Protein AF-A0A1F3WRM7-F1 (afdb_monomer_lite)

pLDDT: mean 71.35, std 24.5, range [23.62, 98.81]

Structure (mmCIF, N/CA/C/O backbone):
data_AF-A0A1F3WRM7-F1
#
_entry.id   AF-A0A1F3WRM7-F1
#
loop_
_atom_site.group_PDB
_atom_site.id
_atom_site.type_symbol
_atom_site.label_atom_id
_atom_site.label_alt_id
_atom_site.label_comp_id
_atom_site.label_asym_id
_atom_site.label_entity_id
_atom_site.label_seq_id
_atom_site.pdbx_PDB_ins_code
_atom_site.Cartn_x
_atom_site.Cartn_y
_atom_site.Cartn_z
_atom_site.occupancy
_atom_site.B_iso_or_equiv
_atom_site.auth_seq_id
_atom_site.auth_comp_id
_atom_site.auth_asym_id
_atom_site.auth_atom_id
_atom_site.pdbx_PDB_model_num
ATOM 1 N N . MET A 1 1 ? 47.446 51.168 -57.453 1.00 35.47 1 MET A N 1
ATOM 2 C CA . MET A 1 1 ? 48.647 50.473 -56.930 1.00 35.47 1 MET A CA 1
ATOM 3 C C . MET A 1 1 ? 49.223 49.687 -58.114 1.00 35.47 1 MET A C 1
ATOM 5 O O . MET A 1 1 ? 48.413 49.102 -58.816 1.00 35.47 1 MET A O 1
ATOM 9 N N . ILE A 1 2 ? 50.478 49.850 -58.573 1.00 32.69 2 ILE A N 1
ATOM 10 C CA . ILE A 1 2 ? 51.781 49.748 -57.860 1.00 32.69 2 ILE A CA 1
ATOM 11 C C . ILE A 1 2 ? 51.983 48.271 -57.455 1.00 32.69 2 ILE A C 1
ATOM 13 O O . ILE A 1 2 ? 51.120 47.773 -56.743 1.00 32.69 2 ILE A O 1
ATOM 17 N N . HIS A 1 3 ? 52.992 47.495 -57.893 1.00 31.97 3 HIS A N 1
ATOM 18 C CA . HIS A 1 3 ? 54.372 47.743 -58.401 1.00 31.97 3 HIS A CA 1
ATOM 19 C C . HIS A 1 3 ? 54.650 47.039 -59.776 1.00 31.97 3 HIS A C 1
ATOM 21 O O . HIS A 1 3 ? 53.785 46.307 -60.238 1.00 31.97 3 HIS A O 1
ATOM 27 N N . LEU A 1 4 ? 55.673 47.359 -60.606 1.00 35.88 4 LEU A N 1
ATOM 28 C CA . LEU A 1 4 ? 57.146 47.081 -60.548 1.00 35.88 4 LEU A CA 1
ATOM 29 C C . LEU A 1 4 ? 57.508 45.585 -60.354 1.00 35.88 4 LEU A C 1
ATOM 31 O O . LEU A 1 4 ? 56.834 44.931 -59.572 1.00 35.88 4 LEU A O 1
ATOM 35 N N . GLN A 1 5 ? 58.539 44.962 -60.960 1.00 35.66 5 GLN A N 1
ATOM 36 C CA . GLN A 1 5 ? 59.592 45.277 -61.972 1.00 35.66 5 GLN A CA 1
ATOM 37 C C . GLN A 1 5 ? 59.911 43.942 -62.726 1.00 35.66 5 GLN A C 1
ATOM 39 O O . GLN A 1 5 ? 59.554 42.887 -62.217 1.00 35.66 5 GLN A O 1
ATOM 44 N N . ASN A 1 6 ? 60.377 43.858 -63.983 1.00 34.41 6 ASN A N 1
ATOM 45 C CA . ASN A 1 6 ? 61.621 44.312 -64.651 1.00 34.41 6 ASN A CA 1
ATOM 46 C C . ASN A 1 6 ? 62.917 43.552 -64.251 1.00 34.41 6 ASN A C 1
ATOM 48 O O . ASN A 1 6 ? 63.005 43.037 -63.144 1.00 34.41 6 ASN A O 1
ATOM 52 N N . ASN A 1 7 ? 63.923 43.570 -65.147 1.00 31.19 7 ASN A N 1
ATOM 53 C CA . ASN A 1 7 ? 65.205 42.822 -65.163 1.00 31.19 7 ASN A CA 1
ATOM 54 C C . ASN A 1 7 ? 65.057 41.360 -65.654 1.00 31.19 7 ASN A C 1
ATOM 56 O O . ASN A 1 7 ? 64.244 40.620 -65.118 1.00 31.19 7 ASN A O 1
ATOM 60 N N . SER A 1 8 ? 65.719 40.856 -66.711 1.00 31.97 8 SER A N 1
ATOM 61 C CA . SER A 1 8 ? 66.899 41.270 -67.512 1.00 31.97 8 SER A CA 1
ATOM 62 C C . SER A 1 8 ? 68.274 41.096 -66.841 1.00 31.97 8 SER A C 1
ATOM 64 O O . SER A 1 8 ? 68.381 41.187 -65.625 1.00 31.97 8 SER A O 1
ATOM 66 N N . MET A 1 9 ? 69.315 40.921 -67.677 1.00 29.50 9 MET A N 1
ATOM 67 C CA . MET A 1 9 ? 70.718 40.543 -67.370 1.00 29.50 9 MET A CA 1
ATOM 68 C C . MET A 1 9 ? 70.920 39.044 -67.031 1.00 29.50 9 MET A C 1
ATOM 70 O O . MET A 1 9 ? 70.043 38.423 -66.450 1.00 29.50 9 MET A O 1
ATOM 74 N N . GLU A 1 10 ? 72.024 38.369 -67.396 1.00 33.06 10 GLU A N 1
ATOM 75 C CA . GLU A 1 10 ? 73.259 38.792 -68.094 1.00 33.06 10 GLU A CA 1
ATOM 76 C C . GLU A 1 10 ? 73.610 37.900 -69.313 1.00 33.06 10 GLU A C 1
ATOM 78 O O . GLU A 1 10 ? 73.245 36.729 -69.384 1.00 33.06 10 GLU A O 1
ATOM 83 N N . LYS A 1 11 ? 74.416 38.439 -70.245 1.00 36.78 11 LYS A N 1
ATOM 84 C CA . LYS A 1 11 ? 75.154 37.673 -71.273 1.00 36.78 11 LYS A CA 1
ATOM 85 C C . LYS A 1 11 ? 76.649 37.632 -70.933 1.00 36.78 11 LYS A C 1
ATOM 87 O O . LYS A 1 11 ? 77.256 38.698 -70.919 1.00 36.78 11 LYS A O 1
ATOM 92 N N . LYS A 1 12 ? 77.248 36.439 -70.800 1.00 34.47 12 LYS A N 1
ATOM 93 C CA . LYS A 1 12 ? 78.690 36.071 -70.936 1.00 34.47 12 LYS A CA 1
ATOM 94 C C . LYS A 1 12 ? 78.782 34.536 -70.747 1.00 34.47 12 LYS A C 1
ATOM 96 O O . LYS A 1 12 ? 77.964 34.001 -70.015 1.00 34.47 12 LYS A O 1
ATOM 101 N N . LYS A 1 13 ? 79.697 33.752 -71.337 1.00 34.09 13 LYS A N 1
ATOM 102 C CA . LYS A 1 13 ? 80.920 34.009 -72.133 1.00 34.09 13 LYS A CA 1
ATOM 103 C C . LYS A 1 13 ? 81.236 32.767 -73.002 1.00 34.09 13 LYS A C 1
ATOM 105 O O . LYS A 1 13 ? 81.300 31.688 -72.434 1.00 34.09 13 LYS A O 1
ATOM 110 N N . ASN A 1 14 ? 81.612 32.980 -74.272 1.00 35.19 14 ASN A N 1
ATOM 111 C CA . ASN A 1 14 ? 82.588 32.191 -75.068 1.00 35.19 14 ASN A CA 1
ATOM 112 C C . ASN A 1 14 ? 82.263 30.677 -75.338 1.00 35.19 14 ASN A C 1
ATOM 114 O O . ASN A 1 14 ? 81.383 30.113 -74.712 1.00 35.19 14 ASN A O 1
ATOM 118 N N . ALA A 1 15 ? 82.884 29.948 -76.286 1.00 30.22 15 ALA A N 1
ATOM 119 C CA . ALA A 1 15 ? 84.055 30.232 -77.129 1.00 30.22 15 ALA A CA 1
ATOM 120 C C . ALA A 1 15 ? 84.118 29.401 -78.451 1.00 30.22 15 ALA A C 1
ATOM 122 O O . ALA A 1 15 ? 83.512 28.344 -78.544 1.00 30.22 15 ALA A O 1
ATOM 123 N N . ILE A 1 16 ? 85.005 29.827 -79.374 1.00 31.59 16 ILE A N 1
ATOM 124 C CA . ILE A 1 16 ? 85.797 29.010 -80.342 1.00 31.59 16 ILE A CA 1
ATOM 125 C C . ILE A 1 16 ? 85.152 28.517 -81.677 1.00 31.59 16 ILE A C 1
ATOM 127 O O . ILE A 1 16 ? 84.539 27.465 -81.750 1.00 31.59 16 ILE A O 1
ATOM 131 N N . ARG A 1 17 ? 85.500 29.268 -82.749 1.00 34.00 17 ARG A N 1
ATOM 132 C CA . ARG A 1 17 ? 86.021 28.884 -84.103 1.00 34.00 17 ARG A CA 1
ATOM 133 C C . ARG A 1 17 ? 85.151 28.044 -85.082 1.00 34.00 17 ARG A C 1
ATOM 135 O O . ARG A 1 17 ? 84.576 27.041 -84.707 1.00 34.00 17 ARG A O 1
ATOM 142 N N . TYR A 1 18 ? 84.940 28.484 -86.343 1.00 31.05 18 TYR A N 1
ATOM 143 C CA . TYR A 1 18 ? 85.869 28.483 -87.520 1.00 31.05 18 TYR A CA 1
ATOM 144 C C . TYR A 1 18 ? 86.274 27.040 -87.916 1.00 31.05 18 TYR A C 1
ATOM 146 O O . TYR A 1 18 ? 86.792 26.337 -87.061 1.00 31.05 18 TYR A O 1
ATOM 154 N N . VAL A 1 19 ? 86.138 26.511 -89.148 1.00 27.36 19 VAL A N 1
ATOM 155 C CA . VAL A 1 19 ? 86.089 27.037 -90.548 1.00 27.36 19 VAL A CA 1
ATOM 156 C C . VAL A 1 19 ? 85.191 26.058 -91.382 1.00 27.36 19 VAL A C 1
ATOM 158 O O . VAL A 1 19 ? 85.152 24.891 -91.014 1.00 27.36 19 VAL A O 1
ATOM 161 N N . ARG A 1 20 ? 84.414 26.373 -92.449 1.00 29.23 20 ARG A N 1
ATOM 162 C CA . ARG A 1 20 ? 84.779 26.865 -93.812 1.00 29.23 20 ARG A CA 1
ATOM 163 C C . ARG A 1 20 ? 83.532 27.196 -94.688 1.00 29.23 20 ARG A C 1
ATOM 165 O O . ARG A 1 20 ? 82.460 26.682 -94.418 1.00 29.23 20 ARG A O 1
ATOM 172 N N . SER A 1 21 ? 83.734 28.015 -95.736 1.00 27.30 21 SER A N 1
ATOM 173 C CA . SER A 1 21 ? 83.185 27.998 -97.131 1.00 27.30 21 SER A CA 1
ATOM 174 C C . SER A 1 21 ? 81.944 27.127 -97.466 1.00 27.30 21 SER A C 1
ATOM 176 O O . SER A 1 21 ? 81.945 25.947 -97.145 1.00 27.30 21 SER A O 1
ATOM 178 N N . SER A 1 22 ? 80.948 27.589 -98.243 1.00 27.28 22 SER A N 1
ATOM 179 C CA . SER A 1 22 ? 81.152 28.183 -99.583 1.00 27.28 22 SER A CA 1
ATOM 180 C C . SER A 1 22 ? 80.104 29.196 -100.082 1.00 27.28 22 SER A C 1
ATOM 182 O O . SER A 1 22 ? 78.950 29.216 -99.667 1.00 27.28 22 SER A O 1
ATOM 184 N N . LEU A 1 23 ? 80.541 30.041 -101.026 1.00 26.03 23 LEU A N 1
ATOM 185 C CA . LEU A 1 23 ? 79.736 30.996 -101.800 1.00 26.03 23 LEU A CA 1
ATOM 186 C C . LEU A 1 23 ? 79.823 30.650 -103.304 1.00 26.03 23 LEU A C 1
ATOM 188 O O . LEU A 1 23 ? 80.860 30.164 -103.744 1.00 26.03 23 LEU A O 1
ATOM 192 N N . ARG A 1 24 ? 78.801 31.052 -104.081 1.00 27.83 24 ARG A N 1
ATOM 193 C CA . ARG A 1 24 ? 78.769 31.174 -105.565 1.00 27.83 24 ARG A CA 1
ATOM 194 C C . ARG A 1 24 ? 78.800 29.883 -106.413 1.00 27.83 24 ARG A C 1
ATOM 196 O O . ARG A 1 24 ? 79.848 29.397 -106.808 1.00 27.83 24 ARG A O 1
ATOM 203 N N . SER A 1 25 ? 77.594 29.428 -106.754 1.00 27.81 25 SER A N 1
ATOM 204 C CA . SER A 1 25 ? 76.991 29.437 -108.107 1.00 27.81 25 SER A CA 1
ATOM 205 C C . SER A 1 25 ? 77.805 29.131 -109.391 1.00 27.81 25 SER A C 1
ATOM 207 O O . SER A 1 25 ? 78.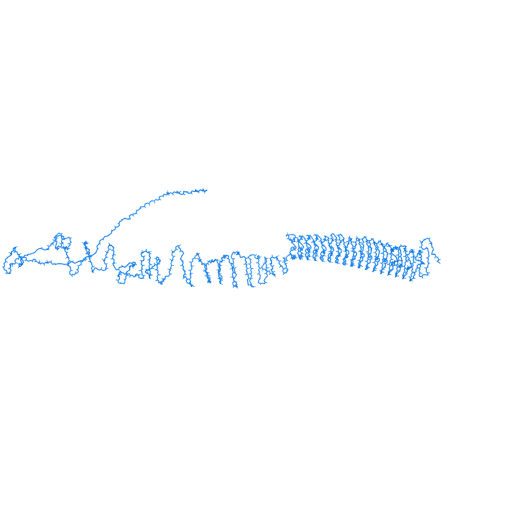838 29.739 -109.642 1.00 27.81 25 SER A O 1
ATOM 209 N N . VAL A 1 26 ? 77.118 28.417 -110.304 1.00 25.72 26 VAL A N 1
ATOM 210 C CA . VAL A 1 26 ? 77.324 28.251 -111.772 1.00 25.72 26 VAL A CA 1
ATOM 211 C C . VAL A 1 26 ? 78.308 27.159 -112.245 1.00 25.72 26 VAL A C 1
ATOM 213 O O . VAL A 1 26 ? 79.487 27.163 -111.915 1.00 25.72 26 VAL A O 1
ATOM 216 N N . ILE A 1 27 ? 77.794 26.271 -113.113 1.00 25.53 27 ILE A N 1
ATOM 217 C CA . ILE A 1 27 ? 78.498 25.335 -114.022 1.00 25.53 27 ILE A CA 1
ATOM 218 C C . ILE A 1 27 ? 77.867 25.494 -115.433 1.00 25.53 27 ILE A C 1
ATOM 220 O O . ILE A 1 27 ? 76.826 26.143 -115.556 1.00 25.53 27 ILE A O 1
ATOM 224 N N . ALA A 1 28 ? 78.510 25.006 -116.502 1.00 23.62 28 ALA A N 1
ATOM 225 C CA . ALA A 1 28 ? 78.376 25.549 -117.861 1.00 23.62 28 ALA A CA 1
ATOM 226 C C . ALA A 1 28 ? 78.137 24.521 -119.009 1.00 23.62 28 ALA A C 1
ATOM 228 O O . ALA A 1 28 ? 78.485 23.356 -118.875 1.00 23.62 28 ALA A O 1
ATOM 229 N N . PHE A 1 29 ? 77.673 25.043 -120.164 1.00 24.50 29 PHE A N 1
ATOM 230 C CA . PHE A 1 29 ? 77.908 24.602 -121.570 1.00 24.50 29 PHE A CA 1
ATOM 231 C C . PHE A 1 29 ? 77.209 23.359 -122.231 1.00 24.50 29 PHE A C 1
ATOM 233 O O . PHE A 1 29 ? 77.429 22.218 -121.851 1.00 24.50 29 PHE A O 1
ATOM 240 N N . SER A 1 30 ? 76.520 23.630 -123.368 1.00 27.72 30 SER A N 1
ATOM 241 C CA . SER A 1 30 ? 76.394 22.881 -124.670 1.00 27.72 30 SER A CA 1
ATOM 242 C C . SER A 1 30 ? 75.782 21.449 -124.846 1.00 27.72 30 SER A C 1
ATOM 244 O O . SER A 1 30 ? 76.256 20.512 -124.219 1.00 27.72 30 SER A O 1
ATOM 246 N N . VAL A 1 31 ? 74.859 21.274 -125.843 1.00 27.45 31 VAL A N 1
ATOM 247 C CA . VAL A 1 31 ? 74.653 20.140 -126.840 1.00 27.45 31 VAL A CA 1
ATOM 248 C C . VAL A 1 31 ? 73.697 20.582 -128.024 1.00 27.45 31 VAL A C 1
ATOM 250 O O . VAL A 1 31 ? 72.896 21.483 -127.790 1.00 27.45 31 VAL A O 1
ATOM 253 N N . GLY A 1 32 ? 73.829 20.103 -129.297 1.00 30.11 32 GLY A N 1
ATOM 254 C CA . GLY A 1 32 ? 73.283 20.760 -130.549 1.00 30.11 32 GLY A CA 1
ATOM 255 C C . GLY A 1 32 ? 73.393 20.069 -131.964 1.00 30.11 32 GLY A C 1
ATOM 256 O O . GLY A 1 32 ? 72.798 19.019 -132.119 1.00 30.11 32 GLY A O 1
ATOM 257 N N . ALA A 1 33 ? 74.084 20.671 -132.972 1.00 31.05 33 ALA A N 1
ATOM 258 C CA . ALA A 1 33 ? 74.438 20.344 -134.413 1.00 31.05 33 ALA A CA 1
ATOM 259 C C . ALA A 1 33 ? 73.319 19.919 -135.433 1.00 31.05 33 ALA A C 1
ATOM 261 O O . ALA A 1 33 ? 72.167 19.859 -135.021 1.00 31.05 33 ALA A O 1
ATOM 262 N N . ALA A 1 34 ? 73.508 19.702 -136.767 1.00 31.55 34 ALA A N 1
ATOM 263 C CA . ALA A 1 34 ? 74.693 19.428 -137.641 1.00 31.55 34 ALA A CA 1
ATOM 264 C C . ALA A 1 34 ? 74.498 19.716 -139.182 1.00 31.55 34 ALA A C 1
ATOM 266 O O . ALA A 1 34 ? 73.567 20.432 -139.537 1.00 31.55 34 ALA A O 1
ATOM 267 N N . LEU A 1 35 ? 75.332 19.085 -140.060 1.00 28.83 35 LEU A N 1
ATOM 268 C CA . LEU A 1 35 ? 75.303 18.951 -141.562 1.00 28.83 35 LEU A CA 1
ATOM 269 C C . LEU A 1 35 ? 76.004 20.093 -142.383 1.00 28.83 35 LEU A C 1
ATOM 271 O O . LEU A 1 35 ? 75.652 21.250 -142.199 1.00 28.83 35 LEU A O 1
ATOM 275 N N . PHE A 1 36 ? 77.116 19.931 -143.150 1.00 33.66 36 PHE A N 1
ATOM 276 C CA . PHE A 1 36 ? 77.490 19.097 -144.349 1.00 33.66 36 PHE A CA 1
ATOM 277 C C . PHE A 1 36 ? 76.871 19.620 -145.678 1.00 33.66 36 PHE A C 1
ATOM 279 O O . PHE A 1 36 ? 75.722 20.036 -145.633 1.00 33.66 36 PHE A O 1
ATOM 286 N N . ILE A 1 37 ? 77.478 19.659 -146.892 1.00 34.50 37 ILE A N 1
ATOM 287 C CA . ILE A 1 37 ? 78.750 19.224 -147.581 1.00 34.50 37 ILE A CA 1
ATOM 288 C C . ILE A 1 37 ? 78.985 20.160 -148.827 1.00 34.50 37 ILE A C 1
ATOM 290 O O . ILE A 1 37 ? 78.161 21.046 -149.018 1.00 34.50 37 ILE A O 1
ATOM 294 N N . GLY A 1 38 ? 79.988 20.103 -149.740 1.00 32.44 38 GLY A N 1
ATOM 295 C CA . GLY A 1 38 ? 81.214 19.294 -149.993 1.00 32.44 38 GLY A CA 1
ATOM 296 C C . GLY A 1 38 ? 81.719 19.416 -151.475 1.00 32.44 38 GLY A C 1
ATOM 297 O O . GLY A 1 38 ? 80.963 19.892 -152.315 1.00 32.44 38 GLY A O 1
ATOM 298 N N . GLY A 1 39 ? 82.954 18.974 -151.812 1.00 30.97 39 GLY A N 1
ATOM 299 C CA . GLY A 1 39 ? 83.571 18.970 -153.180 1.00 30.97 39 GLY A CA 1
ATOM 300 C C . GLY A 1 39 ? 84.588 20.112 -153.452 1.00 30.97 39 GLY A C 1
ATOM 301 O O . GLY A 1 39 ? 84.371 21.220 -152.980 1.00 30.97 39 GLY A O 1
ATOM 302 N N . THR A 1 40 ? 85.738 19.952 -154.138 1.00 25.45 40 THR A N 1
ATOM 303 C CA . THR A 1 40 ? 86.296 18.840 -154.955 1.00 25.45 40 THR A CA 1
ATOM 304 C C . THR A 1 40 ? 87.821 18.697 -154.740 1.00 25.45 40 THR A C 1
ATOM 306 O O . THR A 1 40 ? 88.500 19.669 -154.417 1.00 25.45 40 THR A O 1
ATOM 309 N N . VAL A 1 41 ? 88.381 17.503 -154.979 1.00 27.36 41 VAL A N 1
ATOM 310 C CA . VAL A 1 41 ? 89.831 17.253 -155.142 1.00 27.36 41 VAL A CA 1
ATOM 311 C C . VAL A 1 41 ? 90.065 16.573 -156.493 1.00 27.36 41 VAL A C 1
ATOM 313 O O . VAL A 1 41 ? 89.337 15.644 -156.832 1.00 27.36 41 VAL A O 1
ATOM 316 N N . LEU A 1 42 ? 91.106 16.978 -157.227 1.00 27.42 42 LEU A N 1
ATOM 317 C CA . LEU A 1 42 ? 91.708 16.160 -158.284 1.00 27.42 42 LEU A CA 1
ATOM 318 C C . LEU A 1 42 ? 93.242 16.258 -158.213 1.00 27.42 42 LEU A C 1
ATOM 320 O O . LEU A 1 42 ? 93.782 17.182 -157.603 1.00 27.42 42 LEU A O 1
ATOM 324 N N . LEU A 1 43 ? 93.927 15.240 -158.734 1.00 26.39 43 LEU A N 1
ATOM 325 C CA . LEU A 1 43 ? 95.324 14.941 -158.418 1.00 26.39 43 LEU A CA 1
ATOM 326 C C . LEU A 1 43 ? 96.336 15.624 -159.350 1.00 26.39 43 LEU A C 1
ATOM 328 O O . LEU A 1 43 ? 96.002 16.131 -160.417 1.00 26.39 43 LEU A O 1
ATOM 332 N N . ALA A 1 44 ? 97.601 15.595 -158.929 1.00 25.75 44 ALA A N 1
ATOM 333 C CA . ALA A 1 44 ? 98.736 16.057 -159.714 1.00 25.75 44 ALA A CA 1
ATOM 334 C C . ALA A 1 44 ? 99.060 15.117 -160.889 1.00 25.75 44 ALA A C 1
ATOM 336 O O . ALA A 1 44 ? 99.080 13.898 -160.719 1.00 25.75 44 ALA A O 1
ATOM 337 N N . ALA A 1 45 ? 99.429 15.703 -162.032 1.00 25.33 45 ALA A N 1
ATOM 338 C CA . ALA A 1 45 ? 100.199 15.032 -163.081 1.00 25.33 45 ALA A CA 1
ATOM 339 C C . ALA A 1 45 ? 101.125 15.994 -163.873 1.00 25.33 45 ALA A C 1
ATOM 341 O O . ALA A 1 45 ? 100.949 16.168 -165.078 1.00 25.33 45 ALA A O 1
ATOM 342 N N . PRO A 1 46 ? 102.128 16.634 -163.242 1.00 39.97 46 PRO A N 1
ATOM 343 C CA . PRO A 1 46 ? 103.319 17.099 -163.949 1.00 39.97 46 PRO A CA 1
ATOM 344 C C . PRO A 1 46 ? 104.372 15.968 -164.045 1.00 39.97 46 PRO A C 1
ATOM 346 O O . PRO A 1 46 ? 104.367 15.072 -163.198 1.00 39.97 46 PRO A O 1
ATOM 349 N N . PRO A 1 47 ? 105.374 16.051 -164.941 1.00 37.00 47 PRO A N 1
ATOM 350 C CA . PRO A 1 47 ? 105.476 16.859 -166.155 1.00 37.00 47 PRO A CA 1
ATOM 351 C C . PRO A 1 47 ? 105.506 15.978 -167.424 1.00 37.00 47 PRO A C 1
ATOM 353 O O . PRO A 1 47 ? 105.761 14.779 -167.358 1.00 37.00 47 PRO A O 1
ATOM 356 N N . THR A 1 48 ? 105.373 16.606 -168.598 1.00 31.14 48 THR A N 1
ATOM 357 C CA . THR A 1 48 ? 105.276 15.959 -169.928 1.00 31.14 48 THR A CA 1
ATOM 358 C C . THR A 1 48 ? 103.972 15.151 -170.131 1.00 31.14 48 THR A C 1
ATOM 360 O O . THR A 1 48 ? 103.532 14.439 -169.242 1.00 31.14 48 THR A O 1
ATOM 363 N N . SER A 1 49 ? 103.276 15.231 -171.266 1.00 29.05 49 SER A N 1
ATOM 364 C CA . SER A 1 49 ? 103.459 16.142 -172.400 1.00 29.05 49 SER A CA 1
ATOM 365 C C . SER A 1 49 ? 102.127 16.531 -173.036 1.00 29.05 49 SER A C 1
ATOM 367 O O . SER A 1 49 ? 101.315 15.661 -173.329 1.00 29.05 49 SER A O 1
ATOM 369 N N . LYS A 1 50 ? 102.048 17.805 -173.428 1.00 26.83 50 LYS A N 1
ATOM 370 C CA . LYS A 1 50 ? 101.449 18.259 -174.688 1.00 26.83 50 LYS A CA 1
ATOM 371 C C . LYS A 1 50 ? 99.897 18.184 -174.854 1.00 26.83 50 LYS A C 1
ATOM 373 O O . LYS A 1 50 ? 99.352 17.121 -175.131 1.00 26.83 50 LYS A O 1
ATOM 378 N N . TYR A 1 51 ? 99.220 19.348 -174.775 1.00 27.48 51 TYR A N 1
ATOM 379 C CA . TYR A 1 51 ? 97.851 19.702 -175.239 1.00 27.48 51 TYR A CA 1
ATOM 380 C C . TYR A 1 51 ? 97.286 18.758 -176.292 1.00 27.48 51 TYR A C 1
ATOM 382 O O . TYR A 1 51 ? 97.934 18.610 -177.318 1.00 27.48 51 TYR A O 1
ATOM 390 N N . ALA A 1 52 ? 96.038 18.298 -176.153 1.00 43.12 52 ALA A N 1
ATOM 391 C CA . ALA A 1 52 ? 95.299 17.649 -177.248 1.00 43.12 52 ALA A CA 1
ATOM 392 C C . ALA A 1 52 ? 96.123 16.539 -177.956 1.00 43.12 52 ALA A C 1
ATOM 394 O O . ALA A 1 52 ? 96.313 16.571 -179.171 1.00 43.12 52 ALA A O 1
ATOM 395 N N . PRO A 1 53 ? 96.647 15.577 -177.173 1.00 42.12 53 PRO A N 1
ATOM 396 C CA . PRO A 1 53 ? 97.779 14.724 -177.553 1.00 42.12 53 PRO A CA 1
ATOM 397 C C . PRO A 1 53 ? 98.895 15.321 -178.469 1.00 42.12 53 PRO A C 1
ATOM 399 O O . PRO A 1 53 ? 99.342 14.631 -179.383 1.00 42.12 53 PRO A O 1
ATOM 402 N N . GLY A 1 54 ? 99.353 16.574 -178.253 1.00 46.84 54 GLY A N 1
ATOM 403 C CA . GLY A 1 54 ? 99.877 17.491 -179.305 1.00 46.84 54 GLY A CA 1
ATOM 404 C C . GLY A 1 54 ? 100.953 18.567 -178.947 1.00 46.84 54 GLY A C 1
ATOM 405 O O . GLY A 1 54 ? 102.094 18.397 -179.386 1.00 46.84 54 GLY A O 1
ATOM 406 N N . GLU A 1 55 ? 100.686 19.662 -178.192 1.00 30.39 55 GLU A N 1
ATOM 407 C CA . GLU A 1 55 ? 101.679 20.768 -177.924 1.00 30.39 55 GLU A CA 1
ATOM 408 C C . GLU A 1 55 ? 101.780 21.382 -176.489 1.00 30.39 55 GLU A C 1
ATOM 410 O O . GLU A 1 55 ? 100.934 21.159 -175.649 1.00 30.39 55 GLU A O 1
ATOM 415 N N . SER A 1 56 ? 102.861 22.082 -176.115 1.00 40.00 56 SER A N 1
ATOM 416 C CA . SER A 1 56 ? 103.185 22.425 -174.697 1.00 40.00 56 SER A CA 1
ATOM 417 C C . SER A 1 56 ? 102.329 23.523 -173.996 1.00 40.00 56 SER A C 1
ATOM 419 O O . SER A 1 56 ? 101.601 24.258 -174.646 1.00 40.00 56 SER A O 1
ATOM 421 N N . LEU A 1 57 ? 102.457 23.619 -172.657 1.00 37.44 57 LEU A N 1
ATOM 422 C CA . LEU A 1 57 ? 101.782 24.520 -171.682 1.00 37.44 57 LEU A CA 1
ATOM 423 C C . LEU A 1 57 ? 101.560 25.992 -172.111 1.00 37.44 57 LEU A C 1
ATOM 425 O O . LEU A 1 57 ? 102.479 26.616 -172.638 1.00 37.44 57 LEU A O 1
ATOM 429 N N . ASP A 1 58 ? 100.435 26.584 -171.678 1.00 36.97 58 ASP A N 1
ATOM 430 C CA . ASP A 1 58 ? 100.144 28.033 -171.731 1.00 36.97 58 ASP A CA 1
ATOM 431 C C . ASP A 1 58 ? 99.749 28.596 -170.330 1.00 36.97 58 ASP A C 1
ATOM 433 O O . ASP A 1 58 ? 98.932 27.979 -169.638 1.00 36.97 58 ASP A O 1
ATOM 437 N N . PRO A 1 59 ? 100.289 29.749 -169.870 1.00 44.84 59 PRO A N 1
ATOM 438 C CA . PRO A 1 59 ? 99.897 30.394 -168.605 1.00 44.84 59 PRO A CA 1
ATOM 439 C C . PRO A 1 59 ? 98.532 31.121 -168.586 1.00 44.84 59 PRO A C 1
ATOM 441 O O . PRO A 1 59 ? 98.190 31.711 -167.561 1.00 44.84 59 PRO A O 1
ATOM 444 N N . SER A 1 60 ? 97.771 31.145 -169.685 1.00 41.97 60 SER A N 1
ATOM 445 C CA . SER A 1 60 ? 96.587 31.998 -169.883 1.00 41.97 60 SER A CA 1
ATOM 446 C C . SER A 1 60 ? 95.346 31.229 -170.372 1.00 41.97 60 SER A C 1
ATOM 448 O O . SER A 1 60 ? 94.888 31.366 -171.501 1.00 41.97 60 SER A O 1
ATOM 450 N N . CYS A 1 61 ? 94.748 30.427 -169.484 1.00 39.22 61 CYS A N 1
ATOM 451 C CA . CYS A 1 61 ? 93.605 29.562 -169.810 1.00 39.22 61 CYS A CA 1
ATOM 452 C C . CYS A 1 61 ? 92.252 30.072 -169.270 1.00 39.22 61 CYS A C 1
ATOM 454 O O . CYS A 1 61 ? 92.131 30.478 -168.115 1.00 39.22 61 CYS A O 1
ATOM 456 N N . SER A 1 62 ? 91.217 29.987 -170.111 1.00 40.09 62 SER A N 1
ATOM 457 C CA . SER A 1 62 ? 89.802 30.278 -169.802 1.00 40.09 62 SER A CA 1
ATOM 458 C C . SER A 1 62 ? 88.949 28.991 -169.837 1.00 40.09 62 SER A C 1
ATOM 460 O O . SER A 1 62 ? 89.454 27.953 -170.271 1.00 40.09 62 SER A O 1
ATOM 462 N N . PRO A 1 63 ? 87.670 29.002 -169.394 1.00 45.91 63 PRO A N 1
ATOM 463 C CA . PRO A 1 63 ? 86.828 27.801 -169.379 1.00 45.91 63 PRO A CA 1
ATOM 464 C C . PRO A 1 63 ? 86.690 27.160 -170.768 1.00 45.91 63 PRO A C 1
ATOM 466 O O . PRO A 1 63 ? 86.076 27.729 -171.668 1.00 45.91 63 PRO A O 1
ATOM 469 N N . GLY A 1 64 ? 87.277 25.973 -170.923 1.00 48.19 64 GLY A N 1
ATOM 470 C CA . GLY A 1 64 ? 87.423 25.272 -172.202 1.00 48.19 64 GLY A CA 1
ATOM 471 C C . GLY A 1 64 ? 88.778 24.574 -172.351 1.00 48.19 64 GLY A C 1
ATOM 472 O O . GLY A 1 64 ? 88.873 23.617 -173.114 1.00 48.19 64 GLY A O 1
ATOM 473 N N . ASP A 1 65 ? 89.793 25.005 -171.593 1.00 35.75 65 ASP A N 1
ATOM 474 C CA . ASP A 1 65 ? 91.150 24.448 -171.644 1.00 35.75 65 ASP A CA 1
ATOM 475 C C . ASP A 1 65 ? 91.531 23.608 -170.402 1.00 35.75 65 ASP A C 1
ATOM 477 O O . ASP A 1 65 ? 90.850 23.643 -169.377 1.00 35.75 65 ASP A O 1
ATOM 481 N N . THR A 1 66 ? 92.585 22.791 -170.507 1.00 34.06 66 THR A N 1
ATOM 482 C CA . THR A 1 66 ? 92.649 21.478 -169.829 1.00 34.06 66 THR A CA 1
ATOM 483 C C . THR A 1 66 ? 93.915 21.164 -169.014 1.00 34.06 66 THR A C 1
ATOM 485 O O . THR A 1 66 ? 94.008 20.058 -168.486 1.00 34.06 66 THR A O 1
ATOM 488 N N . ASN A 1 67 ? 94.882 22.084 -168.867 1.00 36.12 67 ASN A N 1
ATOM 489 C CA . ASN A 1 67 ? 96.255 21.716 -168.459 1.00 36.12 67 ASN A CA 1
ATOM 490 C C . ASN A 1 67 ? 96.934 22.559 -167.341 1.00 36.12 67 ASN A C 1
ATOM 492 O O . ASN A 1 67 ? 98.148 22.758 -167.388 1.00 36.12 67 ASN A O 1
ATOM 496 N N . CYS A 1 68 ? 96.219 23.042 -166.306 1.00 41.56 68 CYS A N 1
ATOM 497 C CA . CYS A 1 68 ? 96.883 23.711 -165.163 1.00 41.56 68 CYS A CA 1
ATOM 498 C C . CYS A 1 68 ? 96.189 23.553 -163.784 1.00 41.56 68 CYS A C 1
ATOM 500 O O . CYS A 1 68 ? 95.007 23.853 -163.629 1.00 41.56 68 CYS A O 1
ATOM 502 N N . GLY A 1 69 ? 96.953 23.111 -162.772 1.00 42.66 69 GLY A N 1
ATOM 503 C CA . GLY A 1 69 ? 96.566 22.870 -161.365 1.00 42.66 69 GLY A CA 1
ATOM 504 C C . GLY A 1 69 ? 97.572 21.906 -160.692 1.00 42.66 69 GLY A C 1
ATOM 505 O O . GLY A 1 69 ? 98.356 21.282 -161.400 1.00 42.66 69 GLY A O 1
ATOM 506 N N . VAL A 1 70 ? 97.680 21.698 -159.370 1.00 52.91 70 VAL A N 1
ATOM 507 C CA . VAL A 1 70 ? 97.000 22.176 -158.139 1.00 52.91 70 VAL A CA 1
ATOM 508 C C . VAL A 1 70 ? 98.019 22.016 -156.974 1.00 52.91 70 VAL A C 1
ATOM 510 O O . VAL A 1 70 ? 98.967 21.244 -157.118 1.00 52.91 70 VAL A O 1
ATOM 513 N N . LEU A 1 71 ? 97.837 22.634 -155.792 1.00 44.75 71 LEU A N 1
ATOM 514 C CA . LEU A 1 71 ? 98.507 22.165 -154.556 1.00 44.75 71 LEU A CA 1
ATOM 515 C C . LEU A 1 71 ? 97.609 22.291 -153.305 1.00 44.75 71 LEU A C 1
A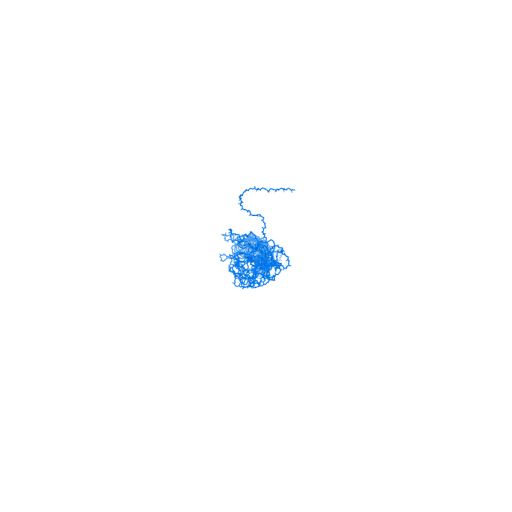TOM 517 O O . LEU A 1 71 ? 97.166 23.387 -152.981 1.00 44.75 71 LEU A O 1
ATOM 521 N N . HIS A 1 72 ? 97.325 21.173 -152.615 1.00 54.25 72 HIS A N 1
ATOM 522 C CA . HIS A 1 72 ? 96.198 21.062 -151.658 1.00 54.25 72 HIS A CA 1
ATOM 523 C C . HIS A 1 72 ? 96.493 20.363 -150.302 1.00 54.25 72 HIS A C 1
ATOM 525 O O . HIS A 1 72 ? 95.584 20.247 -149.479 1.00 54.25 72 HIS A O 1
ATOM 531 N N . LEU A 1 73 ? 97.714 19.873 -150.042 1.00 65.19 73 LEU A N 1
ATOM 532 C CA . LEU A 1 73 ? 98.069 19.124 -148.816 1.00 65.19 73 LEU A CA 1
ATOM 533 C C . LEU A 1 73 ? 99.165 19.835 -148.008 1.00 65.19 73 LEU A C 1
ATOM 535 O O . LEU A 1 73 ? 100.076 20.418 -148.595 1.00 65.19 73 LEU A O 1
ATOM 539 N N . SER A 1 74 ? 99.141 19.705 -146.674 1.00 62.53 74 SER A N 1
ATOM 540 C CA . SER A 1 74 ? 100.284 20.047 -145.814 1.00 62.53 74 SER A CA 1
ATOM 541 C C . SER A 1 74 ? 100.615 18.931 -144.815 1.00 62.53 74 SER A C 1
ATOM 543 O O . SER A 1 74 ? 99.741 18.199 -144.343 1.00 62.53 74 SER A O 1
ATOM 545 N N . VAL A 1 75 ? 101.901 18.794 -144.486 1.00 72.31 75 VAL A N 1
ATOM 546 C CA . VAL A 1 75 ? 102.398 17.862 -143.465 1.00 72.31 75 VAL A CA 1
ATOM 547 C C . VAL A 1 75 ? 103.370 18.618 -142.569 1.00 72.31 75 VAL A C 1
ATOM 549 O O . VAL A 1 75 ? 104.410 19.082 -143.032 1.00 72.31 75 VAL A O 1
ATOM 552 N N . ALA A 1 76 ? 103.051 18.737 -141.280 1.00 65.44 76 ALA A N 1
ATOM 553 C CA . ALA A 1 76 ? 103.950 19.351 -140.310 1.00 65.44 76 ALA A CA 1
ATOM 554 C C . ALA A 1 76 ? 105.055 18.350 -139.942 1.00 65.44 76 ALA A C 1
ATOM 556 O O . ALA A 1 76 ? 104.882 17.493 -139.073 1.00 65.44 76 ALA A O 1
ATOM 557 N N . THR A 1 77 ? 106.194 18.441 -140.630 1.00 61.56 77 THR A N 1
ATOM 558 C CA . THR A 1 77 ? 107.312 17.482 -140.539 1.00 61.56 77 THR A CA 1
ATOM 559 C C . THR A 1 77 ? 107.940 17.376 -139.145 1.00 61.56 77 THR A C 1
ATOM 561 O O . THR A 1 77 ? 108.509 16.339 -138.821 1.00 61.56 77 THR A O 1
ATOM 564 N N . SER A 1 78 ? 107.794 18.398 -138.297 1.00 65.88 78 SER A N 1
ATOM 565 C CA . SER A 1 78 ? 108.282 18.415 -136.910 1.00 65.88 78 SER A CA 1
ATOM 566 C C . SER A 1 78 ? 107.402 17.651 -135.912 1.00 65.88 78 SER A C 1
ATOM 568 O O . SER A 1 78 ? 107.889 17.255 -134.856 1.00 65.88 78 SER A O 1
ATOM 570 N N . THR A 1 79 ? 106.120 17.428 -136.219 1.00 69.12 79 THR A N 1
ATOM 571 C CA . THR A 1 79 ? 105.168 16.713 -135.342 1.00 69.12 79 THR A CA 1
ATOM 572 C C . THR A 1 79 ? 104.613 15.439 -135.976 1.00 69.12 79 THR A C 1
ATOM 574 O O . THR A 1 79 ? 104.067 14.580 -135.277 1.00 69.12 79 THR A O 1
ATOM 577 N N . GLY A 1 80 ? 104.738 15.292 -137.297 1.00 74.56 80 GLY A N 1
ATOM 578 C CA . GLY A 1 80 ? 104.062 14.257 -138.073 1.00 74.56 80 GLY A CA 1
ATOM 579 C C . GLY A 1 80 ? 102.542 14.410 -138.011 1.00 74.56 80 GLY A C 1
ATOM 580 O O . GLY A 1 80 ? 101.852 13.408 -137.818 1.00 74.56 80 GLY A O 1
ATOM 581 N N . ASN A 1 81 ? 102.042 15.648 -138.068 1.00 78.25 81 ASN A N 1
ATOM 582 C CA . ASN A 1 81 ? 100.616 15.971 -138.143 1.00 78.25 81 ASN A CA 1
ATOM 583 C C . ASN A 1 81 ? 100.211 16.227 -139.604 1.00 78.25 81 ASN A C 1
ATOM 585 O O . ASN A 1 81 ? 100.899 16.956 -140.324 1.00 78.25 81 ASN A O 1
ATOM 589 N N . PHE A 1 82 ? 99.086 15.652 -140.028 1.00 77.50 82 PHE A N 1
ATOM 590 C CA . PHE A 1 82 ? 98.562 15.746 -141.391 1.00 77.50 82 PHE A CA 1
ATOM 591 C C . PHE A 1 82 ? 97.467 16.818 -141.486 1.00 77.50 82 PHE A C 1
ATOM 593 O O . PHE A 1 82 ? 96.475 16.765 -140.752 1.00 77.50 82 PHE A O 1
ATOM 600 N N . GLY A 1 83 ? 97.653 17.801 -142.372 1.00 75.69 83 GLY A N 1
ATOM 601 C CA . GLY A 1 83 ? 96.753 18.937 -142.559 1.00 75.69 83 GLY A CA 1
ATOM 602 C C . GLY A 1 83 ? 95.974 18.860 -143.868 1.00 75.69 83 GLY A C 1
ATOM 603 O O . GLY A 1 83 ? 96.559 18.917 -144.950 1.00 75.69 83 GLY A O 1
ATOM 604 N N . ILE A 1 84 ? 94.643 18.800 -143.768 1.00 74.25 84 ILE A N 1
ATOM 605 C CA . ILE A 1 84 ? 93.731 18.926 -144.914 1.00 74.25 84 ILE A CA 1
ATOM 606 C C . ILE A 1 84 ? 93.061 20.301 -144.833 1.00 74.25 84 ILE A C 1
ATOM 608 O O . ILE A 1 84 ? 92.389 20.614 -143.848 1.00 74.25 84 ILE A O 1
ATOM 612 N N . GLY A 1 85 ? 93.277 21.142 -145.848 1.00 70.25 85 GLY A N 1
ATOM 613 C CA . GLY A 1 85 ? 92.750 22.514 -145.887 1.00 70.25 85 GLY A CA 1
ATOM 614 C C . GLY A 1 85 ? 93.391 23.491 -144.887 1.00 70.25 85 GLY A C 1
ATOM 615 O O . GLY A 1 85 ? 92.903 24.605 -144.735 1.00 70.25 85 GLY A O 1
ATOM 616 N N . THR A 1 86 ? 94.468 23.103 -144.196 1.00 67.44 86 THR A N 1
ATOM 617 C CA . THR A 1 86 ? 95.221 23.966 -143.266 1.00 67.44 86 THR A CA 1
ATOM 618 C C . THR A 1 86 ? 96.723 23.775 -143.427 1.00 67.44 86 THR A C 1
ATOM 620 O O . THR A 1 86 ? 97.191 22.668 -143.691 1.00 67.44 86 THR A O 1
ATOM 623 N N . THR A 1 87 ? 97.479 24.856 -143.239 1.00 65.56 87 THR A N 1
ATOM 624 C CA . THR A 1 87 ? 98.950 24.889 -143.197 1.00 65.56 87 THR A CA 1
ATOM 625 C C . THR A 1 87 ? 99.525 24.680 -141.790 1.00 65.56 87 THR A C 1
ATOM 627 O O . THR A 1 87 ? 100.732 24.494 -141.658 1.00 65.56 87 THR A O 1
ATOM 630 N N . SER A 1 88 ? 98.679 24.656 -140.751 1.00 74.38 88 SER A N 1
ATOM 631 C CA . SER A 1 88 ? 99.081 24.538 -139.339 1.00 74.38 88 SER A CA 1
ATOM 632 C C . SER A 1 88 ? 98.279 23.447 -138.605 1.00 74.38 88 SER A C 1
ATOM 634 O O . SER A 1 88 ? 97.418 23.761 -137.779 1.00 74.38 88 SER A O 1
ATOM 636 N N . PRO A 1 89 ? 98.508 22.151 -138.900 1.00 75.81 89 PRO A N 1
ATOM 637 C CA . PRO A 1 89 ? 97.765 21.055 -138.282 1.00 75.81 89 PRO A CA 1
ATOM 638 C C . PRO A 1 89 ? 98.194 20.812 -136.823 1.00 75.81 89 PRO A C 1
ATOM 640 O O . PRO A 1 89 ? 99.291 20.319 -136.548 1.00 75.81 89 PRO A O 1
ATOM 643 N N . TYR A 1 90 ? 97.315 21.130 -135.868 1.00 73.50 90 TYR A N 1
ATOM 644 C CA . TYR A 1 90 ? 97.606 21.032 -134.426 1.00 73.50 90 TYR A CA 1
ATOM 645 C C . TYR A 1 90 ? 97.412 19.620 -133.842 1.00 73.50 90 TYR A C 1
ATOM 647 O O . TYR A 1 90 ? 97.988 19.300 -132.804 1.00 73.50 90 TYR A O 1
ATOM 655 N N . ALA A 1 91 ? 96.649 18.761 -134.521 1.00 68.62 91 ALA A N 1
ATOM 656 C CA . ALA A 1 91 ? 96.427 17.358 -134.167 1.00 68.62 91 ALA A CA 1
ATOM 657 C C . ALA A 1 91 ? 96.937 16.415 -135.271 1.00 68.62 91 ALA A C 1
ATOM 659 O O . ALA A 1 91 ? 97.140 16.839 -136.409 1.00 68.62 91 ALA A O 1
ATOM 660 N N . LYS A 1 92 ? 97.117 15.123 -134.945 1.00 72.31 92 LYS A N 1
ATOM 661 C CA . LYS A 1 92 ? 97.667 14.099 -135.861 1.00 72.31 92 LYS A CA 1
ATOM 662 C C . LYS A 1 92 ? 96.962 14.041 -137.217 1.00 72.31 92 LYS A C 1
ATOM 664 O O . LYS A 1 92 ? 97.632 13.908 -138.237 1.00 72.31 92 LYS A O 1
ATOM 669 N N . LEU A 1 93 ? 95.644 14.213 -137.211 1.00 71.56 93 LEU A N 1
ATOM 670 C CA . LEU A 1 93 ? 94.843 14.587 -138.369 1.00 71.56 93 LEU A CA 1
ATOM 671 C C . LEU A 1 93 ? 94.110 15.884 -138.012 1.00 71.56 93 LEU A C 1
ATOM 673 O O . LEU A 1 93 ? 93.406 15.931 -137.005 1.00 71.56 93 LEU A O 1
ATOM 677 N N . SER A 1 94 ? 94.287 16.928 -138.818 1.00 68.81 94 SER A N 1
ATOM 678 C CA . SER A 1 94 ? 93.677 18.240 -138.606 1.00 68.81 94 SER A CA 1
ATOM 679 C C . SER A 1 94 ? 92.996 18.688 -139.897 1.00 68.81 94 SER A C 1
ATOM 681 O O . SER A 1 94 ? 93.662 19.035 -140.874 1.00 68.81 94 SER A O 1
ATOM 683 N N . ILE A 1 95 ? 91.664 18.670 -139.903 1.00 73.06 95 ILE A N 1
ATOM 684 C CA . ILE A 1 95 ? 90.836 19.060 -141.050 1.00 73.06 95 ILE A CA 1
ATOM 685 C C . ILE A 1 95 ? 90.274 20.455 -140.774 1.00 73.06 95 ILE A C 1
ATOM 687 O O . ILE A 1 95 ? 89.575 20.652 -139.783 1.00 73.06 95 ILE A O 1
ATOM 691 N N . SER A 1 96 ? 90.566 21.423 -141.642 1.00 66.56 96 SER A N 1
ATOM 692 C CA . SER A 1 96 ? 89.972 22.763 -141.564 1.00 66.56 96 SER A CA 1
ATOM 693 C C . SER A 1 96 ? 88.669 22.811 -142.359 1.00 66.56 96 SER A C 1
ATOM 695 O O . SER A 1 96 ? 88.619 23.327 -143.473 1.00 66.56 96 SER A O 1
ATOM 697 N N . GLY A 1 97 ? 87.620 22.215 -141.794 1.00 65.19 97 GLY A N 1
ATOM 698 C CA . GLY A 1 97 ? 86.301 22.103 -142.411 1.00 65.19 97 GLY A CA 1
ATOM 699 C C . GLY A 1 97 ? 85.530 20.890 -141.895 1.00 65.19 97 GLY A C 1
ATOM 700 O O . GLY A 1 97 ? 85.897 20.282 -140.891 1.00 65.19 97 GLY A O 1
ATOM 701 N N . ASN A 1 98 ? 84.464 20.517 -142.602 1.00 58.78 98 ASN A N 1
ATOM 702 C CA . ASN A 1 98 ? 83.654 19.350 -142.256 1.00 58.78 98 ASN A CA 1
ATOM 703 C C . ASN A 1 98 ? 84.384 18.044 -142.611 1.00 58.78 98 ASN A C 1
ATOM 705 O O . ASN A 1 98 ? 84.590 17.748 -143.787 1.00 58.78 98 ASN A O 1
ATOM 709 N N . GLY A 1 99 ? 84.732 17.244 -141.601 1.00 57.56 99 GLY A N 1
ATOM 710 C CA . GLY A 1 99 ? 85.181 15.866 -141.797 1.00 57.56 99 GLY A CA 1
ATOM 711 C C . GLY A 1 99 ? 83.994 14.942 -142.070 1.00 57.56 99 GLY A C 1
ATOM 712 O O . GLY A 1 99 ? 83.149 14.758 -141.195 1.00 57.56 99 GLY A O 1
ATOM 713 N N . VAL A 1 100 ? 83.940 14.357 -143.267 1.00 59.44 100 VAL A N 1
ATOM 714 C CA . VAL A 1 100 ? 82.978 13.306 -143.631 1.00 59.44 100 VAL A CA 1
ATOM 715 C C . VAL A 1 100 ? 83.687 11.959 -143.544 1.00 59.44 100 VAL A C 1
ATOM 717 O O . VAL A 1 100 ? 84.772 11.796 -144.099 1.00 59.44 100 VAL A O 1
ATOM 720 N N . PHE A 1 101 ? 83.071 10.997 -142.862 1.00 65.06 101 PHE A N 1
ATOM 721 C CA . PHE A 1 101 ? 83.564 9.627 -142.741 1.00 65.06 101 PHE A CA 1
ATOM 722 C C . PHE A 1 101 ? 82.416 8.679 -143.096 1.00 65.06 101 PHE A C 1
ATOM 724 O O . PHE A 1 101 ? 81.350 8.756 -142.491 1.00 65.06 101 PHE A O 1
ATOM 731 N N . GLU A 1 102 ? 82.611 7.821 -144.097 1.00 47.03 102 GLU A N 1
ATOM 732 C CA . GLU A 1 102 ? 81.541 6.969 -144.653 1.00 47.03 102 GLU A CA 1
ATOM 733 C C . GLU A 1 102 ? 81.245 5.722 -143.803 1.00 47.03 102 GLU A C 1
ATOM 735 O O . GLU A 1 102 ? 80.204 5.091 -143.956 1.00 47.03 102 GLU A O 1
ATOM 740 N N . ASN A 1 103 ? 82.167 5.366 -142.906 1.00 63.53 103 ASN A N 1
ATOM 741 C CA . ASN A 1 103 ? 82.115 4.198 -142.026 1.00 63.53 103 ASN A CA 1
ATOM 742 C C . ASN A 1 103 ? 82.568 4.597 -140.601 1.00 63.53 103 ASN A C 1
ATOM 744 O O . ASN A 1 103 ? 82.546 5.769 -140.225 1.00 63.53 103 ASN A O 1
ATOM 748 N N . TYR A 1 104 ? 82.980 3.628 -139.782 1.00 56.19 104 TYR A N 1
ATOM 749 C CA . TYR A 1 104 ? 83.372 3.842 -138.387 1.00 56.19 104 TYR A CA 1
ATOM 750 C C . TYR A 1 104 ? 84.664 4.656 -138.221 1.00 56.19 104 TYR A C 1
ATOM 752 O O . TYR A 1 104 ? 85.710 4.306 -138.768 1.00 56.19 104 TYR A O 1
ATOM 760 N N . VAL A 1 105 ? 84.620 5.681 -137.362 1.00 58.75 105 VAL A N 1
ATOM 761 C CA . VAL A 1 105 ? 85.818 6.353 -136.836 1.00 58.75 105 VAL A CA 1
ATOM 762 C C . VAL A 1 105 ? 86.163 5.757 -135.473 1.00 58.75 105 VAL A C 1
ATOM 764 O O . VAL A 1 105 ? 85.541 6.084 -134.463 1.00 58.75 105 VAL A O 1
ATOM 767 N N . TYR A 1 106 ? 87.171 4.889 -135.433 1.00 57.75 106 TYR A N 1
ATOM 768 C CA . TYR A 1 106 ? 87.700 4.356 -134.178 1.00 57.75 106 TYR A CA 1
ATOM 769 C C . TYR A 1 106 ? 88.599 5.398 -133.496 1.00 57.75 106 TYR A C 1
ATOM 771 O O . TYR A 1 106 ? 89.751 5.583 -133.880 1.00 57.75 106 TYR A O 1
ATOM 779 N N . SER A 1 107 ? 88.071 6.073 -132.472 1.00 58.66 107 SER A N 1
ATOM 780 C CA . SER A 1 107 ? 88.825 6.981 -131.598 1.00 58.66 107 SER A CA 1
ATOM 781 C C . SER A 1 107 ? 88.480 6.729 -130.133 1.00 58.66 107 SER A C 1
ATOM 783 O O . SER A 1 107 ? 87.315 6.531 -129.794 1.00 58.66 107 SER A O 1
ATOM 785 N N . SER A 1 108 ? 89.482 6.783 -129.252 1.00 48.53 108 SER A N 1
ATOM 786 C CA . SER A 1 108 ? 89.320 6.574 -127.804 1.00 48.53 108 SER A CA 1
ATOM 787 C C . SER A 1 108 ? 88.495 7.668 -127.112 1.00 48.53 108 SER A C 1
ATOM 789 O O . SER A 1 108 ? 88.005 7.459 -126.006 1.00 48.53 108 SER A O 1
ATOM 791 N N . TYR A 1 109 ? 88.372 8.841 -127.736 1.00 50.28 109 TYR A N 1
ATOM 792 C CA . TYR A 1 109 ? 87.504 9.947 -127.326 1.00 50.28 109 TYR A CA 1
ATOM 793 C C . TYR A 1 109 ? 87.229 10.874 -128.522 1.00 50.28 109 TYR A C 1
ATOM 795 O O . TYR A 1 109 ? 87.984 10.883 -129.498 1.00 50.28 109 TYR A O 1
ATOM 803 N N . PHE A 1 110 ? 86.154 11.664 -128.457 1.00 56.16 110 PHE A N 1
ATOM 804 C CA . PHE A 1 110 ? 85.773 12.607 -129.513 1.00 56.16 110 PHE A CA 1
ATOM 805 C C . PHE A 1 110 ? 85.484 13.988 -128.907 1.00 56.16 110 PHE A C 1
ATOM 807 O O . PHE A 1 110 ? 84.418 14.228 -128.344 1.00 56.16 110 PHE A O 1
ATOM 814 N N . THR A 1 111 ? 86.455 14.901 -128.983 1.00 51.66 111 THR A N 1
ATOM 815 C CA . THR A 1 111 ? 86.365 16.222 -128.337 1.00 51.66 111 THR A CA 1
ATOM 816 C C . THR A 1 111 ? 85.817 17.269 -129.308 1.00 51.66 111 THR A C 1
ATOM 818 O O . THR A 1 111 ? 86.572 17.942 -130.006 1.00 51.66 111 THR A O 1
ATOM 821 N N . ALA A 1 112 ? 84.493 17.421 -129.353 1.00 56.25 112 ALA A N 1
ATOM 822 C CA . ALA A 1 112 ? 83.825 18.424 -130.184 1.00 56.25 112 ALA A CA 1
ATOM 823 C C . ALA A 1 112 ? 83.792 19.811 -129.501 1.00 56.25 112 ALA A C 1
ATOM 825 O O . ALA A 1 112 ? 82.810 20.183 -128.861 1.00 56.25 112 ALA A O 1
ATOM 826 N N . THR A 1 113 ? 84.866 20.597 -129.634 1.00 50.44 113 THR A N 1
ATOM 827 C CA . THR A 1 113 ? 84.920 21.988 -129.140 1.00 50.44 113 THR A CA 1
ATOM 828 C C . THR A 1 113 ? 84.178 22.944 -130.078 1.00 50.44 113 THR A C 1
ATOM 830 O O . THR A 1 113 ? 84.797 23.615 -130.902 1.00 50.44 113 THR A O 1
ATOM 833 N N . SER A 1 114 ? 82.850 23.010 -129.962 1.00 51.44 114 SER A N 1
ATOM 834 C CA . SER A 1 114 ? 82.006 23.896 -130.774 1.00 51.44 114 SER A CA 1
ATOM 835 C C . SER A 1 114 ? 81.097 24.773 -129.904 1.00 51.44 114 SER A C 1
ATOM 837 O O . SER A 1 114 ? 80.571 24.324 -128.885 1.00 51.44 114 SER A O 1
ATOM 839 N N . THR A 1 115 ? 80.943 26.046 -130.285 1.00 44.72 115 THR A N 1
ATOM 840 C CA . THR A 1 115 ? 80.164 27.061 -129.548 1.00 44.72 115 THR A CA 1
ATOM 841 C C . THR A 1 115 ? 78.686 27.058 -129.934 1.00 44.72 115 THR A C 1
ATOM 843 O O . THR A 1 115 ? 77.826 27.185 -129.064 1.00 44.72 115 THR A O 1
ATOM 846 N N . THR A 1 116 ? 78.370 26.820 -131.210 1.00 47.78 116 THR A N 1
ATOM 847 C CA . THR A 1 116 ? 77.135 26.112 -131.569 1.00 47.78 116 THR A CA 1
ATOM 848 C C . THR A 1 116 ? 77.316 24.653 -131.181 1.00 47.78 116 THR A C 1
ATOM 850 O O . THR A 1 116 ? 78.389 24.079 -131.336 1.00 47.78 116 THR A O 1
ATOM 853 N N . ALA A 1 117 ? 76.301 24.047 -130.591 1.00 47.94 117 ALA A N 1
ATOM 854 C CA . ALA A 1 117 ? 76.523 22.822 -129.837 1.00 47.94 117 ALA A CA 1
ATOM 855 C C . ALA A 1 117 ? 76.506 21.547 -130.732 1.00 47.94 117 ALA A C 1
ATOM 857 O O . ALA A 1 117 ? 76.334 21.694 -131.934 1.00 47.94 117 ALA A O 1
ATOM 858 N N . SER A 1 118 ? 76.704 20.318 -130.206 1.00 51.09 118 SER A N 1
ATOM 859 C CA . SER A 1 118 ? 76.842 19.062 -131.009 1.00 51.09 118 SER A CA 1
ATOM 860 C C . SER A 1 118 ? 75.757 17.983 -130.786 1.00 51.09 118 SER A C 1
ATOM 862 O O . SER A 1 118 ? 75.413 17.720 -129.636 1.00 51.09 118 SER A O 1
ATOM 864 N N . THR A 1 119 ? 75.232 17.348 -131.847 1.00 51.91 119 THR A N 1
ATOM 865 C CA . THR A 1 119 ? 74.277 16.211 -131.798 1.00 51.91 119 THR A CA 1
ATOM 866 C C . THR A 1 119 ? 75.023 14.890 -131.862 1.00 51.91 119 THR A C 1
ATOM 868 O O . THR A 1 119 ? 75.992 14.765 -132.606 1.00 51.91 119 THR A O 1
ATOM 871 N N . PHE A 1 120 ? 74.491 13.863 -131.197 1.00 57.81 120 PHE A N 1
ATOM 872 C CA . PHE A 1 120 ? 74.965 12.487 -131.354 1.00 57.81 120 PHE A CA 1
ATOM 873 C C . PHE A 1 120 ? 73.776 11.517 -131.493 1.00 57.81 120 PHE A C 1
ATOM 875 O O . PHE A 1 120 ? 73.434 10.837 -130.527 1.00 57.81 120 PHE A O 1
ATOM 882 N N . PRO A 1 121 ? 73.123 11.433 -132.675 1.00 50.03 121 PRO A N 1
ATOM 883 C CA . PRO A 1 121 ? 71.903 10.633 -132.864 1.00 50.03 121 PRO A CA 1
ATOM 884 C C . PRO A 1 121 ? 72.096 9.124 -132.646 1.00 50.03 121 PRO A C 1
ATOM 886 O O . PRO A 1 121 ? 71.124 8.403 -132.451 1.00 50.03 121 PRO A O 1
ATOM 889 N N . TYR A 1 122 ? 73.352 8.663 -132.666 1.00 49.69 122 TYR A N 1
ATOM 890 C CA . TYR A 1 122 ? 73.755 7.265 -132.503 1.00 49.69 122 TYR A CA 1
ATOM 891 C C . TYR A 1 122 ? 74.844 7.083 -131.426 1.00 49.69 122 TYR A C 1
ATOM 893 O O . TYR A 1 122 ? 75.649 6.157 -131.509 1.00 49.69 122 TYR A O 1
ATOM 901 N N . ALA A 1 123 ? 74.909 7.965 -130.417 1.00 54.81 123 ALA A N 1
ATOM 902 C CA . ALA A 1 123 ? 75.747 7.710 -129.240 1.00 54.81 123 ALA A CA 1
ATOM 903 C C . ALA A 1 123 ? 75.272 6.443 -128.510 1.00 54.81 123 ALA A C 1
ATOM 905 O O . ALA A 1 123 ? 74.075 6.267 -128.275 1.00 54.81 123 ALA A O 1
ATOM 906 N N . SER A 1 124 ? 76.203 5.568 -128.121 1.00 47.75 124 SER A N 1
ATOM 907 C CA . SER A 1 124 ? 75.862 4.378 -127.341 1.00 47.75 124 SER A CA 1
ATOM 908 C C . SER A 1 124 ? 75.336 4.762 -125.954 1.00 47.75 124 SER A C 1
ATOM 910 O O . SER A 1 124 ? 75.832 5.677 -125.294 1.00 47.75 124 SER A O 1
ATOM 912 N N . THR A 1 125 ? 74.330 4.024 -125.489 1.00 50.91 125 THR A N 1
ATOM 913 C CA . THR A 1 125 ? 73.542 4.305 -124.274 1.00 50.91 125 THR A CA 1
ATOM 914 C C . THR A 1 125 ? 74.319 4.217 -122.953 1.00 50.91 125 THR A C 1
ATOM 916 O O . THR A 1 125 ? 73.741 4.415 -121.888 1.00 50.91 125 THR A O 1
ATOM 919 N N . THR A 1 126 ? 75.620 3.931 -122.997 1.00 49.34 126 THR A N 1
ATOM 920 C CA . THR A 1 126 ? 76.473 3.651 -121.835 1.00 49.34 126 THR A CA 1
ATOM 921 C C . THR A 1 126 ? 77.358 4.818 -121.387 1.00 49.34 126 THR A C 1
ATOM 923 O O . THR A 1 126 ? 77.982 4.703 -120.334 1.00 49.34 126 THR A O 1
ATOM 926 N N . ALA A 1 127 ? 77.451 5.924 -122.144 1.00 50.66 127 ALA A N 1
ATOM 927 C CA . ALA A 1 127 ? 78.482 6.947 -121.905 1.00 50.66 127 ALA A CA 1
ATOM 928 C C . ALA A 1 127 ? 78.078 8.415 -122.195 1.00 50.66 127 ALA A C 1
ATOM 930 O O . ALA A 1 127 ? 78.893 9.186 -122.702 1.00 50.66 127 ALA A O 1
ATOM 931 N N . LEU A 1 128 ? 76.861 8.849 -121.837 1.00 57.91 128 LEU A N 1
ATOM 932 C CA . LEU A 1 128 ? 76.483 10.275 -121.887 1.00 57.91 128 LEU A CA 1
ATOM 933 C C . LEU A 1 128 ? 76.597 10.950 -120.505 1.00 57.91 128 LEU A C 1
ATOM 935 O O . LEU A 1 128 ? 75.616 11.093 -119.778 1.00 57.91 128 LEU A O 1
ATOM 939 N N . SER A 1 129 ? 77.806 11.389 -120.146 1.00 52.66 129 SER A N 1
ATOM 940 C CA . SER A 1 129 ? 78.049 12.167 -118.920 1.00 52.66 129 SER A CA 1
ATOM 941 C C . SER A 1 129 ? 77.683 13.644 -119.123 1.00 52.66 129 SER A C 1
ATOM 943 O O . SER A 1 129 ? 78.479 14.422 -119.648 1.00 52.66 129 SER A O 1
ATOM 945 N N . VAL A 1 130 ? 76.470 14.041 -118.724 1.00 58.88 130 VAL A N 1
ATOM 946 C CA . VAL A 1 130 ? 76.011 15.441 -118.789 1.00 58.88 130 VAL A CA 1
ATOM 947 C C . VAL A 1 130 ? 76.353 16.166 -117.486 1.00 58.88 130 VAL A C 1
ATOM 949 O O . VAL A 1 130 ? 75.652 16.032 -116.485 1.00 58.88 130 VAL A O 1
ATOM 952 N N . SER A 1 131 ? 77.410 16.980 -117.488 1.00 47.19 131 SER A N 1
ATOM 953 C CA . SER A 1 131 ? 77.806 17.813 -116.342 1.00 47.19 131 SER A CA 1
ATOM 954 C C . SER A 1 131 ? 76.983 19.109 -116.247 1.00 47.19 131 SER A C 1
ATOM 956 O O . SER A 1 131 ? 77.532 20.209 -116.300 1.00 47.19 131 SER A O 1
ATOM 958 N N . GLY A 1 132 ? 75.657 18.997 -116.137 1.00 56.53 132 GLY A N 1
ATOM 959 C CA . GLY A 1 132 ? 74.748 20.146 -116.118 1.00 56.53 132 GLY A CA 1
ATOM 960 C C . GLY A 1 132 ? 73.275 19.770 -115.934 1.00 56.53 132 GLY A C 1
ATOM 961 O O . GLY A 1 132 ? 72.942 18.628 -115.624 1.00 56.53 132 GLY A O 1
ATOM 962 N N . SER A 1 133 ? 72.381 20.742 -116.121 1.00 56.81 133 SER A N 1
ATOM 963 C CA . SER A 1 133 ? 70.932 20.544 -115.991 1.00 56.81 133 SER A CA 1
ATOM 964 C C . SER A 1 133 ? 70.377 19.659 -117.111 1.00 56.81 133 SER A C 1
ATOM 966 O O . SER A 1 133 ? 70.211 20.109 -118.243 1.00 56.81 133 SER A O 1
ATOM 968 N N . PHE A 1 134 ? 70.042 18.410 -116.789 1.00 62.03 134 PHE A N 1
ATOM 969 C CA . PHE A 1 134 ? 69.370 17.490 -117.706 1.00 62.03 134 PHE A CA 1
ATOM 970 C C . PHE A 1 134 ? 67.895 17.885 -117.889 1.00 62.03 134 PHE A C 1
ATOM 972 O O . PHE A 1 134 ? 67.081 17.711 -116.983 1.00 62.03 134 PHE A O 1
ATOM 979 N N . TYR A 1 135 ? 67.547 18.425 -119.061 1.00 60.31 135 TYR A N 1
ATOM 980 C CA . TYR A 1 135 ? 66.187 18.867 -119.381 1.00 60.31 135 TYR A CA 1
ATOM 981 C C . TYR A 1 135 ? 65.503 17.868 -120.326 1.00 60.31 135 TYR A C 1
ATOM 983 O O . TYR A 1 135 ? 65.701 17.911 -121.538 1.00 60.31 135 TYR A O 1
ATOM 991 N N . ASN A 1 136 ? 64.705 16.949 -119.774 1.00 66.31 136 ASN A N 1
ATOM 992 C CA . ASN A 1 136 ? 63.922 15.992 -120.561 1.00 66.31 136 ASN A CA 1
ATOM 993 C C . ASN A 1 136 ? 62.488 16.505 -120.756 1.00 66.31 136 ASN A C 1
ATOM 995 O O . ASN A 1 136 ? 61.685 16.479 -119.825 1.00 66.31 136 ASN A O 1
ATOM 999 N N . SER A 1 137 ? 62.159 16.911 -121.984 1.00 66.12 137 SER A N 1
ATOM 1000 C CA . SER A 1 137 ? 60.831 17.389 -122.401 1.00 66.12 137 SER A CA 1
ATOM 1001 C C . SER A 1 137 ? 59.711 16.340 -122.315 1.00 66.12 137 SER A C 1
ATOM 1003 O O . SER A 1 137 ? 58.547 16.684 -122.503 1.00 66.12 137 SER A O 1
ATOM 1005 N N . SER A 1 138 ? 60.039 15.079 -122.016 1.00 70.81 138 SER A N 1
ATOM 1006 C CA . SER A 1 138 ? 59.075 13.980 -121.856 1.00 70.81 138 SER A CA 1
ATOM 1007 C C . SER A 1 138 ? 58.487 13.880 -120.439 1.00 70.81 138 SER A C 1
ATOM 1009 O O . SER A 1 138 ? 57.519 13.147 -120.230 1.00 70.81 138 SER A O 1
ATOM 1011 N N . LEU A 1 139 ? 59.077 14.562 -119.448 1.00 78.00 139 LEU A N 1
ATOM 1012 C CA . LEU A 1 139 ? 58.620 14.514 -118.055 1.00 78.00 139 LEU A CA 1
ATOM 1013 C C . LEU A 1 139 ? 57.551 15.579 -117.771 1.00 78.00 139 LEU A C 1
ATOM 1015 O O . LEU A 1 139 ? 57.658 16.718 -118.220 1.00 78.00 139 LEU A O 1
ATOM 1019 N N . THR A 1 140 ? 56.526 15.217 -116.997 1.00 82.25 140 THR A N 1
ATOM 1020 C CA . THR A 1 140 ? 55.403 16.116 -116.658 1.00 82.25 140 THR A CA 1
ATOM 1021 C C . THR A 1 140 ? 55.505 16.673 -115.230 1.00 82.25 140 THR A C 1
ATOM 1023 O O . THR A 1 140 ? 56.320 16.213 -114.427 1.00 82.25 140 THR A O 1
ATOM 1026 N N . SER A 1 141 ? 54.700 17.682 -114.880 1.00 76.75 141 SER A N 1
ATOM 1027 C CA . SER A 1 141 ? 54.745 18.279 -113.534 1.00 76.75 141 SER A CA 1
ATOM 1028 C C . SER A 1 141 ? 54.292 17.293 -112.445 1.00 76.75 141 SER A C 1
ATOM 1030 O O . SER A 1 141 ? 53.343 16.535 -112.640 1.00 76.75 141 SER A O 1
ATOM 1032 N N . GLY A 1 142 ? 54.981 17.301 -111.300 1.00 80.12 142 GLY A N 1
ATOM 1033 C CA . GLY A 1 142 ? 54.734 16.392 -110.170 1.00 80.12 142 GLY A CA 1
ATOM 1034 C C . GLY A 1 142 ? 55.156 14.931 -110.392 1.00 80.12 142 GLY A C 1
ATOM 1035 O O . GLY A 1 142 ? 54.880 14.077 -109.550 1.00 80.12 142 GLY A O 1
ATOM 1036 N N . SER A 1 143 ? 55.835 14.628 -111.501 1.00 83.81 143 SER A N 1
ATOM 1037 C CA . SER A 1 143 ? 56.326 13.277 -111.794 1.00 83.81 143 SER A CA 1
ATOM 1038 C C . SER A 1 143 ? 57.495 12.893 -110.894 1.00 83.81 143 SER A C 1
ATOM 1040 O O . SER A 1 143 ? 58.466 13.641 -110.785 1.00 83.81 143 SER A O 1
ATOM 1042 N N . VAL A 1 144 ? 57.450 11.687 -110.328 1.00 85.81 144 VAL A N 1
ATOM 1043 C CA . VAL A 1 144 ? 58.624 11.037 -109.732 1.00 85.81 144 VAL A CA 1
ATOM 1044 C C . VAL A 1 144 ? 59.230 10.111 -110.795 1.00 85.81 144 VAL A C 1
ATOM 1046 O O . VAL A 1 144 ? 58.625 9.078 -111.094 1.00 85.81 144 VAL A O 1
ATOM 1049 N N . PRO A 1 145 ? 60.371 10.464 -111.419 1.00 80.50 145 PRO A N 1
ATOM 1050 C CA . PRO A 1 145 ? 60.969 9.634 -112.455 1.00 80.50 145 PRO A CA 1
ATOM 1051 C C . PRO A 1 145 ? 61.603 8.372 -111.857 1.00 80.50 145 PRO A C 1
ATOM 1053 O O . PRO A 1 145 ? 62.267 8.423 -110.822 1.00 80.50 145 PRO A O 1
ATOM 1056 N N . PHE A 1 146 ? 61.440 7.244 -112.542 1.00 82.75 146 PHE A N 1
ATOM 1057 C CA . PHE A 1 146 ? 62.041 5.956 -112.190 1.00 82.75 146 PHE A CA 1
ATOM 1058 C C . PHE A 1 146 ? 62.589 5.248 -113.434 1.00 82.75 146 PHE A C 1
ATOM 1060 O O . PHE A 1 146 ? 62.267 5.612 -114.565 1.00 82.75 146 PHE A O 1
ATOM 1067 N N . ILE A 1 147 ? 63.424 4.225 -113.243 1.00 80.62 147 ILE A N 1
ATOM 1068 C CA . ILE A 1 147 ? 63.878 3.367 -114.344 1.00 80.62 147 ILE A CA 1
ATOM 1069 C C . ILE A 1 147 ? 62.785 2.339 -114.642 1.00 80.62 147 ILE A C 1
ATOM 1071 O O . ILE A 1 147 ? 62.461 1.505 -113.798 1.00 80.62 147 ILE A O 1
ATOM 1075 N N . GLY A 1 148 ? 62.187 2.435 -115.826 1.00 74.56 148 GLY A N 1
ATOM 1076 C CA . GLY A 1 148 ? 61.166 1.516 -116.314 1.00 74.56 148 GLY A CA 1
ATOM 1077 C C . GLY A 1 148 ? 61.744 0.304 -117.050 1.00 74.56 148 GLY A C 1
ATOM 1078 O O . GLY A 1 148 ? 62.958 0.108 -117.155 1.00 74.56 148 GLY A O 1
ATOM 1079 N N . THR A 1 149 ? 60.843 -0.510 -117.601 1.00 74.31 149 THR A N 1
ATOM 1080 C CA . THR A 1 149 ? 61.172 -1.669 -118.441 1.00 74.31 149 THR A CA 1
ATOM 1081 C C . THR A 1 149 ? 62.145 -1.285 -119.561 1.00 74.31 149 THR A C 1
ATOM 1083 O O . THR A 1 149 ? 61.946 -0.288 -120.251 1.00 74.31 149 THR A O 1
ATOM 1086 N N . GLY A 1 150 ? 63.208 -2.074 -119.742 1.00 73.00 150 GLY A N 1
ATOM 1087 C CA . GLY A 1 150 ? 64.247 -1.806 -120.744 1.00 73.00 150 GLY A CA 1
ATOM 1088 C C . GLY A 1 150 ? 65.296 -0.759 -120.341 1.00 73.00 150 GLY A C 1
ATOM 1089 O O . GLY A 1 150 ? 66.112 -0.386 -121.176 1.00 73.00 150 GLY A O 1
ATOM 1090 N N . GLY A 1 151 ? 65.302 -0.283 -119.090 1.00 72.75 151 GLY A N 1
ATOM 1091 C CA . GLY A 1 151 ? 66.302 0.677 -118.598 1.00 72.75 151 GLY A CA 1
ATOM 1092 C C . GLY A 1 151 ? 66.012 2.140 -118.958 1.00 72.75 151 GLY A C 1
ATOM 1093 O O . GLY A 1 151 ? 66.828 3.015 -118.678 1.00 72.75 151 GLY A O 1
ATOM 1094 N N . LEU A 1 152 ? 64.857 2.416 -119.569 1.00 72.94 152 LEU A N 1
ATOM 1095 C CA . LEU A 1 152 ? 64.438 3.759 -119.970 1.00 72.94 152 LEU A CA 1
ATOM 1096 C C . LEU A 1 152 ? 63.934 4.573 -118.769 1.00 72.94 152 LEU A C 1
ATOM 1098 O O . LEU A 1 152 ? 63.286 4.038 -117.869 1.00 72.94 152 LEU A O 1
ATOM 1102 N N . LEU A 1 153 ? 64.180 5.885 -118.780 1.00 78.00 153 LEU A N 1
ATOM 1103 C CA . LEU A 1 153 ? 63.610 6.805 -117.793 1.00 78.00 153 LEU A CA 1
ATOM 1104 C C . LEU A 1 153 ? 62.090 6.923 -118.017 1.00 78.00 153 LEU A C 1
ATOM 1106 O O . LEU A 1 153 ? 61.654 7.236 -119.123 1.00 78.00 153 LEU A O 1
ATOM 1110 N N . SER A 1 154 ? 61.294 6.676 -116.978 1.00 82.88 154 SER A N 1
ATOM 1111 C CA . SER A 1 154 ? 59.831 6.573 -117.038 1.00 82.88 154 SER A CA 1
ATOM 1112 C C . SER A 1 154 ? 59.151 7.315 -115.879 1.00 82.88 154 SER A C 1
ATOM 1114 O O . SER A 1 154 ? 59.805 7.722 -114.919 1.00 82.88 154 SER A O 1
ATOM 1116 N N . GLN A 1 155 ? 57.834 7.508 -115.975 1.00 86.19 155 GLN A N 1
ATOM 1117 C CA . GLN A 1 155 ? 56.984 8.186 -114.988 1.00 86.19 155 GLN A CA 1
ATOM 1118 C C . GLN A 1 155 ? 55.603 7.512 -114.916 1.00 86.19 155 GLN A C 1
ATOM 1120 O O . GLN A 1 155 ? 55.121 6.974 -115.913 1.00 86.19 155 GLN A O 1
ATOM 1125 N N . ASN A 1 156 ? 54.943 7.554 -113.755 1.00 85.69 156 ASN A N 1
ATOM 1126 C CA . ASN A 1 156 ? 53.570 7.065 -113.582 1.00 85.69 156 ASN A CA 1
ATOM 1127 C C . ASN A 1 156 ? 52.862 7.846 -112.467 1.00 85.69 156 ASN A C 1
ATOM 1129 O O . ASN A 1 156 ? 52.770 7.400 -111.323 1.00 85.69 156 ASN A O 1
ATOM 1133 N N . ASN A 1 157 ? 52.338 9.012 -112.831 1.00 84.75 157 ASN A N 1
ATOM 1134 C CA . ASN A 1 157 ? 51.788 9.978 -111.882 1.00 84.75 157 ASN A CA 1
ATOM 1135 C C . ASN A 1 157 ? 50.451 9.534 -111.265 1.00 84.75 157 ASN A C 1
ATOM 1137 O O . ASN A 1 157 ? 50.025 10.124 -110.281 1.00 84.75 157 ASN A O 1
ATOM 1141 N N . ALA A 1 158 ? 49.793 8.499 -111.801 1.00 81.88 158 ALA A N 1
ATOM 1142 C CA . ALA A 1 158 ? 48.610 7.910 -111.171 1.00 81.88 158 ALA A CA 1
ATOM 1143 C C . ALA A 1 158 ? 48.982 7.096 -109.918 1.00 81.88 158 ALA A C 1
ATOM 1145 O O . ALA A 1 158 ? 48.279 7.149 -108.910 1.00 81.88 158 ALA A O 1
ATOM 1146 N N . ASN A 1 159 ? 50.113 6.382 -109.968 1.00 83.75 159 ASN A N 1
ATOM 1147 C CA . ASN A 1 159 ? 50.548 5.489 -108.893 1.00 83.75 159 ASN A CA 1
ATOM 1148 C C . ASN A 1 159 ? 51.629 6.093 -107.985 1.00 83.75 159 ASN A C 1
ATOM 1150 O O . ASN A 1 159 ? 51.727 5.671 -106.835 1.00 83.75 159 ASN A O 1
ATOM 1154 N N . LEU A 1 160 ? 52.423 7.054 -108.469 1.00 89.81 160 LEU A N 1
ATOM 1155 C CA . LEU A 1 160 ? 53.495 7.703 -107.710 1.00 89.81 160 LEU A CA 1
ATOM 1156 C C . LEU A 1 160 ? 53.607 9.188 -108.094 1.00 89.81 160 LEU A C 1
ATOM 1158 O O . LEU A 1 160 ? 54.082 9.525 -109.179 1.00 89.81 160 LEU A O 1
ATOM 1162 N N . PHE A 1 161 ? 53.173 10.076 -107.198 1.00 91.31 161 PHE A N 1
ATOM 1163 C CA . PHE A 1 161 ? 53.046 11.513 -107.461 1.00 91.31 161 PHE A CA 1
ATOM 1164 C C . PHE A 1 161 ? 53.713 12.366 -106.379 1.00 91.31 161 PHE A C 1
ATOM 1166 O O . PHE A 1 161 ? 53.553 12.106 -105.186 1.00 91.31 161 PHE A O 1
ATOM 1173 N N . TRP A 1 162 ? 54.409 13.427 -106.788 1.00 92.69 162 TRP A N 1
ATOM 1174 C CA . TRP A 1 162 ? 54.986 14.422 -105.888 1.00 92.69 162 TRP A CA 1
ATOM 1175 C C . TRP A 1 162 ? 54.259 15.763 -106.007 1.00 92.69 162 TRP A C 1
ATOM 1177 O O . TRP A 1 162 ? 54.453 16.529 -106.954 1.00 92.69 162 TRP A O 1
ATOM 1187 N N . ASP A 1 163 ? 53.456 16.084 -104.995 1.00 88.75 163 ASP A N 1
ATOM 1188 C CA . ASP A 1 163 ? 52.885 17.416 -104.820 1.00 88.75 163 ASP A CA 1
ATOM 1189 C C . ASP A 1 163 ? 53.975 18.354 -104.290 1.00 88.75 163 ASP A C 1
ATOM 1191 O O . ASP A 1 163 ? 54.209 18.474 -103.083 1.00 88.75 163 ASP A O 1
ATOM 1195 N N . ASN A 1 164 ? 54.657 19.017 -105.225 1.00 85.69 164 ASN A N 1
ATOM 1196 C CA . ASN A 1 164 ? 55.735 19.949 -104.920 1.00 85.69 164 ASN A CA 1
ATOM 1197 C C . ASN A 1 164 ? 55.255 21.230 -104.213 1.00 85.69 164 ASN A C 1
ATOM 1199 O O . ASN A 1 164 ? 56.043 21.869 -103.523 1.00 85.69 164 ASN A O 1
ATOM 1203 N N . THR A 1 165 ? 53.980 21.602 -104.360 1.00 86.88 165 THR A N 1
ATOM 1204 C CA . THR A 1 165 ? 53.406 22.800 -103.724 1.00 86.88 165 THR A CA 1
ATOM 1205 C C . THR A 1 165 ? 53.254 22.606 -102.218 1.00 86.88 165 THR A C 1
ATOM 1207 O O . THR A 1 165 ? 53.482 23.536 -101.451 1.00 86.88 165 THR A O 1
ATOM 1210 N N . ASN A 1 166 ? 52.899 21.393 -101.784 1.00 86.50 166 ASN A N 1
ATOM 1211 C CA . ASN A 1 166 ? 52.631 21.079 -100.377 1.00 86.50 166 ASN A CA 1
ATOM 1212 C C . ASN A 1 166 ? 53.670 20.127 -99.750 1.00 86.50 166 ASN A C 1
ATOM 1214 O O . ASN A 1 166 ? 53.560 19.786 -98.572 1.00 86.50 166 ASN A O 1
ATOM 1218 N N . THR A 1 167 ? 54.683 19.691 -100.507 1.00 90.62 167 THR A N 1
ATOM 1219 C CA . THR A 1 167 ? 55.703 18.696 -100.112 1.00 90.62 167 THR A CA 1
ATOM 1220 C C . THR A 1 167 ? 55.103 17.361 -99.644 1.00 90.62 167 THR A C 1
ATOM 1222 O O . THR A 1 167 ? 55.363 16.891 -98.533 1.00 90.62 167 THR A O 1
ATOM 1225 N N . ARG A 1 168 ? 54.254 16.758 -100.488 1.00 90.81 168 ARG A N 1
ATOM 1226 C CA . ARG A 1 168 ? 53.529 15.509 -100.185 1.00 90.81 168 ARG A CA 1
ATOM 1227 C C . ARG A 1 168 ? 53.787 14.425 -101.231 1.00 90.81 168 ARG A C 1
ATOM 1229 O O . ARG A 1 168 ? 53.705 14.688 -102.429 1.00 90.81 168 ARG A O 1
ATOM 1236 N N . LEU A 1 169 ? 54.021 13.196 -100.769 1.00 88.62 169 LEU A N 1
ATOM 1237 C CA . LEU A 1 169 ? 54.113 12.003 -101.611 1.00 88.62 169 LEU A CA 1
ATOM 1238 C C . LEU A 1 169 ? 52.757 11.283 -101.665 1.00 88.62 169 LEU A C 1
ATOM 1240 O O . LEU A 1 169 ? 52.226 10.862 -100.634 1.00 88.62 169 LEU A O 1
ATOM 1244 N N . GLY A 1 170 ? 52.215 11.130 -102.871 1.00 89.75 170 GLY A N 1
ATOM 1245 C CA . GLY A 1 170 ? 51.049 10.303 -103.163 1.00 89.75 170 GLY A CA 1
ATOM 1246 C C . GLY A 1 170 ? 51.457 8.940 -103.714 1.00 89.75 170 GLY A C 1
ATOM 1247 O O . GLY A 1 170 ? 52.247 8.863 -104.655 1.00 89.75 170 GLY A O 1
ATOM 1248 N N . ILE A 1 171 ? 50.897 7.874 -103.141 1.00 87.75 171 ILE A N 1
ATOM 1249 C CA . ILE A 1 171 ? 50.970 6.506 -103.669 1.00 87.75 171 ILE A CA 1
ATOM 1250 C C . ILE A 1 171 ? 49.537 6.064 -103.982 1.00 87.75 171 ILE A C 1
ATOM 1252 O O . ILE A 1 171 ? 48.674 6.092 -103.104 1.00 87.75 171 ILE A O 1
ATOM 1256 N N . GLY A 1 172 ? 49.267 5.722 -105.242 1.00 86.44 172 GLY A N 1
ATOM 1257 C CA . GLY A 1 172 ? 47.906 5.476 -105.744 1.00 86.44 172 GLY A CA 1
ATOM 1258 C C . GLY A 1 172 ? 47.013 6.727 -105.815 1.00 86.44 172 GLY A C 1
ATOM 1259 O O . GLY A 1 172 ? 45.795 6.605 -105.917 1.00 86.44 172 GLY A O 1
ATOM 1260 N N . THR A 1 173 ? 47.580 7.938 -105.712 1.00 85.12 173 THR A N 1
ATOM 1261 C CA . THR A 1 173 ? 46.817 9.196 -105.767 1.00 85.12 173 THR A CA 1
ATOM 1262 C C . THR A 1 173 ? 47.630 10.369 -106.318 1.00 85.12 173 THR A C 1
ATOM 1264 O O . THR A 1 173 ? 48.758 10.616 -105.895 1.00 85.12 173 THR A O 1
ATOM 1267 N N . THR A 1 174 ? 47.005 11.151 -107.203 1.00 86.31 174 THR A N 1
ATOM 1268 C CA . THR A 1 174 ? 47.470 12.464 -107.693 1.00 86.31 174 THR A CA 1
ATOM 1269 C C . THR A 1 174 ? 47.113 13.620 -106.749 1.00 86.31 174 THR A C 1
ATOM 1271 O O . THR A 1 174 ? 47.386 14.780 -107.045 1.00 86.31 174 THR A O 1
ATOM 1274 N N . SER A 1 175 ? 46.448 13.346 -105.625 1.00 87.31 175 SER A N 1
ATOM 1275 C CA . SER A 1 175 ? 46.002 14.350 -104.649 1.00 87.31 175 SER A CA 1
ATOM 1276 C C . SER A 1 175 ? 46.231 13.854 -103.216 1.00 87.31 175 SER A C 1
ATOM 1278 O O . SER A 1 175 ? 45.273 13.584 -102.487 1.00 87.31 175 SER A O 1
ATOM 1280 N N . PRO A 1 176 ? 47.500 13.690 -102.792 1.00 86.69 176 PRO A N 1
ATOM 1281 C CA . PRO A 1 176 ? 47.822 13.344 -101.413 1.00 86.69 176 PRO A CA 1
ATOM 1282 C C . PRO A 1 176 ? 47.346 14.443 -100.456 1.00 86.69 176 PRO A C 1
ATOM 1284 O O . PRO A 1 176 ? 47.587 15.619 -100.711 1.00 86.69 176 PRO A O 1
ATOM 1287 N N . TYR A 1 177 ? 46.709 14.091 -99.336 1.00 85.69 177 TYR A N 1
ATOM 1288 C CA . TYR A 1 177 ? 46.269 15.088 -98.345 1.00 85.69 177 TYR A CA 1
ATOM 1289 C C . TYR A 1 177 ? 47.289 15.295 -97.212 1.00 85.69 177 TYR A C 1
ATOM 1291 O O . TYR A 1 177 ? 47.479 16.428 -96.763 1.00 85.69 177 TYR A O 1
ATOM 1299 N N . ALA A 1 178 ? 48.005 14.242 -96.807 1.00 80.44 178 ALA A N 1
ATOM 1300 C CA . ALA A 1 178 ? 49.075 14.270 -95.802 1.00 80.44 178 ALA A CA 1
ATOM 1301 C C . ALA A 1 178 ? 50.480 14.130 -96.432 1.00 80.44 178 ALA A C 1
ATOM 1303 O O . ALA A 1 178 ? 50.601 13.863 -97.625 1.00 80.44 178 ALA A O 1
ATOM 1304 N N . LYS A 1 179 ? 51.554 14.301 -95.636 1.00 82.25 179 LYS A N 1
ATOM 1305 C CA . LYS A 1 179 ? 52.966 14.211 -96.094 1.00 82.25 179 LYS A CA 1
ATOM 1306 C C . LYS A 1 179 ? 53.281 12.922 -96.863 1.00 82.25 179 LYS A C 1
ATOM 1308 O O . LYS A 1 179 ? 54.007 12.961 -97.852 1.00 82.25 179 LYS A O 1
ATOM 1313 N N . LEU A 1 180 ? 52.711 11.811 -96.408 1.00 82.88 180 LEU A N 1
ATOM 1314 C CA . LEU A 1 180 ? 52.558 10.576 -97.164 1.00 82.88 180 LEU A CA 1
ATOM 1315 C C . LEU A 1 180 ? 51.061 10.269 -97.209 1.00 82.88 180 LEU A C 1
ATOM 1317 O O . LEU A 1 180 ? 50.395 10.333 -96.176 1.00 82.88 180 LEU A O 1
ATOM 1321 N N . SER A 1 181 ? 50.544 9.945 -98.388 1.00 83.81 181 SER A N 1
ATOM 1322 C CA . SER A 1 181 ? 49.145 9.578 -98.593 1.00 83.81 181 SER A CA 1
ATOM 1323 C C . SER A 1 181 ? 49.097 8.349 -99.493 1.00 83.81 181 SER A C 1
ATOM 1325 O O . SER A 1 181 ? 49.503 8.420 -100.652 1.00 83.81 181 SER A O 1
ATOM 1327 N N . VAL A 1 182 ? 48.618 7.227 -98.958 1.00 83.12 182 VAL A N 1
ATOM 1328 C CA . VAL A 1 182 ? 48.482 5.958 -99.685 1.00 83.12 182 VAL A CA 1
ATOM 1329 C C . VAL A 1 182 ? 46.998 5.693 -99.906 1.00 83.12 182 VAL A C 1
ATOM 1331 O O . VAL A 1 182 ? 46.226 5.711 -98.950 1.00 83.12 182 VAL A O 1
ATOM 1334 N N . VAL A 1 183 ? 46.594 5.472 -101.156 1.00 79.12 183 VAL A N 1
ATOM 1335 C CA . VAL A 1 183 ? 45.222 5.094 -101.522 1.00 79.12 183 VAL A CA 1
ATOM 1336 C C . VAL A 1 183 ? 45.261 3.676 -102.086 1.00 79.12 183 VAL A C 1
ATOM 1338 O O . VAL A 1 183 ? 45.592 3.458 -103.248 1.00 79.12 183 VAL A O 1
ATOM 1341 N N . GLY A 1 184 ? 44.982 2.707 -101.216 1.00 72.56 184 GLY A N 1
ATOM 1342 C CA . GLY A 1 184 ? 45.083 1.275 -101.490 1.00 72.56 184 GLY A CA 1
ATOM 1343 C C . GLY A 1 184 ? 45.303 0.477 -100.203 1.00 72.56 184 GLY A C 1
ATOM 1344 O O . GLY A 1 184 ? 45.414 1.050 -99.117 1.00 72.56 184 GLY A O 1
ATOM 1345 N N . GLU A 1 185 ? 45.375 -0.848 -100.314 1.00 67.06 185 GLU A N 1
ATOM 1346 C CA . GLU A 1 185 ? 45.722 -1.708 -99.180 1.00 67.06 185 GLU A CA 1
ATOM 1347 C C . GLU A 1 185 ? 47.180 -1.471 -98.751 1.00 67.06 185 GLU A C 1
ATOM 1349 O O . GLU A 1 185 ? 48.100 -1.523 -99.565 1.00 67.06 185 GLU A O 1
ATOM 1354 N N . THR A 1 186 ? 47.401 -1.213 -97.459 1.00 67.06 186 THR A N 1
ATOM 1355 C CA . THR A 1 186 ? 48.745 -1.036 -96.889 1.00 67.06 186 THR A CA 1
ATOM 1356 C C . THR A 1 186 ? 49.143 -2.289 -96.115 1.00 67.06 186 THR A C 1
ATOM 1358 O O . THR A 1 186 ? 48.990 -2.359 -94.896 1.00 67.06 186 THR A O 1
ATOM 1361 N N . VAL A 1 187 ? 49.661 -3.290 -96.829 1.00 67.56 187 VAL A N 1
ATOM 1362 C CA . VAL A 1 187 ? 50.227 -4.497 -96.212 1.00 67.56 187 VAL A CA 1
ATOM 1363 C C . VAL A 1 187 ? 51.570 -4.143 -95.566 1.00 67.56 187 VAL A C 1
ATOM 1365 O O . VAL A 1 187 ? 52.571 -3.968 -96.257 1.00 67.56 187 VAL A O 1
ATOM 1368 N N . SER A 1 188 ? 51.604 -4.033 -94.236 1.00 57.38 188 SER A N 1
ATOM 1369 C CA . SER A 1 188 ? 52.847 -3.872 -93.472 1.00 57.38 188 SER A CA 1
ATOM 1370 C C . SER A 1 188 ? 52.838 -4.717 -92.205 1.00 57.38 188 SER A C 1
ATOM 1372 O O . SER A 1 188 ? 51.892 -4.661 -91.421 1.00 57.38 188 SER A O 1
ATOM 1374 N N . SER A 1 189 ? 53.935 -5.435 -91.960 1.00 47.69 189 SER A N 1
ATOM 1375 C CA . SER A 1 189 ? 54.155 -6.192 -90.721 1.00 47.69 189 SER A CA 1
ATOM 1376 C C . SER A 1 189 ? 54.307 -5.292 -89.487 1.00 47.69 189 SER A C 1
ATOM 1378 O O . SER A 1 189 ? 54.081 -5.752 -88.372 1.00 47.69 189 SER A O 1
ATOM 1380 N N . TYR A 1 190 ? 54.694 -4.022 -89.677 1.00 52.03 190 TYR A N 1
ATOM 1381 C CA . TYR A 1 190 ? 54.878 -3.037 -88.607 1.00 52.03 190 TYR A CA 1
ATOM 1382 C C . TYR A 1 190 ? 54.503 -1.626 -89.089 1.00 52.03 190 TYR A C 1
ATOM 1384 O O . TYR A 1 190 ? 55.019 -1.150 -90.102 1.00 52.03 190 TYR A O 1
ATOM 1392 N N . PHE A 1 191 ? 53.643 -0.924 -88.348 1.00 56.56 191 PHE A N 1
ATOM 1393 C CA . PHE A 1 191 ? 53.333 0.491 -88.581 1.00 56.56 191 PHE A CA 1
ATOM 1394 C C . PHE A 1 191 ? 53.677 1.318 -87.338 1.00 56.56 191 PHE A C 1
ATOM 1396 O O . PHE A 1 191 ? 52.896 1.413 -86.392 1.00 56.56 191 PHE A O 1
ATOM 1403 N N . THR A 1 192 ? 54.873 1.908 -87.330 1.00 48.91 192 THR A N 1
ATOM 1404 C CA . THR A 1 192 ? 55.399 2.656 -86.179 1.00 48.91 192 THR A CA 1
ATOM 1405 C C . THR A 1 192 ? 55.170 4.157 -86.357 1.00 48.91 192 THR A C 1
ATOM 1407 O O . THR A 1 192 ? 56.001 4.862 -86.929 1.00 48.91 192 THR A O 1
ATOM 1410 N N . ALA A 1 193 ? 54.045 4.665 -85.852 1.00 53.62 193 ALA A N 1
ATOM 1411 C CA . ALA A 1 193 ? 53.738 6.095 -85.855 1.00 53.62 193 ALA A CA 1
ATOM 1412 C C . ALA A 1 193 ? 54.531 6.845 -84.764 1.00 53.62 193 ALA A C 1
ATOM 1414 O O . ALA A 1 193 ? 54.093 6.959 -83.622 1.00 53.62 193 ALA A O 1
ATOM 1415 N N . THR A 1 194 ? 55.700 7.389 -85.109 1.00 47.72 194 THR A N 1
ATOM 1416 C CA . THR A 1 194 ? 56.547 8.201 -84.211 1.00 47.72 194 THR A CA 1
ATOM 1417 C C . THR A 1 194 ? 56.061 9.656 -84.082 1.00 47.72 194 THR A C 1
ATOM 1419 O O . THR A 1 194 ? 56.825 10.608 -84.245 1.00 47.72 194 THR A O 1
ATOM 1422 N N . THR A 1 195 ? 54.771 9.853 -83.793 1.00 49.06 195 THR A N 1
ATOM 1423 C CA . THR A 1 195 ? 54.178 11.184 -83.587 1.00 49.06 195 THR A CA 1
ATOM 1424 C C . THR A 1 195 ? 54.303 11.636 -82.129 1.00 49.06 195 THR A C 1
ATOM 1426 O O . THR A 1 195 ? 53.961 10.903 -81.207 1.00 49.06 195 THR A O 1
ATOM 1429 N N . THR A 1 196 ? 54.733 12.881 -81.901 1.00 41.88 196 THR A N 1
ATOM 1430 C CA . THR A 1 196 ? 54.740 13.520 -80.565 1.00 41.88 196 THR A CA 1
ATOM 1431 C C . THR A 1 196 ? 53.360 14.028 -80.123 1.00 41.88 196 THR A C 1
ATOM 1433 O O . THR A 1 196 ? 53.213 14.591 -79.041 1.00 41.88 196 THR A O 1
ATOM 1436 N N . THR A 1 197 ? 52.341 13.813 -80.953 1.00 42.72 197 THR A N 1
ATOM 1437 C CA . THR A 1 197 ? 50.917 14.043 -80.692 1.00 42.72 197 THR A CA 1
ATOM 1438 C C . THR A 1 197 ? 50.143 12.731 -80.839 1.00 42.72 197 THR A C 1
ATOM 1440 O O . THR A 1 197 ? 50.599 11.802 -81.509 1.00 42.72 197 THR A O 1
ATOM 1443 N N . ALA A 1 198 ? 48.976 12.637 -80.197 1.00 42.06 198 ALA A N 1
ATOM 1444 C CA . ALA A 1 198 ? 48.181 11.411 -80.161 1.00 42.06 198 ALA A CA 1
ATOM 1445 C C . ALA A 1 198 ? 47.730 10.965 -81.566 1.00 42.06 198 ALA A C 1
ATOM 1447 O O . ALA A 1 198 ? 47.025 11.698 -82.260 1.00 42.06 198 ALA A O 1
ATOM 1448 N N . SER A 1 199 ? 48.100 9.743 -81.956 1.00 46.78 199 SER A N 1
ATOM 1449 C CA . SER A 1 199 ? 47.571 9.083 -83.154 1.00 46.78 199 SER A CA 1
ATOM 1450 C C . SER A 1 199 ? 46.189 8.498 -82.853 1.00 46.78 199 SER A C 1
ATOM 1452 O O . SER A 1 199 ? 46.063 7.575 -82.050 1.00 46.78 199 SER A O 1
ATOM 1454 N N . THR A 1 200 ? 45.144 9.035 -83.483 1.00 45.91 200 THR A N 1
ATOM 1455 C CA . THR A 1 200 ? 43.770 8.533 -83.367 1.00 45.91 200 THR A CA 1
ATOM 1456 C C . THR A 1 200 ? 43.475 7.476 -84.432 1.00 45.91 200 THR A C 1
ATOM 1458 O O . THR A 1 200 ? 43.697 7.693 -85.620 1.00 45.91 200 THR A O 1
ATOM 1461 N N . PHE A 1 201 ? 42.915 6.341 -84.007 1.00 55.16 201 PHE A N 1
ATOM 1462 C CA . PHE A 1 201 ? 42.469 5.251 -84.882 1.00 55.16 201 PHE A CA 1
ATOM 1463 C C . PHE A 1 201 ? 40.928 5.162 -84.867 1.00 55.16 201 PHE A C 1
ATOM 1465 O O . PHE A 1 201 ? 40.378 4.298 -84.186 1.00 55.16 201 PHE A O 1
ATOM 1472 N N . PRO A 1 202 ? 40.200 6.049 -85.579 1.00 44.62 202 PRO A N 1
ATOM 1473 C CA . PRO A 1 202 ? 38.734 6.138 -85.495 1.00 44.62 202 PRO A CA 1
ATOM 1474 C C . PRO A 1 202 ? 37.980 4.904 -86.022 1.00 44.62 202 PRO A C 1
ATOM 1476 O O . PRO A 1 202 ? 36.779 4.797 -85.800 1.00 44.62 202 PRO A O 1
ATOM 1479 N N . TYR A 1 203 ? 38.672 3.976 -86.693 1.00 44.53 203 TYR A N 1
ATOM 1480 C CA . TYR A 1 203 ? 38.116 2.730 -87.234 1.00 44.53 203 TYR A CA 1
ATOM 1481 C C . TYR A 1 203 ? 38.955 1.495 -86.851 1.00 44.53 203 TYR A C 1
ATOM 1483 O O . TYR A 1 203 ? 39.145 0.590 -87.661 1.00 44.53 203 TYR A O 1
ATOM 1491 N N . ALA A 1 204 ? 39.486 1.446 -85.622 1.00 49.84 204 ALA A N 1
ATOM 1492 C CA . ALA A 1 204 ? 40.031 0.200 -85.075 1.00 49.84 204 ALA A CA 1
ATOM 1493 C C . ALA A 1 204 ? 38.906 -0.853 -84.991 1.00 49.84 204 ALA A C 1
ATOM 1495 O O . ALA A 1 204 ? 37.891 -0.621 -84.332 1.00 49.84 204 ALA A O 1
ATOM 1496 N N . SER A 1 205 ? 39.047 -1.979 -85.699 1.00 43.12 205 SER A N 1
ATOM 1497 C CA . SER A 1 205 ? 37.965 -2.962 -85.826 1.00 43.12 205 SER A CA 1
ATOM 1498 C C . SER A 1 205 ? 37.780 -3.806 -84.560 1.00 43.12 205 SER A C 1
ATOM 1500 O O . SER A 1 205 ? 38.668 -3.933 -83.716 1.00 43.12 205 SER A O 1
ATOM 1502 N N . THR A 1 206 ? 36.598 -4.407 -84.433 1.00 41.00 206 THR A N 1
ATOM 1503 C CA . THR A 1 206 ? 36.078 -5.057 -83.217 1.00 41.00 206 THR A CA 1
ATOM 1504 C C . THR A 1 206 ? 36.762 -6.374 -82.822 1.00 41.00 206 THR A C 1
ATOM 1506 O O . THR A 1 206 ? 36.211 -7.112 -82.008 1.00 41.00 206 THR A O 1
ATOM 1509 N N . THR A 1 207 ? 37.923 -6.708 -83.394 1.00 42.59 207 THR A N 1
ATOM 1510 C CA . THR A 1 207 ? 38.531 -8.048 -83.278 1.00 42.59 207 THR A CA 1
ATOM 1511 C C . THR A 1 207 ? 39.861 -8.079 -82.520 1.00 42.59 207 THR A C 1
ATOM 1513 O O . THR A 1 207 ? 40.119 -9.068 -81.840 1.00 42.59 207 THR A O 1
ATOM 1516 N N . ALA A 1 208 ? 40.696 -7.031 -82.595 1.00 46.78 208 ALA A N 1
ATOM 1517 C CA . ALA A 1 208 ? 41.895 -6.887 -81.754 1.00 46.78 208 ALA A CA 1
ATOM 1518 C C . ALA A 1 208 ? 42.492 -5.465 -81.797 1.00 46.78 208 ALA A C 1
ATOM 1520 O O . ALA A 1 208 ? 42.827 -4.961 -82.867 1.00 46.78 208 ALA A O 1
ATOM 1521 N N . LEU A 1 209 ? 42.749 -4.875 -80.623 1.00 53.97 209 LEU A N 1
ATOM 1522 C CA . LEU A 1 209 ? 43.693 -3.762 -80.449 1.00 53.97 209 LEU A CA 1
ATOM 1523 C C . LEU A 1 209 ? 44.640 -4.091 -79.286 1.00 53.97 209 LEU A C 1
ATOM 1525 O O . LEU A 1 209 ? 44.380 -3.763 -78.129 1.00 53.97 209 LEU A O 1
ATOM 1529 N N . THR A 1 210 ? 45.738 -4.782 -79.590 1.00 45.00 210 THR A N 1
ATOM 1530 C CA . THR A 1 210 ? 46.716 -5.222 -78.586 1.00 45.00 210 THR A CA 1
ATOM 1531 C C . THR A 1 210 ? 47.678 -4.087 -78.231 1.00 45.00 210 THR A C 1
ATOM 1533 O O . THR A 1 210 ? 48.667 -3.864 -78.924 1.00 45.00 210 THR A O 1
ATOM 1536 N N . VAL A 1 211 ? 47.409 -3.373 -77.135 1.00 51.78 211 VAL A N 1
ATOM 1537 C CA . VAL A 1 211 ? 48.294 -2.313 -76.617 1.00 51.78 211 VAL A CA 1
ATOM 1538 C C . VAL A 1 211 ? 49.265 -2.894 -75.586 1.00 51.78 211 VAL A C 1
ATOM 1540 O O . VAL A 1 211 ? 48.956 -2.982 -74.400 1.00 51.78 211 VAL A O 1
ATOM 1543 N N . SER A 1 212 ? 50.458 -3.294 -76.029 1.00 41.28 212 SER A N 1
ATOM 1544 C CA . SER A 1 212 ? 51.526 -3.788 -75.150 1.00 41.28 212 SER A CA 1
ATOM 1545 C C . SER A 1 212 ? 52.453 -2.650 -74.697 1.00 41.28 212 SER A C 1
ATOM 1547 O O . SER A 1 212 ? 53.443 -2.346 -75.363 1.00 41.28 212 SER A O 1
ATOM 1549 N N . GLY A 1 213 ? 52.146 -2.016 -73.562 1.00 40.94 213 GLY A N 1
ATOM 1550 C CA . GLY A 1 213 ? 52.990 -0.973 -72.970 1.00 40.94 213 GLY A CA 1
ATOM 1551 C C . GLY A 1 213 ? 52.568 -0.585 -71.550 1.00 40.94 213 GLY A C 1
ATOM 1552 O O . GLY A 1 213 ? 51.391 -0.634 -71.206 1.00 40.94 213 GLY A O 1
ATOM 1553 N N . THR A 1 214 ? 53.528 -0.171 -70.719 1.00 41.09 214 THR A N 1
ATOM 1554 C CA . THR A 1 214 ? 53.331 0.113 -69.279 1.00 41.09 214 THR A CA 1
ATOM 1555 C C . THR A 1 214 ? 52.459 1.330 -68.962 1.00 41.09 214 THR A C 1
ATOM 1557 O O . THR A 1 214 ? 52.068 1.500 -67.812 1.00 41.09 214 THR A O 1
ATOM 1560 N N . ASN A 1 215 ? 52.145 2.174 -69.948 1.00 42.56 215 ASN A N 1
ATOM 1561 C CA . ASN A 1 215 ? 51.459 3.454 -69.731 1.00 42.56 215 ASN A CA 1
ATOM 1562 C C . ASN A 1 215 ? 49.922 3.374 -69.860 1.00 42.56 215 ASN A C 1
ATOM 1564 O O . ASN A 1 215 ? 49.252 4.401 -69.776 1.00 42.56 215 ASN A O 1
ATOM 1568 N N . GLY A 1 216 ? 49.363 2.169 -70.033 1.00 50.25 216 GLY A N 1
ATOM 1569 C CA . GLY A 1 216 ? 47.918 1.925 -70.050 1.00 50.25 216 GLY A CA 1
ATOM 1570 C C . GLY A 1 216 ? 47.191 2.386 -71.322 1.00 50.25 216 GLY A C 1
ATOM 1571 O O . GLY A 1 216 ? 47.800 2.824 -72.297 1.00 50.25 216 GLY A O 1
ATOM 1572 N N . LEU A 1 217 ? 45.861 2.254 -71.304 1.00 51.69 217 LEU A N 1
ATOM 1573 C CA . LEU A 1 217 ? 44.962 2.620 -72.401 1.00 51.69 217 LEU A CA 1
ATOM 1574 C C . LEU A 1 217 ? 43.741 3.369 -71.848 1.00 51.69 217 LEU A C 1
ATOM 1576 O O . LEU A 1 217 ? 42.889 2.776 -71.190 1.00 51.69 217 LEU A O 1
ATOM 1580 N N . THR A 1 218 ? 43.645 4.666 -72.136 1.00 46.47 218 THR A N 1
ATOM 1581 C CA . THR A 1 218 ? 42.517 5.507 -71.709 1.00 46.47 218 THR A CA 1
ATOM 1582 C C . THR A 1 218 ? 41.392 5.453 -72.744 1.00 46.47 218 THR A C 1
ATOM 1584 O O . THR A 1 218 ? 41.511 6.041 -73.818 1.00 46.47 218 THR A O 1
ATOM 1587 N N . LEU A 1 219 ? 40.288 4.773 -72.423 1.00 49.75 219 LEU A N 1
ATOM 1588 C CA . LEU A 1 219 ? 39.077 4.731 -73.252 1.00 49.75 219 LEU A CA 1
ATOM 1589 C C . LEU A 1 219 ? 38.009 5.680 -72.694 1.00 49.75 219 LEU A C 1
ATOM 1591 O O . LEU A 1 219 ? 37.716 5.653 -71.503 1.00 49.75 219 LEU A O 1
ATOM 1595 N N . GLY A 1 220 ? 37.401 6.501 -73.557 1.00 44.75 220 GLY A N 1
ATOM 1596 C CA . GLY A 1 220 ? 36.336 7.435 -73.157 1.00 44.75 220 GLY A CA 1
ATOM 1597 C C . GLY A 1 220 ? 34.956 6.788 -72.966 1.00 44.75 220 GLY A C 1
ATOM 1598 O O . GLY A 1 220 ? 34.096 7.361 -72.305 1.00 44.75 220 GLY A O 1
ATOM 1599 N N . SER A 1 221 ? 34.733 5.608 -73.549 1.00 43.28 221 SER A N 1
ATOM 1600 C CA . SER A 1 221 ? 33.529 4.785 -73.385 1.00 43.28 221 SER A CA 1
ATOM 1601 C C . SER A 1 221 ? 33.815 3.363 -73.879 1.00 43.28 221 SER A C 1
ATOM 1603 O O . SER A 1 221 ? 34.581 3.193 -74.829 1.00 43.28 221 SER A O 1
ATOM 1605 N N . LEU A 1 222 ? 33.203 2.349 -73.259 1.00 47.19 222 LEU A N 1
ATOM 1606 C CA . LEU A 1 222 ? 33.269 0.955 -73.702 1.00 47.19 222 LEU A CA 1
ATOM 1607 C C . LEU A 1 222 ? 31.943 0.239 -73.403 1.00 47.19 222 LEU A C 1
ATOM 1609 O O . LEU A 1 222 ? 31.645 -0.068 -72.253 1.00 47.19 222 LEU A O 1
ATOM 1613 N N . ASN A 1 223 ? 31.167 -0.066 -74.445 1.00 41.38 223 ASN A N 1
ATOM 1614 C CA . ASN A 1 223 ? 29.966 -0.905 -74.354 1.00 41.38 223 ASN A CA 1
ATOM 1615 C C . ASN A 1 223 ? 30.300 -2.355 -74.744 1.00 41.38 223 ASN A C 1
ATOM 1617 O O . ASN A 1 223 ? 29.913 -2.832 -75.808 1.00 41.38 223 ASN A O 1
ATOM 1621 N N . GLY A 1 224 ? 31.064 -3.045 -73.895 1.00 42.56 224 GLY A N 1
ATOM 1622 C CA . GLY A 1 224 ? 31.439 -4.447 -74.090 1.00 42.56 224 GLY A CA 1
ATOM 1623 C C . GLY A 1 224 ? 32.310 -4.991 -72.949 1.00 42.56 224 GLY A C 1
ATOM 1624 O O . GLY A 1 224 ? 32.890 -4.202 -72.201 1.00 42.56 224 GLY A O 1
ATOM 1625 N N . PRO A 1 225 ? 32.401 -6.324 -72.783 1.00 41.94 225 PRO A N 1
ATOM 1626 C CA . PRO A 1 225 ? 33.259 -6.938 -71.773 1.00 41.94 225 PRO A CA 1
ATOM 1627 C C . PRO A 1 225 ? 34.743 -6.734 -72.112 1.00 41.94 225 PRO A C 1
ATOM 1629 O O . PRO A 1 225 ? 35.149 -6.847 -73.268 1.00 41.94 225 PRO A O 1
ATOM 1632 N N . LEU A 1 226 ? 35.561 -6.470 -71.092 1.00 49.22 226 LEU A N 1
ATOM 1633 C CA . LEU A 1 226 ? 37.001 -6.248 -71.233 1.00 49.22 226 LEU A CA 1
ATOM 1634 C C . LEU A 1 226 ? 37.795 -7.400 -70.608 1.00 49.22 226 LEU A C 1
ATOM 1636 O O . LEU A 1 226 ? 37.613 -7.718 -69.435 1.00 49.22 226 LEU A O 1
ATOM 1640 N N . HIS A 1 227 ? 38.721 -7.984 -71.369 1.00 45.91 227 HIS A N 1
ATOM 1641 C CA . HIS A 1 227 ? 39.712 -8.930 -70.851 1.00 45.91 227 HIS A CA 1
ATOM 1642 C C . HIS A 1 227 ? 41.055 -8.218 -70.652 1.00 45.91 227 HIS A C 1
ATOM 1644 O O . HIS A 1 227 ? 41.699 -7.824 -71.622 1.00 45.91 227 HIS A O 1
ATOM 1650 N N . ALA A 1 228 ? 41.491 -8.083 -69.399 1.00 49.50 228 ALA A N 1
ATOM 1651 C CA . ALA A 1 228 ? 42.802 -7.548 -69.042 1.00 49.50 228 ALA A CA 1
ATOM 1652 C C . ALA A 1 228 ? 43.675 -8.661 -68.446 1.00 49.50 228 ALA A C 1
ATOM 1654 O O . ALA A 1 228 ? 43.390 -9.171 -67.365 1.00 49.50 228 ALA A O 1
ATOM 1655 N N . ASN A 1 229 ? 44.740 -9.038 -69.154 1.00 39.22 229 ASN A N 1
ATOM 1656 C CA . ASN A 1 229 ? 45.715 -10.024 -68.694 1.00 39.22 229 ASN A CA 1
ATOM 1657 C C . ASN A 1 229 ? 47.021 -9.291 -68.338 1.00 39.22 229 ASN A C 1
ATOM 1659 O O . ASN A 1 229 ? 47.693 -8.771 -69.225 1.00 39.22 229 ASN A O 1
ATOM 1663 N N . ASN A 1 230 ? 47.331 -9.194 -67.039 1.00 40.91 230 ASN A N 1
ATOM 1664 C CA . ASN A 1 230 ? 48.479 -8.468 -66.468 1.00 40.91 230 ASN A CA 1
ATOM 1665 C C . ASN A 1 230 ? 48.583 -6.958 -66.799 1.00 40.91 230 ASN A C 1
ATOM 1667 O O . ASN A 1 230 ? 49.682 -6.431 -66.967 1.00 40.91 230 ASN A O 1
ATOM 1671 N N . GLY A 1 231 ? 47.458 -6.233 -66.821 1.00 41.53 231 GLY A N 1
ATOM 1672 C CA . GLY A 1 231 ? 47.439 -4.766 -66.924 1.00 41.53 231 GLY A CA 1
ATOM 1673 C C . GLY A 1 231 ? 46.393 -4.125 -66.009 1.00 41.53 231 GLY A C 1
ATOM 1674 O O . GLY A 1 231 ? 45.292 -4.653 -65.867 1.00 41.53 231 GLY A O 1
ATOM 1675 N N . ALA A 1 232 ? 46.727 -2.986 -65.394 1.00 40.38 232 ALA A N 1
ATOM 1676 C CA . ALA A 1 232 ? 45.778 -2.207 -64.599 1.00 40.38 232 ALA A CA 1
ATOM 1677 C C . ALA A 1 232 ? 44.796 -1.455 -65.514 1.00 40.38 232 ALA A C 1
ATOM 1679 O O . ALA A 1 232 ? 45.211 -0.784 -66.459 1.00 40.38 232 ALA A O 1
ATOM 1680 N N . VAL A 1 233 ? 43.499 -1.543 -65.211 1.00 46.56 233 VAL A N 1
ATOM 1681 C CA . VAL A 1 233 ? 42.430 -0.843 -65.936 1.00 46.56 233 VAL A CA 1
ATOM 1682 C C . VAL A 1 233 ? 41.836 0.232 -65.034 1.00 46.56 233 VAL A C 1
ATOM 1684 O O . VAL A 1 233 ? 41.520 -0.034 -63.878 1.00 46.56 233 VAL A O 1
ATOM 1687 N N . SER A 1 234 ? 41.651 1.433 -65.580 1.00 43.31 234 SER A N 1
ATOM 1688 C CA . SER A 1 234 ? 40.934 2.531 -64.932 1.00 43.31 234 SER A CA 1
ATOM 1689 C C . SER A 1 234 ? 39.837 3.035 -65.866 1.00 43.31 234 SER A C 1
ATOM 1691 O O . SER A 1 234 ? 40.084 3.241 -67.054 1.00 43.31 234 SER A O 1
ATOM 1693 N N . ALA A 1 235 ? 38.631 3.220 -65.333 1.00 44.25 235 ALA A N 1
ATOM 1694 C CA . ALA A 1 235 ? 37.483 3.771 -66.045 1.00 44.25 235 ALA A CA 1
ATOM 1695 C C . ALA A 1 235 ? 36.749 4.770 -65.144 1.00 44.25 235 ALA A C 1
ATOM 1697 O O . ALA A 1 235 ? 36.713 4.617 -63.925 1.00 44.25 235 ALA A O 1
ATOM 1698 N N . THR A 1 236 ? 36.161 5.797 -65.752 1.00 40.12 236 THR A N 1
ATOM 1699 C CA . THR A 1 236 ? 35.595 6.958 -65.048 1.00 40.12 236 THR A CA 1
ATOM 1700 C C . THR A 1 236 ? 34.097 6.856 -64.749 1.00 40.12 236 THR A C 1
ATOM 1702 O O . THR A 1 236 ? 33.549 7.778 -64.149 1.00 40.12 236 THR A O 1
ATOM 1705 N N . THR A 1 237 ? 33.426 5.772 -65.156 1.00 41.09 237 THR A N 1
ATOM 1706 C CA . THR A 1 237 ? 31.968 5.600 -65.001 1.00 41.09 237 THR A CA 1
ATOM 1707 C C . THR A 1 237 ? 31.562 4.190 -64.562 1.00 41.09 237 THR A C 1
ATOM 1709 O O . THR A 1 237 ? 30.975 4.041 -63.494 1.00 41.09 237 THR A O 1
ATOM 1712 N N . SER A 1 238 ? 31.854 3.148 -65.350 1.00 42.38 238 SER A N 1
ATOM 1713 C CA . SER A 1 238 ? 31.506 1.755 -65.018 1.00 42.38 238 SER A CA 1
ATOM 1714 C C . SER A 1 238 ? 32.282 0.722 -65.853 1.00 42.38 238 SER A C 1
ATOM 1716 O O . SER A 1 238 ? 32.709 1.000 -66.971 1.00 42.38 238 SER A O 1
ATOM 1718 N N . ILE A 1 239 ? 32.456 -0.490 -65.305 1.00 47.06 239 ILE A N 1
ATOM 1719 C CA . ILE A 1 239 ? 32.996 -1.676 -65.999 1.00 47.06 239 ILE A CA 1
ATOM 1720 C C . ILE A 1 239 ? 32.136 -2.889 -65.626 1.00 47.06 239 ILE A C 1
ATOM 1722 O O . ILE A 1 239 ? 31.927 -3.157 -64.445 1.00 47.06 239 ILE A O 1
ATOM 1726 N N . GLY A 1 240 ? 31.688 -3.659 -66.622 1.00 43.38 240 GLY A N 1
ATOM 1727 C CA . GLY A 1 240 ? 31.137 -4.999 -66.408 1.00 43.38 240 GLY A CA 1
ATOM 1728 C C . GLY A 1 240 ? 32.253 -6.045 -66.377 1.00 43.38 240 GLY A C 1
ATOM 1729 O O . GLY A 1 240 ? 32.792 -6.396 -67.426 1.00 43.38 240 GLY A O 1
ATOM 1730 N N . VAL A 1 241 ? 32.610 -6.541 -65.190 1.00 44.62 241 VAL A N 1
ATOM 1731 C CA . VAL A 1 241 ? 33.631 -7.590 -65.015 1.00 44.62 241 VAL A CA 1
ATOM 1732 C C . VAL A 1 241 ? 32.952 -8.959 -65.010 1.00 44.62 241 VAL A C 1
ATOM 1734 O O . VAL A 1 241 ? 32.244 -9.286 -64.063 1.00 44.62 241 VAL A O 1
ATOM 1737 N N . LEU A 1 242 ? 33.164 -9.761 -66.059 1.00 41.22 242 LEU A N 1
ATOM 1738 C CA . LEU A 1 242 ? 32.531 -11.083 -66.181 1.00 41.22 242 LEU A CA 1
ATOM 1739 C C . LEU A 1 242 ? 33.225 -12.155 -65.318 1.00 41.22 242 LEU A C 1
ATOM 1741 O O . LEU A 1 242 ? 32.554 -13.004 -64.742 1.00 41.22 242 LEU A O 1
ATOM 1745 N N . TYR A 1 243 ? 34.555 -12.079 -65.189 1.00 40.41 243 TYR A N 1
ATOM 1746 C CA . TYR A 1 243 ? 35.367 -12.898 -64.282 1.00 40.41 243 TYR A CA 1
ATOM 1747 C C . TYR A 1 243 ? 36.528 -12.063 -63.725 1.00 40.41 243 TYR A C 1
ATOM 1749 O O . TYR A 1 243 ? 37.191 -11.342 -64.470 1.00 40.41 243 TYR A O 1
ATOM 1757 N N . GLY A 1 244 ? 36.767 -12.141 -62.413 1.00 37.78 244 GLY A N 1
ATOM 1758 C CA . GLY A 1 244 ? 37.817 -11.374 -61.737 1.00 37.78 244 GLY A CA 1
ATOM 1759 C C . GLY A 1 244 ? 39.183 -12.061 -61.792 1.00 37.78 244 GLY A C 1
ATOM 1760 O O . GLY A 1 244 ? 39.336 -13.174 -61.292 1.00 37.78 244 GLY A O 1
ATOM 1761 N N . GLY A 1 245 ? 40.185 -11.384 -62.358 1.00 37.47 245 GLY A N 1
ATOM 1762 C CA . GLY A 1 245 ? 41.596 -11.752 -62.199 1.00 37.47 245 GLY A CA 1
ATOM 1763 C C . GLY A 1 245 ? 42.169 -11.263 -60.862 1.00 37.47 245 GLY A C 1
ATOM 1764 O O . GLY A 1 245 ? 41.616 -10.367 -60.231 1.00 37.47 245 GLY A O 1
ATOM 1765 N N . THR A 1 246 ? 43.315 -11.801 -60.441 1.00 39.22 246 THR A N 1
ATOM 1766 C CA . THR A 1 246 ? 43.965 -11.503 -59.144 1.00 39.22 246 THR A CA 1
ATOM 1767 C C . THR A 1 246 ? 44.693 -10.146 -59.086 1.00 39.22 246 THR A C 1
ATOM 1769 O O . THR A 1 246 ? 45.632 -9.979 -58.310 1.00 39.22 246 THR A O 1
ATOM 1772 N N . GLY A 1 247 ? 44.310 -9.183 -59.929 1.00 37.56 247 GLY A N 1
ATOM 1773 C CA . GLY A 1 247 ? 44.860 -7.826 -59.950 1.00 37.56 247 GLY A CA 1
ATOM 1774 C C . GLY A 1 247 ? 43.987 -6.855 -59.153 1.00 37.56 247 GLY A C 1
ATOM 1775 O O . GLY A 1 247 ? 42.764 -6.962 -59.174 1.00 37.56 247 GLY A O 1
ATOM 1776 N N . ALA A 1 248 ? 44.602 -5.893 -58.462 1.00 37.44 248 ALA A N 1
ATOM 1777 C CA . ALA A 1 248 ? 43.861 -4.886 -57.704 1.00 37.44 248 ALA A CA 1
ATOM 1778 C C . ALA A 1 248 ? 43.045 -3.969 -58.637 1.00 37.44 248 ALA A C 1
ATOM 1780 O O . ALA A 1 248 ? 43.594 -3.373 -59.565 1.00 37.44 248 ALA A O 1
ATOM 1781 N N . ILE A 1 249 ? 41.744 -3.835 -58.361 1.00 44.94 249 ILE A N 1
ATOM 1782 C CA . ILE A 1 249 ? 40.836 -2.917 -59.060 1.00 44.94 249 ILE A CA 1
ATOM 1783 C C . ILE A 1 249 ? 40.532 -1.745 -58.122 1.00 44.94 249 ILE A C 1
ATOM 1785 O O . ILE A 1 249 ? 39.905 -1.927 -57.079 1.00 44.94 249 ILE A O 1
ATOM 1789 N N . THR A 1 250 ? 40.975 -0.546 -58.496 1.00 40.72 250 THR A N 1
ATOM 1790 C CA . THR A 1 250 ? 40.747 0.688 -57.729 1.00 40.72 250 THR A CA 1
ATOM 1791 C C . THR A 1 250 ? 39.597 1.472 -58.353 1.00 40.72 250 THR A C 1
ATOM 1793 O O . THR A 1 250 ? 39.665 1.840 -59.523 1.00 40.72 250 THR A O 1
ATOM 1796 N N . PHE A 1 251 ? 38.551 1.750 -57.576 1.00 44.41 251 PHE A N 1
ATOM 1797 C CA . PHE A 1 251 ? 37.341 2.416 -58.064 1.00 44.41 251 PHE A CA 1
ATOM 1798 C C . PHE A 1 251 ? 37.342 3.920 -57.758 1.00 44.41 251 PHE A C 1
ATOM 1800 O O . PHE A 1 251 ? 37.624 4.336 -56.635 1.00 44.41 251 PHE A O 1
ATOM 1807 N N . GLY A 1 252 ? 36.960 4.730 -58.749 1.00 36.09 252 GLY A N 1
ATOM 1808 C CA . GLY A 1 252 ? 36.370 6.050 -58.511 1.00 36.09 252 GLY A CA 1
ATOM 1809 C C . GLY A 1 252 ? 34.875 5.915 -58.192 1.00 36.09 252 GLY A C 1
ATOM 1810 O O . GLY A 1 252 ? 34.270 4.907 -58.546 1.00 36.09 252 GLY A O 1
ATOM 1811 N N . GLN A 1 253 ? 34.299 6.919 -57.520 1.00 32.84 253 GLN A N 1
ATOM 1812 C CA . GLN A 1 253 ? 32.915 6.943 -57.008 1.00 32.84 253 GLN A CA 1
ATOM 1813 C C . GLN A 1 253 ? 31.881 6.283 -57.950 1.00 32.84 253 GLN A C 1
ATOM 1815 O O . GLN A 1 253 ? 31.515 6.858 -58.974 1.00 32.84 253 GLN A O 1
ATOM 1820 N N . GLY A 1 254 ? 31.378 5.100 -57.581 1.00 38.53 254 GLY A N 1
ATOM 1821 C CA . GLY A 1 254 ? 30.437 4.322 -58.391 1.00 38.53 254 GLY A CA 1
ATOM 1822 C C . GLY A 1 254 ? 29.899 3.085 -57.663 1.00 38.53 254 GLY A C 1
ATOM 1823 O O . GLY A 1 254 ? 30.454 2.652 -56.655 1.00 38.53 254 GLY A O 1
ATOM 1824 N N . TRP A 1 255 ? 28.798 2.523 -58.169 1.00 36.88 255 TRP A N 1
ATOM 1825 C CA . TRP A 1 255 ? 28.156 1.329 -57.602 1.00 36.88 255 TRP A CA 1
ATOM 1826 C C . TRP A 1 255 ? 28.821 0.045 -58.118 1.00 36.88 255 TRP A C 1
ATOM 1828 O O . TRP A 1 255 ? 29.034 -0.101 -59.322 1.00 36.88 255 TRP A O 1
ATOM 1838 N N . LEU A 1 256 ? 29.094 -0.912 -57.225 1.00 44.75 256 LEU A N 1
ATOM 1839 C CA . LEU A 1 256 ? 29.512 -2.267 -57.601 1.00 44.75 256 LEU A CA 1
ATOM 1840 C C . LEU A 1 256 ? 28.296 -3.196 -57.685 1.00 44.75 256 LEU A C 1
ATOM 1842 O O . LEU A 1 256 ? 27.538 -3.322 -56.726 1.00 44.75 256 LEU A O 1
ATOM 1846 N N . HIS A 1 257 ? 28.178 -3.927 -58.792 1.00 41.69 257 HIS A N 1
ATOM 1847 C CA . HIS A 1 257 ? 27.281 -5.074 -58.919 1.00 41.69 257 HIS A CA 1
ATOM 1848 C C . HIS A 1 257 ? 28.114 -6.349 -59.091 1.00 41.69 257 HIS A C 1
ATOM 1850 O O . HIS A 1 257 ? 28.934 -6.426 -60.003 1.00 41.69 257 HIS A O 1
ATOM 1856 N N . SER A 1 258 ? 27.893 -7.353 -58.237 1.00 46.03 258 SER A N 1
ATOM 1857 C CA . SER A 1 258 ? 28.477 -8.694 -58.383 1.00 46.03 258 SER A CA 1
ATOM 1858 C C . SER A 1 258 ? 27.370 -9.709 -58.648 1.00 46.03 258 SER A C 1
ATOM 1860 O O . SER A 1 258 ? 26.464 -9.878 -57.832 1.00 46.03 258 SER A O 1
ATOM 1862 N N . SER A 1 259 ? 27.422 -10.385 -59.796 1.00 39.91 259 SER A N 1
ATOM 1863 C CA . SER A 1 259 ? 26.379 -11.307 -60.257 1.00 39.91 259 SER A CA 1
ATOM 1864 C C . SER A 1 259 ? 26.534 -12.717 -59.670 1.00 39.91 259 SER A C 1
ATOM 1866 O O . SER A 1 259 ? 26.716 -13.687 -60.401 1.00 39.91 259 SER A O 1
ATOM 1868 N N . GLY A 1 260 ? 26.466 -12.828 -58.340 1.00 40.19 260 GLY A N 1
ATOM 1869 C CA . GLY A 1 260 ? 26.175 -14.082 -57.624 1.00 40.19 260 GLY A CA 1
ATOM 1870 C C . GLY A 1 260 ? 27.222 -15.207 -57.678 1.00 40.19 260 GLY A C 1
ATOM 1871 O O . GLY A 1 260 ? 26.923 -16.316 -57.241 1.00 40.19 260 GLY A O 1
ATOM 1872 N N . GLY A 1 261 ? 28.428 -14.960 -58.195 1.00 41.03 261 GLY A N 1
ATOM 1873 C CA . GLY A 1 261 ? 29.512 -15.950 -58.216 1.00 41.03 261 GLY A CA 1
ATOM 1874 C C . GLY A 1 261 ? 30.146 -16.185 -56.838 1.00 41.03 261 GLY A C 1
ATOM 1875 O O . GLY A 1 261 ? 30.200 -15.284 -56.005 1.00 41.03 261 GLY A O 1
ATOM 1876 N N . THR A 1 262 ? 30.702 -17.379 -56.609 1.00 38.19 262 THR A N 1
ATOM 1877 C CA . THR A 1 262 ? 31.356 -17.782 -55.342 1.00 38.19 262 THR A CA 1
ATOM 1878 C C . THR A 1 262 ? 32.730 -17.136 -55.090 1.00 38.19 262 THR A C 1
ATOM 1880 O O . THR A 1 262 ? 33.446 -17.542 -54.177 1.00 38.19 262 THR A O 1
ATOM 1883 N N . SER A 1 263 ? 33.134 -16.153 -55.897 1.00 41.31 263 SER A N 1
ATOM 1884 C CA . SER A 1 263 ? 34.422 -15.460 -55.792 1.00 41.31 263 SER A CA 1
ATOM 1885 C C . SER A 1 263 ? 34.277 -14.177 -54.972 1.00 41.31 263 SER A C 1
ATOM 1887 O O . SER A 1 263 ? 33.593 -13.242 -55.386 1.00 41.31 263 SER A O 1
ATOM 1889 N N . ALA A 1 264 ? 34.933 -14.121 -53.811 1.00 43.12 264 ALA A N 1
ATOM 1890 C CA . ALA A 1 264 ? 34.878 -12.962 -52.924 1.00 43.12 264 ALA A CA 1
ATOM 1891 C C . ALA A 1 264 ? 35.543 -11.713 -53.539 1.00 43.12 264 ALA A C 1
ATOM 1893 O O . ALA A 1 264 ? 36.632 -11.784 -54.110 1.00 43.12 264 ALA A O 1
ATOM 1894 N N . LEU A 1 265 ? 34.904 -10.551 -53.365 1.00 47.84 265 LEU A N 1
ATOM 1895 C CA . LEU A 1 265 ? 35.470 -9.242 -53.702 1.00 47.84 265 LEU A CA 1
ATOM 1896 C C . LEU A 1 265 ? 36.489 -8.813 -52.634 1.00 47.84 265 LEU A C 1
ATOM 1898 O O . LEU A 1 265 ? 36.144 -8.152 -51.655 1.00 47.84 265 LEU A O 1
ATOM 1902 N N . THR A 1 266 ? 37.753 -9.186 -52.822 1.00 40.78 266 THR A N 1
ATOM 1903 C CA . THR A 1 266 ? 38.845 -8.828 -51.904 1.00 40.78 266 THR A CA 1
ATOM 1904 C C . THR A 1 266 ? 39.418 -7.446 -52.233 1.00 40.78 266 THR A C 1
ATOM 1906 O O . THR A 1 266 ? 40.316 -7.317 -53.063 1.00 40.78 266 THR A O 1
ATOM 1909 N N . ALA A 1 267 ? 38.922 -6.401 -51.568 1.00 41.81 267 ALA A N 1
ATOM 1910 C CA . ALA A 1 267 ? 39.532 -5.070 -51.615 1.00 41.81 267 ALA A CA 1
ATOM 1911 C C . ALA A 1 267 ? 40.786 -5.017 -50.718 1.00 41.81 267 ALA A C 1
ATOM 1913 O O . ALA A 1 267 ? 40.711 -5.318 -49.528 1.00 41.81 267 ALA A O 1
ATOM 1914 N N . SER A 1 268 ? 41.941 -4.627 -51.269 1.00 37.72 268 SER A N 1
ATOM 1915 C CA . SER A 1 268 ? 43.221 -4.575 -50.533 1.00 37.72 268 SER A CA 1
ATOM 1916 C C . SER A 1 268 ? 43.386 -3.344 -49.630 1.00 37.72 268 SER A C 1
ATOM 1918 O O . SER A 1 268 ? 44.312 -3.289 -48.826 1.00 37.72 268 SER A O 1
ATOM 1920 N N . THR A 1 269 ? 42.503 -2.357 -49.760 1.00 36.88 269 THR A N 1
ATOM 1921 C CA . THR A 1 269 ? 42.355 -1.198 -48.870 1.00 36.88 269 THR A CA 1
ATOM 1922 C C . THR A 1 269 ? 40.865 -0.931 -48.671 1.00 36.88 269 THR A C 1
ATOM 1924 O O . THR A 1 269 ? 40.071 -1.196 -49.573 1.00 36.88 269 THR A O 1
ATOM 1927 N N . SER A 1 270 ? 40.469 -0.435 -47.494 1.00 39.41 270 SER A N 1
ATOM 1928 C CA . SER A 1 270 ? 39.059 -0.210 -47.146 1.00 39.41 270 SER A CA 1
ATOM 1929 C C . SER A 1 270 ? 38.377 0.750 -48.133 1.00 39.41 270 SER A C 1
ATOM 1931 O O . SER A 1 270 ? 38.727 1.933 -48.146 1.00 39.41 270 SER A O 1
ATOM 1933 N N . PRO A 1 271 ? 37.400 0.297 -48.941 1.00 45.59 271 PRO A N 1
ATOM 1934 C CA . PRO A 1 271 ? 36.697 1.181 -49.856 1.00 45.59 271 PRO A CA 1
ATOM 1935 C C . PRO A 1 271 ? 35.668 2.009 -49.077 1.00 45.59 271 PRO A C 1
ATOM 1937 O O . PRO A 1 271 ? 34.831 1.463 -48.357 1.00 45.59 271 PRO A O 1
ATOM 1940 N N . THR A 1 272 ? 35.696 3.331 -49.235 1.00 39.94 272 THR A N 1
ATOM 1941 C CA . THR A 1 272 ? 34.687 4.252 -48.689 1.00 39.94 272 THR A CA 1
ATOM 1942 C C . THR A 1 272 ? 33.393 4.184 -49.505 1.00 39.94 272 THR A C 1
ATOM 1944 O O . THR A 1 272 ? 33.061 5.087 -50.268 1.00 39.94 272 THR A O 1
ATOM 1947 N N . VAL A 1 273 ? 32.660 3.079 -49.354 1.00 46.31 273 VAL A N 1
ATOM 1948 C CA . VAL A 1 273 ? 31.339 2.878 -49.962 1.00 46.31 273 VAL A CA 1
ATOM 1949 C C . VAL A 1 273 ? 30.263 3.368 -48.994 1.00 46.31 273 VAL A C 1
ATOM 1951 O O . VAL A 1 273 ? 30.170 2.866 -47.877 1.00 46.31 273 VAL A O 1
ATOM 1954 N N . ASN A 1 274 ? 29.427 4.320 -49.419 1.00 38.94 274 ASN A N 1
ATOM 1955 C CA . ASN A 1 274 ? 28.386 4.894 -48.553 1.00 38.94 274 ASN A CA 1
ATOM 1956 C C . ASN A 1 274 ? 27.316 3.868 -48.125 1.00 38.94 274 ASN A C 1
ATOM 1958 O O . ASN A 1 274 ? 26.766 3.990 -47.035 1.00 38.94 274 ASN A O 1
ATOM 1962 N N . TYR A 1 275 ? 27.030 2.866 -48.967 1.00 40.28 275 TYR A N 1
ATOM 1963 C CA . TYR A 1 275 ? 26.071 1.790 -48.693 1.00 40.28 275 TYR A CA 1
ATOM 1964 C C . TYR A 1 275 ? 26.525 0.480 -49.348 1.00 40.28 275 TYR A C 1
ATOM 1966 O O . TYR A 1 275 ? 26.913 0.477 -50.515 1.00 40.28 275 TYR A O 1
ATOM 1974 N N . LEU A 1 276 ? 26.430 -0.642 -48.628 1.00 49.84 276 LEU A N 1
ATOM 1975 C CA . LEU A 1 276 ? 26.565 -1.988 -49.196 1.00 49.84 276 LEU A CA 1
ATOM 1976 C C . LEU A 1 276 ? 25.181 -2.646 -49.232 1.00 49.84 276 LEU A C 1
ATOM 1978 O O . LEU A 1 276 ? 24.549 -2.811 -48.190 1.00 49.84 276 LEU A O 1
ATOM 1982 N N . THR A 1 277 ? 24.718 -3.051 -50.415 1.00 42.03 277 THR A N 1
ATOM 1983 C CA . THR A 1 277 ? 23.417 -3.717 -50.591 1.00 42.03 277 THR A CA 1
ATOM 1984 C C . THR A 1 277 ? 23.623 -5.174 -51.000 1.00 42.03 277 THR A C 1
ATOM 1986 O O . THR A 1 277 ? 23.831 -5.480 -52.172 1.00 42.03 277 THR A O 1
ATOM 1989 N N . ALA A 1 278 ? 23.565 -6.088 -50.031 1.00 46.84 278 ALA A N 1
ATOM 1990 C CA . ALA A 1 278 ? 23.609 -7.524 -50.290 1.00 46.84 278 ALA A CA 1
ATOM 1991 C C . ALA A 1 278 ? 22.211 -8.036 -50.685 1.00 46.84 278 ALA A C 1
ATOM 1993 O O . ALA A 1 278 ? 21.322 -8.143 -49.846 1.00 46.84 278 ALA A O 1
ATOM 1994 N N . THR A 1 279 ? 22.013 -8.354 -51.966 1.00 42.50 279 THR A N 1
ATOM 1995 C CA . THR A 1 279 ? 20.732 -8.853 -52.511 1.00 42.50 279 THR A CA 1
ATOM 1996 C C . THR A 1 279 ? 20.614 -10.382 -52.539 1.00 42.50 279 THR A C 1
ATOM 1998 O O . THR A 1 279 ? 19.578 -10.909 -52.939 1.00 42.50 279 THR A O 1
ATOM 2001 N N . SER A 1 280 ? 21.653 -11.110 -52.115 1.00 47.06 280 SER A N 1
ATOM 2002 C CA . SER A 1 280 ? 21.647 -12.575 -52.025 1.00 47.06 280 SER A CA 1
ATOM 2003 C C . SER A 1 280 ? 21.286 -13.050 -50.619 1.00 47.06 280 SER A C 1
ATOM 2005 O O . SER A 1 280 ? 21.901 -12.631 -49.640 1.00 47.06 280 SER A O 1
ATOM 2007 N N . THR A 1 281 ? 20.364 -14.011 -50.531 1.00 45.28 281 THR A N 1
ATOM 2008 C CA . THR A 1 281 ? 19.950 -14.680 -49.285 1.00 45.28 281 THR A CA 1
ATOM 2009 C C . THR A 1 281 ? 21.021 -15.597 -48.676 1.00 45.28 281 THR A C 1
ATOM 2011 O O . THR A 1 281 ? 20.816 -16.138 -47.593 1.00 45.28 281 THR A O 1
ATOM 2014 N N . THR A 1 282 ? 22.169 -15.781 -49.337 1.00 44.75 282 THR A N 1
ATOM 2015 C CA . THR A 1 282 ? 23.282 -16.625 -48.860 1.00 44.75 282 THR A CA 1
ATOM 2016 C C . THR A 1 282 ? 24.592 -15.864 -48.639 1.00 44.75 282 THR A C 1
ATOM 2018 O O . THR A 1 282 ? 25.564 -16.457 -48.177 1.00 44.75 282 THR A O 1
ATOM 2021 N N . ALA A 1 283 ? 24.649 -14.563 -48.943 1.00 47.66 283 ALA A N 1
ATOM 2022 C CA . ALA A 1 283 ? 25.881 -13.784 -48.839 1.00 47.66 283 ALA A CA 1
ATOM 2023 C C . ALA A 1 283 ? 26.207 -13.381 -47.389 1.00 47.66 283 ALA A C 1
ATOM 2025 O O . ALA A 1 283 ? 25.422 -12.712 -46.722 1.00 47.66 283 ALA A O 1
ATOM 2026 N N . THR A 1 284 ? 27.411 -13.721 -46.927 1.00 50.66 284 THR A N 1
ATOM 2027 C CA . THR A 1 284 ? 27.983 -13.222 -45.668 1.00 50.66 284 THR A CA 1
ATOM 2028 C C . THR A 1 284 ? 28.807 -11.962 -45.919 1.00 50.66 284 THR A C 1
ATOM 2030 O O . THR A 1 284 ? 29.727 -11.986 -46.737 1.00 50.66 284 THR A O 1
ATOM 2033 N N . SER A 1 285 ? 28.526 -10.882 -45.189 1.00 53.75 285 SER A N 1
ATOM 2034 C CA . SER A 1 285 ? 29.373 -9.680 -45.183 1.00 53.75 285 SER A CA 1
ATOM 2035 C C . SER A 1 285 ? 30.282 -9.687 -43.956 1.00 53.75 285 SER A C 1
ATOM 2037 O O . SER A 1 285 ? 29.790 -9.758 -42.829 1.00 53.75 285 SER A O 1
ATOM 2039 N N . THR A 1 286 ? 31.593 -9.592 -44.182 1.00 51.44 286 THR A N 1
ATOM 2040 C CA . THR A 1 286 ? 32.623 -9.682 -43.136 1.00 51.44 286 THR A CA 1
ATOM 2041 C C . THR A 1 286 ? 33.519 -8.452 -43.193 1.00 51.44 286 THR A C 1
ATOM 2043 O O . THR A 1 286 ? 34.295 -8.293 -44.134 1.00 51.44 286 THR A O 1
ATOM 2046 N N . PHE A 1 287 ? 33.438 -7.586 -42.184 1.00 55.50 287 PHE A N 1
ATOM 2047 C CA . PHE A 1 287 ? 34.339 -6.440 -42.065 1.00 55.50 287 PHE A CA 1
ATOM 2048 C C . PHE A 1 287 ? 35.631 -6.856 -41.347 1.00 55.50 287 PHE A C 1
ATOM 2050 O O . PHE A 1 287 ? 35.606 -7.644 -40.396 1.00 55.50 287 PHE A O 1
ATOM 2057 N N . ALA A 1 288 ? 36.777 -6.349 -41.813 1.00 45.59 288 ALA A N 1
ATOM 2058 C CA . ALA A 1 288 ? 38.085 -6.709 -41.266 1.00 45.59 288 ALA A CA 1
ATOM 2059 C C . ALA A 1 288 ? 38.163 -6.414 -39.754 1.00 45.59 288 ALA A C 1
ATOM 2061 O O . ALA A 1 288 ? 37.693 -5.378 -39.288 1.00 45.59 288 ALA A O 1
ATOM 2062 N N . GLY A 1 289 ? 38.736 -7.345 -38.986 1.00 48.44 289 GLY A N 1
ATOM 2063 C CA . GLY A 1 289 ? 38.780 -7.270 -37.521 1.00 48.44 289 GLY A CA 1
ATOM 2064 C C . GLY A 1 289 ? 37.507 -7.740 -36.799 1.00 48.44 289 GLY A C 1
ATOM 2065 O O . GLY A 1 289 ? 37.457 -7.657 -35.579 1.00 48.44 289 GLY A O 1
ATOM 2066 N N . GLY A 1 290 ? 36.485 -8.240 -37.509 1.00 51.41 290 GLY A N 1
ATOM 2067 C CA . GLY A 1 290 ? 35.280 -8.814 -36.887 1.00 51.41 290 GLY A CA 1
ATOM 2068 C C . GLY A 1 290 ? 34.316 -7.784 -36.285 1.00 51.41 290 GLY A C 1
ATOM 2069 O O . GLY A 1 290 ? 33.396 -8.156 -35.559 1.00 51.41 290 GLY A O 1
ATOM 2070 N N . ALA A 1 291 ? 34.506 -6.496 -36.592 1.00 57.06 291 ALA A N 1
ATOM 2071 C CA . ALA A 1 291 ? 33.704 -5.398 -36.050 1.00 57.06 291 ALA A CA 1
ATOM 2072 C C . ALA A 1 291 ? 32.203 -5.528 -36.370 1.00 57.06 291 ALA A C 1
ATOM 2074 O O . ALA A 1 291 ? 31.374 -5.166 -35.540 1.00 57.06 291 ALA A O 1
ATOM 2075 N N . LEU A 1 292 ? 31.860 -6.079 -37.538 1.00 64.56 292 LEU A N 1
ATOM 2076 C CA . LEU A 1 292 ? 30.493 -6.388 -37.955 1.00 64.56 292 LEU A CA 1
ATOM 2077 C C . LEU A 1 292 ? 30.496 -7.652 -38.832 1.00 64.56 292 LEU A C 1
ATOM 2079 O O . LEU A 1 292 ? 31.332 -7.789 -39.731 1.00 64.56 292 LEU A O 1
ATOM 2083 N N . PHE A 1 293 ? 29.561 -8.563 -38.569 1.00 63.44 293 PHE A N 1
ATOM 2084 C CA . PHE A 1 293 ? 29.399 -9.838 -39.269 1.00 63.44 293 PHE A CA 1
ATOM 2085 C C . PHE A 1 293 ? 27.910 -10.176 -39.415 1.00 63.44 293 PHE A C 1
ATOM 2087 O O . PHE A 1 293 ? 27.154 -10.043 -38.453 1.00 63.44 293 PHE A O 1
ATOM 2094 N N . ALA A 1 294 ? 27.486 -10.646 -40.590 1.00 69.62 294 ALA A N 1
ATOM 2095 C CA . ALA A 1 294 ? 26.100 -11.051 -40.841 1.00 69.62 294 ALA A CA 1
ATOM 2096 C C . ALA A 1 294 ? 26.005 -12.428 -41.520 1.00 69.62 294 ALA A C 1
ATOM 2098 O O . ALA A 1 294 ? 26.750 -12.713 -42.460 1.00 69.62 294 ALA A O 1
ATOM 2099 N N . THR A 1 295 ? 25.065 -13.269 -41.071 1.00 66.94 295 THR A N 1
ATOM 2100 C CA . THR A 1 295 ? 24.762 -14.572 -41.693 1.00 66.94 295 THR A CA 1
ATOM 2101 C C . THR A 1 295 ? 23.622 -14.463 -42.705 1.00 66.94 295 THR A C 1
ATOM 2103 O O . THR A 1 295 ? 22.723 -13.637 -42.552 1.00 66.94 295 THR A O 1
ATOM 2106 N N . GLY A 1 296 ? 23.568 -15.383 -43.677 1.00 56.88 296 GLY A N 1
ATOM 2107 C CA . GLY A 1 296 ? 22.412 -15.526 -44.581 1.00 56.88 296 GLY A CA 1
ATOM 2108 C C . GLY A 1 296 ? 21.085 -15.858 -43.870 1.00 56.88 296 GLY A C 1
ATOM 2109 O O . GLY A 1 296 ? 20.014 -15.696 -44.443 1.00 56.88 296 GLY A O 1
ATOM 2110 N N . GLY A 1 297 ? 21.127 -16.259 -42.591 1.00 65.81 297 GLY A N 1
ATOM 2111 C CA . GLY A 1 297 ? 19.938 -16.391 -41.740 1.00 65.81 297 GLY A CA 1
ATOM 2112 C C . GLY A 1 297 ? 19.375 -15.056 -41.228 1.00 65.81 297 GLY A C 1
ATOM 2113 O O . GLY A 1 297 ? 18.342 -15.054 -40.556 1.00 65.81 297 GLY A O 1
ATOM 2114 N N . GLY A 1 298 ? 20.034 -13.929 -41.518 1.00 66.44 298 GLY A N 1
ATOM 2115 C CA . GLY A 1 298 ? 19.683 -12.590 -41.035 1.00 66.44 298 GLY A CA 1
ATOM 2116 C C . GLY A 1 298 ? 20.207 -12.264 -39.633 1.00 66.44 298 GLY A C 1
ATOM 2117 O O . GLY A 1 298 ? 19.823 -11.238 -39.074 1.00 66.44 298 GLY A O 1
ATOM 2118 N N . ASN A 1 299 ? 21.052 -13.120 -39.044 1.00 74.19 299 ASN A N 1
ATOM 2119 C CA . ASN A 1 299 ? 21.675 -12.831 -37.752 1.00 74.19 299 ASN A CA 1
ATOM 2120 C C . ASN A 1 299 ? 22.836 -11.853 -37.939 1.00 74.19 299 ASN A C 1
ATOM 2122 O O . ASN A 1 299 ? 23.608 -12.002 -38.886 1.00 74.19 299 ASN A O 1
ATOM 2126 N N . VAL A 1 300 ? 22.991 -10.897 -37.022 1.00 74.50 300 VAL A N 1
ATOM 2127 C CA . VAL A 1 300 ? 24.007 -9.837 -37.113 1.00 74.50 300 VAL A CA 1
ATOM 2128 C C . VAL A 1 300 ? 24.746 -9.720 -35.785 1.00 74.50 300 VAL A C 1
ATOM 2130 O O . VAL A 1 300 ? 24.128 -9.627 -34.728 1.00 74.50 300 VAL A O 1
ATOM 2133 N N . GLY A 1 301 ? 26.076 -9.740 -35.844 1.00 66.81 301 GLY A N 1
ATOM 2134 C CA . GLY A 1 301 ? 26.970 -9.638 -34.697 1.00 66.81 301 GLY A CA 1
ATOM 2135 C C . GLY A 1 301 ? 27.914 -8.455 -34.833 1.00 66.81 301 GLY A C 1
ATOM 2136 O O . GLY A 1 301 ? 28.454 -8.207 -35.909 1.00 66.81 301 GLY A O 1
ATOM 2137 N N . ILE A 1 302 ? 28.131 -7.751 -33.725 1.00 68.44 302 ILE A N 1
ATOM 2138 C CA . ILE A 1 302 ? 29.131 -6.690 -33.593 1.00 68.44 302 ILE A CA 1
ATOM 2139 C C . ILE A 1 302 ? 30.226 -7.240 -32.677 1.00 68.44 302 ILE A C 1
ATOM 2141 O O . ILE A 1 302 ? 29.929 -7.691 -31.573 1.00 68.44 302 ILE A O 1
ATOM 2145 N N . GLY A 1 303 ? 31.473 -7.281 -33.152 1.00 59.56 303 GLY A N 1
ATOM 2146 C CA . GLY A 1 303 ? 32.599 -7.875 -32.415 1.00 59.56 303 GLY A CA 1
ATOM 2147 C C . GLY A 1 303 ? 32.585 -9.410 -32.297 1.00 59.56 303 GLY A C 1
ATOM 2148 O O . GLY A 1 303 ? 33.330 -9.958 -31.489 1.00 59.56 303 GLY A O 1
ATOM 2149 N N . THR A 1 304 ? 31.758 -10.124 -33.071 1.00 61.19 304 THR A N 1
ATOM 2150 C CA . THR A 1 304 ? 31.684 -11.599 -33.063 1.00 61.19 304 THR A CA 1
ATOM 2151 C C . THR A 1 304 ? 31.442 -12.169 -34.458 1.00 61.19 304 THR A C 1
ATOM 2153 O O . THR A 1 304 ? 30.690 -11.603 -35.247 1.00 61.19 304 THR A O 1
ATOM 2156 N N . THR A 1 305 ? 32.049 -13.321 -34.750 1.00 63.06 305 THR A N 1
ATOM 2157 C CA . THR A 1 305 ? 31.875 -14.087 -35.998 1.00 63.06 305 THR A CA 1
ATOM 2158 C C . THR A 1 305 ? 30.758 -15.135 -35.929 1.00 63.06 305 THR A C 1
ATOM 2160 O O . THR A 1 305 ? 30.487 -15.795 -36.929 1.00 63.06 305 THR A O 1
ATOM 2163 N N . 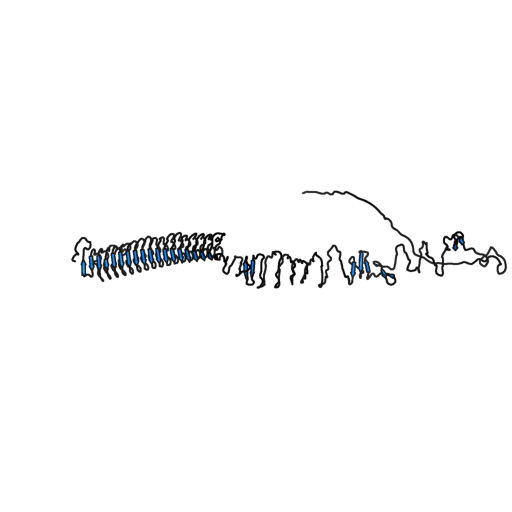SER A 1 306 ? 30.086 -15.283 -34.780 1.00 69.19 306 SER A N 1
ATOM 2164 C CA . SER A 1 306 ? 29.044 -16.301 -34.555 1.00 69.19 306 SER A CA 1
ATOM 2165 C C . SER A 1 306 ? 27.756 -15.709 -33.951 1.00 69.19 306 SER A C 1
ATOM 2167 O O . SER A 1 306 ? 27.400 -16.042 -32.818 1.00 69.19 306 SER A O 1
ATOM 2169 N N . PRO A 1 307 ? 27.034 -14.813 -34.656 1.00 69.12 307 PRO A N 1
ATOM 2170 C CA . PRO A 1 307 ? 25.794 -14.240 -34.146 1.00 69.12 307 PRO A CA 1
ATOM 2171 C C . PRO A 1 307 ? 24.627 -15.232 -34.199 1.00 69.12 307 PRO A C 1
ATOM 2173 O O . PRO A 1 307 ? 24.295 -15.814 -35.236 1.00 69.12 307 PRO A O 1
ATOM 2176 N N . TRP A 1 308 ? 23.954 -15.369 -33.062 1.00 64.44 308 TRP A N 1
ATOM 2177 C CA . TRP A 1 308 ? 22.839 -16.291 -32.843 1.00 64.44 308 TRP A CA 1
ATOM 2178 C C . TRP A 1 308 ? 21.455 -15.617 -32.925 1.00 64.44 308 TRP A C 1
ATOM 2180 O O . TRP A 1 308 ? 20.449 -16.321 -32.965 1.00 64.44 308 TRP A O 1
ATOM 2190 N N . ALA A 1 309 ? 21.398 -14.283 -33.023 1.00 59.94 309 ALA A N 1
ATOM 2191 C CA . ALA A 1 309 ? 20.167 -13.493 -33.119 1.00 59.94 309 ALA A CA 1
ATOM 2192 C C . ALA A 1 309 ? 20.223 -12.433 -34.238 1.00 59.94 309 ALA A C 1
ATOM 2194 O O . ALA A 1 309 ? 21.299 -12.064 -34.719 1.00 59.94 309 ALA A O 1
ATOM 2195 N N . ARG A 1 310 ? 19.046 -11.940 -34.645 1.00 67.00 310 ARG A N 1
ATOM 2196 C CA . ARG A 1 310 ? 18.871 -10.847 -35.619 1.00 67.00 310 ARG A CA 1
ATOM 2197 C C . ARG A 1 310 ? 18.927 -9.479 -34.934 1.00 67.00 310 ARG A C 1
ATOM 2199 O O . ARG A 1 310 ? 18.555 -9.360 -33.770 1.00 67.00 310 ARG A O 1
ATOM 2206 N N . LEU A 1 311 ? 19.350 -8.457 -35.675 1.00 67.62 311 LEU A N 1
ATOM 2207 C CA . LEU A 1 311 ? 19.445 -7.070 -35.212 1.00 67.62 311 LEU A CA 1
ATOM 2208 C C . LEU A 1 311 ? 18.521 -6.180 -36.050 1.00 67.62 311 LEU A C 1
ATOM 2210 O O . LEU A 1 311 ? 18.594 -6.229 -37.276 1.00 67.62 311 LEU A O 1
ATOM 2214 N N . ASP A 1 312 ? 17.694 -5.366 -35.392 1.00 59.28 312 ASP A N 1
ATOM 2215 C CA . ASP A 1 312 ? 16.839 -4.360 -36.031 1.00 59.28 312 ASP A CA 1
ATOM 2216 C C . ASP A 1 312 ? 17.188 -2.954 -35.509 1.00 59.28 312 ASP A C 1
ATOM 2218 O O . ASP A 1 312 ? 17.359 -2.735 -34.304 1.00 59.28 312 ASP A O 1
ATOM 2222 N N . LEU A 1 313 ? 17.344 -2.013 -36.440 1.00 58.66 313 LEU A N 1
ATOM 2223 C CA . LEU A 1 313 ? 17.824 -0.650 -36.214 1.00 58.66 313 LEU A CA 1
ATOM 2224 C C . LEU A 1 313 ? 16.992 0.321 -37.054 1.00 58.66 313 LEU A C 1
ATOM 2226 O O . LEU A 1 313 ? 17.251 0.529 -38.239 1.00 58.66 313 LEU A O 1
ATOM 2230 N N . ASP A 1 314 ? 16.011 0.938 -36.407 1.00 49.72 314 ASP A N 1
ATOM 2231 C CA . ASP A 1 314 ? 15.184 1.997 -36.979 1.00 49.72 314 ASP A CA 1
ATOM 2232 C C . ASP A 1 314 ? 15.722 3.377 -36.548 1.00 49.72 314 ASP A C 1
ATOM 2234 O O . ASP A 1 314 ? 16.466 3.493 -35.573 1.00 49.72 314 ASP A O 1
ATOM 2238 N N . GLN A 1 315 ? 15.334 4.452 -37.236 1.00 41.56 315 GLN A N 1
ATOM 2239 C CA . GLN A 1 315 ? 15.848 5.810 -36.994 1.00 41.56 315 GLN A CA 1
ATOM 2240 C C . GLN A 1 315 ? 15.493 6.369 -35.599 1.00 41.56 315 GLN A C 1
ATOM 2242 O O . GLN A 1 315 ? 16.074 7.363 -35.169 1.00 41.56 315 GLN A O 1
ATOM 2247 N N . GLY A 1 316 ? 14.574 5.718 -34.873 1.00 40.84 316 GLY A N 1
ATOM 2248 C CA . GLY A 1 316 ? 14.262 5.993 -33.466 1.00 40.84 316 GLY A CA 1
ATOM 2249 C C . GLY A 1 316 ? 15.103 5.224 -32.431 1.00 40.84 316 GLY A C 1
ATOM 2250 O O . GLY A 1 316 ? 14.949 5.484 -31.239 1.00 40.84 316 GLY A O 1
ATOM 2251 N N . GLY A 1 317 ? 15.967 4.287 -32.844 1.00 43.19 317 GLY A N 1
ATOM 2252 C CA . GLY A 1 317 ? 16.878 3.545 -31.964 1.00 43.19 317 GLY A CA 1
ATOM 2253 C C . GLY A 1 317 ? 16.826 2.016 -32.093 1.00 43.19 317 GLY A C 1
ATOM 2254 O O . GLY A 1 317 ? 16.129 1.445 -32.931 1.00 43.19 317 GLY A O 1
ATOM 2255 N N . LEU A 1 318 ? 17.594 1.349 -31.226 1.00 55.72 318 LEU A N 1
ATOM 2256 C CA . LEU A 1 318 ? 17.750 -0.108 -31.180 1.00 55.72 318 LEU A CA 1
ATOM 2257 C C . LEU A 1 318 ? 16.482 -0.812 -30.666 1.00 55.72 318 LEU A C 1
ATOM 2259 O O . LEU A 1 318 ? 16.091 -0.629 -29.512 1.00 55.72 318 LEU A O 1
ATOM 2263 N N . ARG A 1 319 ? 15.883 -1.675 -31.499 1.00 45.88 319 ARG A N 1
ATOM 2264 C CA . ARG A 1 319 ? 14.744 -2.536 -31.137 1.00 45.88 319 ARG A CA 1
ATOM 2265 C C . ARG A 1 319 ? 15.212 -3.992 -31.035 1.00 45.88 319 ARG A C 1
ATOM 2267 O O . ARG A 1 319 ? 15.261 -4.702 -32.035 1.00 45.88 319 ARG A O 1
ATOM 2274 N N . VAL A 1 320 ? 15.554 -4.469 -29.835 1.00 49.53 320 VAL A N 1
ATOM 2275 C CA . VAL A 1 320 ? 15.910 -5.890 -29.657 1.00 49.53 320 VAL A CA 1
ATOM 2276 C C . VAL A 1 320 ? 14.650 -6.738 -29.477 1.00 49.53 320 VAL A C 1
ATOM 2278 O O . VAL A 1 320 ? 14.001 -6.690 -28.434 1.00 49.53 320 VAL A O 1
ATOM 2281 N N . PHE A 1 321 ? 14.331 -7.557 -30.479 1.00 37.88 321 PHE A N 1
ATOM 2282 C CA . PHE A 1 321 ? 13.310 -8.604 -30.385 1.00 37.88 321 PHE A CA 1
ATOM 2283 C C . PHE A 1 321 ? 13.936 -9.924 -29.905 1.00 37.88 321 PHE A C 1
ATOM 2285 O O . PHE A 1 321 ? 14.191 -10.830 -30.696 1.00 37.88 321 PHE A O 1
ATOM 2292 N N . GLY A 1 322 ? 14.206 -10.024 -28.601 1.00 45.81 322 GLY A N 1
ATOM 2293 C CA . GLY A 1 322 ? 14.779 -11.218 -27.970 1.00 45.81 322 GLY A CA 1
ATOM 2294 C C . GLY A 1 322 ? 15.736 -10.885 -26.825 1.00 45.81 322 GLY A C 1
ATOM 2295 O O . GLY A 1 322 ? 15.929 -9.720 -26.487 1.00 45.81 322 GLY A O 1
ATOM 2296 N N . ASN A 1 323 ? 16.341 -11.912 -26.226 1.00 41.69 323 ASN A N 1
ATOM 2297 C CA . ASN A 1 323 ? 17.284 -11.738 -25.120 1.00 41.69 323 ASN A CA 1
ATOM 2298 C C . ASN A 1 323 ? 18.555 -11.010 -25.585 1.00 41.69 323 ASN A C 1
ATOM 2300 O O . ASN A 1 323 ? 19.198 -11.439 -26.542 1.00 41.69 323 ASN A O 1
ATOM 2304 N N . VAL A 1 324 ? 18.979 -9.981 -24.849 1.00 48.38 324 VAL A N 1
ATOM 2305 C CA . VAL A 1 324 ? 20.367 -9.503 -24.895 1.00 48.38 324 VAL A CA 1
ATOM 2306 C C . VAL A 1 324 ? 21.150 -10.305 -23.861 1.00 48.38 324 VAL A C 1
ATOM 2308 O O . VAL A 1 324 ? 20.935 -10.131 -22.667 1.00 48.38 324 VAL A O 1
ATOM 2311 N N . VAL A 1 325 ? 22.042 -11.193 -24.303 1.00 44.50 325 VAL A N 1
ATOM 2312 C CA . VAL A 1 325 ? 22.974 -11.898 -23.405 1.00 44.50 325 VAL A CA 1
ATOM 2313 C C . VAL A 1 325 ? 24.345 -11.245 -23.528 1.00 44.50 325 VAL A C 1
ATOM 2315 O O . VAL A 1 325 ? 25.075 -11.493 -24.488 1.00 44.50 325 VAL A O 1
ATOM 2318 N N . THR A 1 326 ? 24.688 -10.395 -22.562 1.00 46.84 326 THR A N 1
ATOM 2319 C CA . THR A 1 326 ? 26.055 -9.902 -22.373 1.00 46.84 326 THR A CA 1
ATOM 2320 C C . THR A 1 326 ? 26.827 -10.883 -21.498 1.00 46.84 326 THR A C 1
ATOM 2322 O O . THR A 1 326 ? 26.474 -11.024 -20.335 1.00 46.84 326 THR A O 1
ATOM 2325 N N . ASP A 1 327 ? 27.875 -11.490 -22.065 1.00 37.84 327 ASP A N 1
ATOM 2326 C CA . ASP A 1 327 ? 28.902 -12.309 -21.395 1.00 37.84 327 ASP A CA 1
ATOM 2327 C C . ASP A 1 327 ? 28.423 -13.558 -20.597 1.00 37.84 327 ASP A C 1
ATOM 2329 O O . ASP A 1 327 ? 27.770 -13.430 -19.569 1.00 37.84 327 ASP A O 1
ATOM 2333 N N . PRO A 1 328 ? 28.806 -14.794 -20.986 1.00 42.44 328 PRO A N 1
ATOM 2334 C CA . PRO A 1 328 ? 28.524 -15.991 -20.186 1.00 42.44 328 PRO A CA 1
ATOM 2335 C C . PRO A 1 328 ? 29.377 -16.123 -18.904 1.00 42.44 328 PRO A C 1
ATOM 2337 O O . PRO A 1 328 ? 29.169 -17.079 -18.159 1.00 42.44 328 PRO A O 1
ATOM 2340 N N . ALA A 1 329 ? 30.345 -15.231 -18.651 1.00 41.41 329 ALA A N 1
ATOM 2341 C CA . ALA A 1 329 ? 31.189 -15.241 -17.452 1.00 41.41 329 ALA A CA 1
ATOM 2342 C C . ALA A 1 329 ? 30.730 -14.278 -16.333 1.00 41.41 329 ALA A C 1
ATOM 2344 O O . ALA A 1 329 ? 31.347 -14.261 -15.264 1.00 41.41 329 ALA A O 1
ATOM 2345 N N . SER A 1 330 ? 29.651 -13.511 -16.530 1.00 45.44 330 SER A N 1
ATOM 2346 C CA . SER A 1 330 ? 29.074 -12.628 -15.508 1.00 45.44 330 SER A CA 1
ATOM 2347 C C . SER A 1 330 ? 27.543 -12.715 -15.474 1.00 45.44 330 SER A C 1
ATOM 2349 O O . SER A 1 330 ? 26.887 -12.830 -16.505 1.00 45.44 330 SER A O 1
ATOM 2351 N N . ASP A 1 331 ? 26.954 -12.710 -14.271 1.00 49.00 331 ASP A N 1
ATOM 2352 C CA . ASP A 1 331 ? 25.518 -12.973 -14.105 1.00 49.00 331 ASP A CA 1
ATOM 2353 C C . ASP A 1 331 ? 24.653 -11.912 -14.808 1.00 49.00 331 ASP A C 1
ATOM 2355 O O . ASP A 1 331 ? 24.663 -10.730 -14.448 1.00 49.00 331 ASP A O 1
ATOM 2359 N N . THR A 1 332 ? 23.882 -12.371 -15.796 1.00 52.72 332 THR A N 1
ATOM 2360 C CA . THR A 1 332 ? 23.263 -11.551 -16.846 1.00 52.72 332 THR A CA 1
ATOM 2361 C C . THR A 1 332 ? 22.454 -10.359 -16.339 1.00 52.72 332 THR A C 1
ATOM 2363 O O . THR A 1 332 ? 21.474 -10.517 -15.606 1.00 52.72 332 THR A O 1
ATOM 2366 N N . LEU A 1 333 ? 22.794 -9.174 -16.848 1.00 56.06 333 LEU A N 1
ATOM 2367 C CA . LEU A 1 333 ? 21.951 -7.978 -16.806 1.00 56.06 333 LEU A CA 1
ATOM 2368 C C . LEU A 1 333 ? 20.934 -8.020 -17.949 1.00 56.06 333 LEU A C 1
ATOM 2370 O O . LEU A 1 333 ? 21.263 -8.400 -19.070 1.00 56.06 333 LEU A O 1
ATOM 2374 N N . THR A 1 334 ? 19.701 -7.600 -17.675 1.00 62.28 334 THR A N 1
ATOM 2375 C CA . THR A 1 334 ? 18.627 -7.533 -18.678 1.00 62.28 334 THR A CA 1
ATOM 2376 C C . THR A 1 334 ? 18.026 -6.133 -18.693 1.00 62.28 334 THR A C 1
ATOM 2378 O O . THR A 1 334 ? 17.272 -5.782 -17.788 1.00 62.28 334 THR A O 1
ATOM 2381 N N . PHE A 1 335 ? 18.339 -5.329 -19.714 1.00 67.38 335 PHE A N 1
ATOM 2382 C CA . PHE A 1 335 ? 17.824 -3.962 -19.865 1.00 67.38 335 PHE A CA 1
ATOM 2383 C C . PHE A 1 335 ? 17.000 -3.815 -21.150 1.00 67.38 335 PHE A C 1
ATOM 2385 O O . PHE A 1 335 ? 17.517 -4.001 -22.251 1.00 67.38 335 PHE A O 1
ATOM 2392 N N . PHE A 1 336 ? 15.727 -3.435 -21.018 1.00 63.47 336 PHE A N 1
ATOM 2393 C CA . PHE A 1 336 ? 14.817 -3.203 -22.143 1.00 63.47 336 PHE A CA 1
ATOM 2394 C C . PHE A 1 336 ? 14.072 -1.869 -22.001 1.00 63.47 336 PHE A C 1
ATOM 2396 O O . PHE A 1 336 ? 13.270 -1.684 -21.088 1.00 63.47 336 PHE A O 1
ATOM 2403 N N . GLY A 1 337 ? 14.274 -0.957 -22.953 1.00 52.97 337 GLY A N 1
ATOM 2404 C CA . GLY A 1 337 ? 13.582 0.336 -23.021 1.00 52.97 337 GLY A CA 1
ATOM 2405 C C . GLY A 1 337 ? 14.511 1.541 -22.852 1.00 52.97 337 GLY A C 1
ATOM 2406 O O . GLY A 1 337 ? 15.585 1.459 -22.261 1.00 52.97 337 GLY A O 1
ATOM 2407 N N . VAL A 1 338 ? 14.100 2.688 -23.399 1.00 51.94 338 VAL A N 1
ATOM 2408 C CA . VAL A 1 338 ? 14.928 3.906 -23.415 1.00 51.94 338 VAL A CA 1
ATOM 2409 C C . VAL A 1 338 ? 15.164 4.415 -21.987 1.00 51.94 338 VAL A C 1
ATOM 2411 O O . VAL A 1 338 ? 14.223 4.643 -21.228 1.00 51.94 338 VAL A O 1
ATOM 2414 N N . GLY A 1 339 ? 16.434 4.589 -21.618 1.00 56.75 339 GLY A N 1
ATOM 2415 C CA . GLY A 1 339 ? 16.843 5.044 -20.286 1.00 56.75 339 GLY A CA 1
ATOM 2416 C C . GLY A 1 339 ? 16.790 3.977 -19.181 1.00 56.75 339 GLY A C 1
ATOM 2417 O O . GLY A 1 339 ? 17.101 4.309 -18.033 1.00 56.75 339 GLY A O 1
ATOM 2418 N N . ALA A 1 340 ? 16.420 2.728 -19.494 1.00 66.62 340 ALA A N 1
ATOM 2419 C CA . ALA A 1 340 ? 16.487 1.617 -18.546 1.00 66.62 340 ALA A CA 1
ATOM 2420 C C . ALA A 1 340 ? 17.948 1.359 -18.137 1.00 66.62 340 ALA A C 1
ATOM 2422 O O . ALA A 1 340 ? 18.808 1.211 -19.002 1.00 66.62 340 ALA A O 1
ATOM 2423 N N . GLY A 1 341 ? 18.241 1.358 -16.834 1.00 66.81 341 GLY A N 1
ATOM 2424 C CA . GLY A 1 341 ? 19.590 1.114 -16.309 1.00 66.81 341 GLY A CA 1
ATOM 2425 C C . GLY A 1 341 ? 20.676 2.099 -16.759 1.00 66.81 341 GLY A C 1
ATOM 2426 O O . GLY A 1 341 ? 21.849 1.757 -16.691 1.00 66.81 341 GLY A O 1
ATOM 2427 N N . ALA A 1 342 ? 20.334 3.307 -17.225 1.00 62.19 342 ALA A N 1
ATOM 2428 C CA . ALA A 1 342 ? 21.291 4.187 -17.915 1.00 62.19 342 ALA A CA 1
ATOM 2429 C C . ALA A 1 342 ? 22.540 4.583 -17.097 1.00 62.19 342 ALA A C 1
ATOM 2431 O O . ALA A 1 342 ? 23.586 4.838 -17.688 1.00 62.19 342 ALA A O 1
ATOM 2432 N N . ASN A 1 343 ? 22.448 4.625 -15.761 1.00 62.78 343 ASN A N 1
ATOM 2433 C CA . ASN A 1 343 ? 23.593 4.848 -14.865 1.00 62.78 343 ASN A CA 1
ATOM 2434 C C . ASN A 1 343 ? 24.083 3.559 -14.164 1.00 62.78 343 ASN A C 1
ATOM 2436 O O . ASN A 1 343 ? 24.967 3.631 -13.315 1.00 62.78 343 ASN A O 1
ATOM 2440 N N . ASN A 1 344 ? 23.551 2.383 -14.523 1.00 57.28 344 ASN A N 1
ATOM 2441 C CA . ASN A 1 344 ? 23.996 1.060 -14.060 1.00 57.28 344 ASN A CA 1
ATOM 2442 C C . ASN A 1 344 ? 25.203 0.590 -14.894 1.00 57.28 344 ASN A C 1
ATOM 2444 O O . ASN A 1 344 ? 25.191 -0.457 -15.538 1.00 57.28 344 ASN A O 1
ATOM 2448 N N . ILE A 1 345 ? 26.233 1.435 -14.945 1.00 53.09 345 ILE A N 1
ATOM 2449 C CA . ILE A 1 345 ? 27.458 1.186 -15.702 1.00 53.09 345 ILE A CA 1
ATOM 2450 C C . ILE A 1 345 ? 28.431 0.456 -14.783 1.00 53.09 345 ILE A C 1
ATOM 2452 O O . ILE A 1 345 ? 28.899 1.025 -13.800 1.00 53.09 345 ILE A O 1
ATOM 2456 N N . VAL A 1 346 ? 28.764 -0.790 -15.124 1.00 52.03 346 VAL A N 1
ATOM 2457 C CA . VAL A 1 346 ? 29.773 -1.581 -14.407 1.00 52.03 346 VAL A CA 1
ATOM 2458 C C . VAL A 1 346 ? 31.166 -1.010 -14.698 1.00 52.03 346 VAL A C 1
ATOM 2460 O O . VAL A 1 346 ? 31.870 -1.451 -15.607 1.00 52.03 346 VAL A O 1
ATOM 2463 N N . THR A 1 347 ? 31.574 0.005 -13.936 1.00 45.62 347 THR A N 1
ATOM 2464 C CA . THR A 1 347 ? 32.964 0.467 -13.908 1.00 45.62 347 THR A CA 1
ATOM 2465 C C . THR A 1 347 ? 33.822 -0.625 -13.275 1.00 45.62 347 THR A C 1
ATOM 2467 O O . THR A 1 347 ? 33.635 -0.977 -12.114 1.00 45.62 347 THR A O 1
ATOM 2470 N N . GLY A 1 348 ? 34.706 -1.226 -14.076 1.00 44.69 348 GLY A N 1
ATOM 2471 C CA . GLY A 1 348 ? 35.336 -2.508 -13.753 1.00 44.69 348 GLY A CA 1
ATOM 2472 C C . GLY A 1 348 ? 36.098 -2.559 -12.421 1.00 44.69 348 GLY A C 1
ATOM 2473 O O . GLY A 1 348 ? 36.621 -1.557 -11.951 1.00 44.69 348 GLY A O 1
ATOM 2474 N N . VAL A 1 349 ? 36.210 -3.783 -11.889 1.00 38.75 349 VAL A N 1
ATOM 2475 C CA . VAL A 1 349 ? 36.796 -4.225 -10.599 1.00 38.75 349 VAL A CA 1
ATOM 2476 C C . VAL A 1 349 ? 35.930 -4.096 -9.333 1.00 38.75 349 VAL A C 1
ATOM 2478 O O . VAL A 1 349 ? 36.322 -4.626 -8.294 1.00 38.75 349 VAL A O 1
ATOM 2481 N N . GLY A 1 350 ? 34.725 -3.525 -9.413 1.00 46.12 350 GLY A N 1
ATOM 2482 C CA . GLY A 1 350 ? 33.686 -3.656 -8.378 1.00 46.12 350 GLY A CA 1
ATOM 2483 C C . GLY A 1 350 ? 32.673 -4.778 -8.672 1.00 46.12 350 GLY A C 1
ATOM 2484 O O . GLY A 1 350 ? 32.436 -5.124 -9.826 1.00 46.12 350 GLY A O 1
ATOM 2485 N N . LEU A 1 351 ? 31.987 -5.301 -7.644 1.00 50.09 351 LEU A N 1
ATOM 2486 C CA . LEU A 1 351 ? 30.809 -6.197 -7.787 1.00 50.09 351 LEU A CA 1
ATOM 2487 C C . LEU A 1 351 ? 29.550 -5.458 -8.319 1.00 50.09 351 LEU A C 1
ATOM 2489 O O . LEU A 1 351 ? 28.418 -5.897 -8.140 1.00 50.09 351 LEU A O 1
ATOM 2493 N N . GLU A 1 352 ? 29.711 -4.240 -8.816 1.00 57.25 352 GLU A N 1
ATOM 2494 C CA . GLU A 1 352 ? 28.687 -3.199 -8.971 1.00 57.25 352 GLU A CA 1
ATOM 2495 C C . GLU A 1 352 ? 27.738 -3.493 -10.149 1.00 57.25 352 GLU A C 1
ATOM 2497 O O . GLU A 1 352 ? 28.097 -4.206 -11.079 1.00 57.25 352 GLU A O 1
ATOM 2502 N N . GLY A 1 353 ? 26.482 -3.038 -10.064 1.00 56.81 353 GLY A N 1
ATOM 2503 C CA . GLY A 1 353 ? 25.452 -3.242 -11.099 1.00 56.81 353 GLY A CA 1
ATOM 2504 C C . GLY A 1 353 ? 24.924 -4.676 -11.316 1.00 56.81 353 GLY A C 1
ATOM 2505 O O . GLY A 1 353 ? 23.954 -4.857 -12.048 1.00 56.81 353 GLY A O 1
ATOM 2506 N N . GLN A 1 354 ? 25.503 -5.703 -10.689 1.00 69.50 354 GLN A N 1
ATOM 2507 C CA . GLN A 1 354 ? 25.220 -7.114 -11.005 1.00 69.50 354 GLN A CA 1
ATOM 2508 C C . GLN A 1 354 ? 23.775 -7.593 -10.720 1.00 69.50 354 GLN A C 1
ATOM 2510 O O . GLN A 1 354 ? 23.123 -7.168 -9.760 1.00 69.50 354 GLN A O 1
ATOM 2515 N N . GLN A 1 355 ? 23.317 -8.569 -11.520 1.00 75.56 355 GLN A N 1
ATOM 2516 C CA . GLN A 1 355 ? 22.054 -9.310 -11.350 1.00 75.56 355 GLN A CA 1
ATOM 2517 C C . GLN A 1 355 ? 20.768 -8.446 -11.411 1.00 75.56 355 GLN A C 1
ATOM 2519 O O . GLN A 1 355 ? 19.788 -8.754 -10.736 1.00 75.56 355 GLN A O 1
ATOM 2524 N N . ASN A 1 356 ? 20.745 -7.358 -12.192 1.00 82.06 356 ASN A N 1
ATOM 2525 C CA . ASN A 1 356 ? 19.562 -6.495 -12.343 1.00 82.06 356 ASN A CA 1
ATOM 2526 C C . ASN A 1 356 ? 18.760 -6.779 -13.636 1.00 82.06 356 ASN A C 1
ATOM 2528 O O . ASN A 1 356 ? 19.330 -6.986 -14.708 1.00 82.06 356 ASN A O 1
ATOM 2532 N N . THR A 1 357 ? 17.427 -6.714 -13.545 1.00 86.62 357 THR A N 1
ATOM 2533 C CA . THR A 1 357 ? 16.480 -6.783 -14.676 1.00 86.62 357 THR A CA 1
ATOM 2534 C C . THR A 1 357 ? 15.618 -5.522 -14.704 1.00 86.62 357 THR A C 1
ATOM 2536 O O . THR A 1 357 ? 14.764 -5.350 -13.838 1.00 86.62 357 THR A O 1
ATOM 2539 N N . PHE A 1 358 ? 15.810 -4.640 -15.688 1.00 87.19 358 PHE A N 1
ATOM 2540 C CA . PHE A 1 358 ? 15.061 -3.385 -15.836 1.00 87.19 358 PHE A CA 1
ATOM 2541 C C . PHE A 1 358 ? 14.319 -3.332 -17.178 1.00 87.19 358 PHE A C 1
ATOM 2543 O O . PHE A 1 358 ? 14.932 -3.387 -18.243 1.00 87.19 358 PHE A O 1
ATOM 2550 N N . ILE A 1 359 ? 12.992 -3.200 -17.136 1.00 86.19 359 ILE A N 1
ATOM 2551 C CA . ILE A 1 359 ? 12.112 -3.212 -18.310 1.00 86.19 359 ILE A CA 1
ATOM 2552 C C . ILE A 1 359 ? 11.159 -2.016 -18.242 1.00 86.19 359 ILE A C 1
ATOM 2554 O O . ILE A 1 359 ? 10.281 -1.961 -17.387 1.00 86.19 359 ILE A O 1
ATOM 2558 N N . GLY A 1 360 ? 11.299 -1.066 -19.163 1.00 82.31 360 GLY A N 1
ATOM 2559 C CA . GLY A 1 360 ? 10.462 0.132 -19.250 1.00 82.31 360 GLY A CA 1
ATOM 2560 C C . GLY A 1 360 ? 11.267 1.429 -19.306 1.00 82.31 360 GLY A C 1
ATOM 2561 O O . GLY A 1 360 ? 12.434 1.492 -18.923 1.00 82.31 360 GLY A O 1
ATOM 2562 N N . TYR A 1 361 ? 10.632 2.493 -19.801 1.00 79.88 361 TYR A N 1
ATOM 2563 C CA . TYR A 1 361 ? 11.266 3.807 -19.928 1.00 79.88 361 TYR A CA 1
ATOM 2564 C C . TYR A 1 361 ? 11.741 4.326 -18.565 1.00 79.88 361 TYR A C 1
ATOM 2566 O O . TYR A 1 361 ? 10.938 4.445 -17.642 1.00 79.88 361 TYR A O 1
ATOM 2574 N N . ASN A 1 362 ? 13.031 4.654 -18.442 1.00 84.50 362 ASN A N 1
ATOM 2575 C CA . ASN A 1 362 ? 13.681 5.071 -17.190 1.00 84.50 362 ASN A CA 1
ATOM 2576 C C . ASN A 1 362 ? 13.558 4.092 -15.993 1.00 84.50 362 ASN A C 1
ATOM 2578 O O . ASN A 1 362 ? 13.718 4.520 -14.846 1.00 84.50 362 ASN A O 1
ATOM 2582 N N . ALA A 1 363 ? 13.311 2.796 -16.218 1.00 89.06 363 ALA A N 1
ATOM 2583 C CA . ALA A 1 363 ? 13.371 1.797 -15.147 1.00 89.06 363 ALA A CA 1
ATOM 2584 C C . ALA A 1 363 ? 14.806 1.691 -14.578 1.00 89.06 363 ALA A C 1
ATOM 2586 O O . ALA A 1 363 ? 15.761 1.540 -15.339 1.00 89.06 363 ALA A O 1
ATOM 2587 N N . GLY A 1 364 ? 14.983 1.821 -13.258 1.00 85.19 364 GLY A N 1
ATOM 2588 C CA . GLY A 1 364 ? 16.309 1.774 -12.608 1.00 85.19 364 GLY A CA 1
ATOM 2589 C C . GLY A 1 364 ? 17.311 2.831 -13.100 1.00 85.19 364 GLY A C 1
ATOM 2590 O O . GLY A 1 364 ? 18.516 2.590 -13.128 1.00 85.19 364 GLY A O 1
ATOM 2591 N N . ASN A 1 365 ? 16.831 3.989 -13.568 1.00 81.94 365 ASN A N 1
ATOM 2592 C CA . ASN A 1 365 ? 17.658 4.956 -14.296 1.00 81.94 365 ASN A CA 1
ATOM 2593 C C . ASN A 1 365 ? 18.897 5.442 -13.516 1.00 81.94 365 ASN A C 1
ATOM 2595 O O . ASN A 1 365 ? 19.967 5.536 -14.112 1.00 81.94 365 ASN A O 1
ATOM 2599 N N . ALA A 1 366 ? 18.779 5.727 -12.214 1.00 80.50 366 ALA A N 1
ATOM 2600 C CA . ALA A 1 366 ? 19.873 6.224 -11.367 1.00 80.50 366 ALA A CA 1
ATOM 2601 C C . ALA A 1 366 ? 20.658 5.124 -10.619 1.00 80.50 366 ALA A C 1
ATOM 2603 O O . ALA A 1 366 ? 21.446 5.431 -9.724 1.00 80.50 366 ALA A O 1
ATOM 2604 N N . SER A 1 367 ? 20.435 3.849 -10.946 1.00 73.00 367 SER A N 1
ATOM 2605 C CA . SER A 1 367 ? 20.970 2.707 -10.199 1.00 73.00 367 SER A CA 1
ATOM 2606 C C . SER A 1 367 ? 22.459 2.487 -10.433 1.00 73.00 367 SER A C 1
ATOM 2608 O O . SER A 1 367 ? 22.826 1.649 -11.240 1.00 73.00 367 SER A O 1
ATOM 2610 N N . THR A 1 368 ? 23.321 3.202 -9.710 1.00 70.69 368 THR A N 1
ATOM 2611 C CA . THR A 1 368 ? 24.785 3.083 -9.829 1.00 70.69 368 THR A CA 1
ATOM 2612 C C . THR A 1 368 ? 25.342 1.819 -9.170 1.00 70.69 368 THR A C 1
ATOM 2614 O O . THR A 1 368 ? 26.071 1.067 -9.804 1.00 70.69 368 THR A O 1
ATOM 2617 N N . ASN A 1 369 ? 24.958 1.541 -7.921 1.00 71.88 369 ASN A N 1
ATOM 2618 C CA . ASN A 1 369 ? 25.499 0.440 -7.106 1.00 71.88 369 ASN A CA 1
ATOM 2619 C C . ASN A 1 369 ? 24.452 -0.614 -6.703 1.00 71.88 369 ASN A C 1
ATOM 2621 O O . ASN A 1 369 ? 24.757 -1.547 -5.957 1.00 71.88 369 ASN A O 1
ATOM 2625 N N . ALA A 1 370 ? 23.224 -0.473 -7.199 1.00 75.94 370 ALA A N 1
ATOM 2626 C CA . ALA A 1 370 ? 22.113 -1.383 -6.951 1.00 75.94 370 ALA A CA 1
ATOM 2627 C C . ALA A 1 370 ? 22.379 -2.797 -7.519 1.00 75.94 370 ALA A C 1
ATOM 2629 O O . ALA A 1 370 ? 22.985 -2.937 -8.584 1.00 75.94 370 ALA A O 1
ATOM 2630 N N . ARG A 1 371 ? 21.909 -3.855 -6.839 1.00 79.25 371 ARG A N 1
ATOM 2631 C CA . ARG A 1 371 ? 22.102 -5.272 -7.236 1.00 79.25 371 ARG A CA 1
ATOM 2632 C C . ARG A 1 371 ? 20.859 -6.124 -6.978 1.00 79.25 371 ARG A C 1
ATOM 2634 O O . ARG A 1 371 ? 20.152 -5.883 -6.001 1.00 79.25 371 ARG A O 1
ATOM 2641 N N . ARG A 1 372 ? 20.656 -7.194 -7.757 1.00 84.75 372 ARG A N 1
ATOM 2642 C CA . ARG A 1 372 ? 19.543 -8.162 -7.577 1.00 84.75 372 ARG A CA 1
ATOM 2643 C C . ARG A 1 372 ? 18.143 -7.539 -7.654 1.00 84.75 372 ARG A C 1
ATOM 2645 O O . ARG A 1 372 ? 17.225 -8.019 -6.994 1.00 84.75 372 ARG A O 1
ATOM 2652 N N . ASN A 1 373 ? 17.979 -6.448 -8.399 1.00 89.38 373 ASN A N 1
ATOM 2653 C CA . ASN A 1 373 ? 16.695 -5.764 -8.515 1.00 89.38 373 ASN A CA 1
ATOM 2654 C C . ASN A 1 373 ? 15.963 -6.132 -9.812 1.00 89.38 373 ASN A C 1
ATOM 2656 O O . ASN A 1 373 ? 16.575 -6.201 -10.878 1.00 89.38 373 ASN A O 1
ATOM 2660 N N . THR A 1 374 ? 14.642 -6.272 -9.734 1.00 93.06 374 THR A N 1
ATOM 2661 C CA . THR A 1 374 ? 13.759 -6.521 -10.883 1.00 93.06 374 THR A CA 1
ATOM 2662 C C . THR A 1 374 ? 12.751 -5.384 -10.984 1.00 93.06 374 THR A C 1
ATOM 2664 O O . THR A 1 374 ? 11.797 -5.354 -10.213 1.00 93.06 374 THR A O 1
ATOM 2667 N N . PHE A 1 375 ? 12.949 -4.434 -11.901 1.00 93.12 375 PHE A N 1
ATOM 2668 C CA . PHE A 1 375 ? 12.060 -3.282 -12.104 1.00 93.12 375 PHE A CA 1
ATOM 2669 C C . PHE A 1 375 ? 11.364 -3.370 -13.465 1.00 93.12 375 PHE A C 1
ATOM 2671 O O . PHE A 1 375 ? 12.021 -3.355 -14.502 1.00 93.12 375 PHE A O 1
ATOM 2678 N N . VAL A 1 376 ? 10.034 -3.434 -13.478 1.00 94.06 376 VAL A N 1
ATOM 2679 C CA . VAL A 1 376 ? 9.220 -3.598 -14.688 1.00 94.06 376 VAL A CA 1
ATOM 2680 C C . VAL A 1 376 ? 8.095 -2.562 -14.693 1.00 94.06 376 VAL A C 1
ATOM 2682 O O . VAL A 1 376 ? 7.124 -2.676 -13.951 1.00 94.06 376 VAL A O 1
ATOM 2685 N N . GLY A 1 377 ? 8.218 -1.539 -15.535 1.00 92.50 377 GLY A N 1
ATOM 2686 C CA . GLY A 1 377 ? 7.252 -0.450 -15.668 1.00 92.50 377 GLY A CA 1
ATOM 2687 C C . GLY A 1 377 ? 7.901 0.886 -16.028 1.00 92.50 377 GLY A C 1
ATOM 2688 O O . GLY A 1 377 ? 9.114 1.070 -15.916 1.00 92.50 377 GLY A O 1
ATOM 2689 N N . TYR A 1 378 ? 7.086 1.846 -16.467 1.00 90.31 378 TYR A N 1
ATOM 2690 C CA . TYR A 1 378 ? 7.540 3.217 -16.705 1.00 90.31 378 TYR A CA 1
ATOM 2691 C C . TYR A 1 378 ? 8.049 3.827 -15.389 1.00 90.31 378 TYR A C 1
ATOM 2693 O O . TYR A 1 378 ? 7.334 3.863 -14.394 1.00 90.31 378 TYR A O 1
ATOM 2701 N N . SER A 1 379 ? 9.299 4.295 -15.374 1.00 92.56 379 SER A N 1
ATOM 2702 C CA . SER A 1 379 ? 9.985 4.870 -14.207 1.00 92.56 379 SER A CA 1
ATOM 2703 C C . SER A 1 379 ? 10.015 3.987 -12.940 1.00 92.56 379 SER A C 1
ATOM 2705 O O . SER A 1 379 ? 10.236 4.504 -11.843 1.00 92.56 379 SER A O 1
ATOM 2707 N N . ALA A 1 380 ? 9.839 2.665 -13.058 1.00 94.56 380 ALA A N 1
ATOM 2708 C CA . ALA A 1 380 ? 9.946 1.747 -11.920 1.00 94.56 380 ALA A CA 1
ATOM 2709 C C . ALA A 1 380 ? 11.352 1.827 -11.287 1.00 94.56 380 ALA A C 1
ATOM 2711 O O . ALA A 1 380 ? 12.364 1.694 -11.979 1.00 94.56 380 ALA A O 1
ATOM 2712 N N . GLY A 1 381 ? 11.429 2.106 -9.982 1.00 91.75 381 GLY A N 1
ATOM 2713 C CA . GLY A 1 381 ? 12.693 2.277 -9.252 1.00 91.75 381 GLY A CA 1
ATOM 2714 C C . GLY A 1 381 ? 13.607 3.402 -9.760 1.00 91.75 381 GLY A C 1
ATOM 2715 O O . GLY A 1 381 ? 14.816 3.325 -9.552 1.00 91.75 381 GLY A O 1
ATOM 2716 N N . LYS A 1 382 ? 13.078 4.421 -10.461 1.00 89.38 382 LYS A N 1
ATOM 2717 C CA . LYS A 1 382 ? 13.876 5.401 -11.231 1.00 89.38 382 LYS A CA 1
ATOM 2718 C C . LYS A 1 382 ? 15.065 6.008 -10.479 1.00 89.38 382 LYS A C 1
ATOM 2720 O O . LYS A 1 382 ? 16.125 6.134 -11.090 1.00 89.38 382 LYS A O 1
ATOM 2725 N N . VAL A 1 383 ? 14.900 6.411 -9.212 1.00 85.31 383 VAL A N 1
ATOM 2726 C CA . VAL A 1 383 ? 15.989 7.011 -8.409 1.00 85.31 383 VAL A CA 1
ATOM 2727 C C . VAL A 1 383 ? 16.554 6.089 -7.322 1.00 85.31 383 VAL A C 1
ATOM 2729 O O . VAL A 1 383 ? 17.194 6.562 -6.387 1.00 85.31 383 VAL A O 1
ATOM 2732 N N . ASN A 1 384 ? 16.373 4.772 -7.455 1.00 81.38 384 ASN A N 1
ATOM 2733 C CA . ASN A 1 384 ? 17.113 3.792 -6.661 1.00 81.38 384 ASN A CA 1
ATOM 2734 C C . ASN A 1 384 ? 18.589 3.824 -7.062 1.00 81.38 384 ASN A C 1
ATOM 2736 O O . ASN A 1 384 ? 18.887 3.607 -8.232 1.00 81.38 384 ASN A O 1
ATOM 2740 N N . THR A 1 385 ? 19.496 4.108 -6.125 1.00 78.94 385 THR A N 1
ATOM 2741 C CA . THR A 1 385 ? 20.941 4.255 -6.380 1.00 78.94 385 THR A CA 1
ATOM 2742 C C . THR A 1 385 ? 21.748 3.093 -5.804 1.00 78.94 385 THR A C 1
ATOM 2744 O O . THR A 1 385 ? 22.626 2.559 -6.482 1.00 78.94 385 THR A O 1
ATOM 2747 N N . THR A 1 386 ? 21.435 2.674 -4.573 1.00 76.88 386 THR A N 1
ATOM 2748 C CA . THR A 1 386 ? 22.179 1.652 -3.811 1.00 76.88 386 THR A CA 1
ATOM 2749 C C . THR A 1 386 ? 21.312 0.491 -3.317 1.00 76.88 386 THR A C 1
ATOM 2751 O O . THR A 1 386 ? 21.826 -0.412 -2.658 1.00 76.88 386 THR A O 1
ATOM 2754 N N . GLY A 1 387 ? 20.011 0.487 -3.625 1.00 80.81 387 GLY A N 1
ATOM 2755 C CA . GLY A 1 387 ? 19.086 -0.541 -3.155 1.00 80.81 387 GLY A CA 1
ATOM 2756 C C . GLY A 1 387 ? 19.409 -1.941 -3.686 1.00 80.81 387 GLY A C 1
ATOM 2757 O O . GLY A 1 387 ? 19.872 -2.127 -4.813 1.00 80.81 387 GLY A O 1
ATOM 2758 N N . LEU A 1 388 ? 19.151 -2.952 -2.861 1.00 86.06 388 LEU A N 1
ATOM 2759 C CA . LEU A 1 388 ? 19.509 -4.340 -3.144 1.00 86.06 388 LEU A CA 1
ATOM 2760 C C . LEU A 1 388 ? 18.316 -5.274 -2.944 1.00 86.06 388 LEU A C 1
ATOM 2762 O O . LEU A 1 388 ? 17.641 -5.202 -1.919 1.00 86.06 388 LEU A O 1
ATOM 2766 N N . GLY A 1 389 ? 18.101 -6.184 -3.896 1.00 87.06 389 GLY A N 1
ATOM 2767 C CA . GLY A 1 389 ? 17.108 -7.257 -3.778 1.00 87.06 389 GLY A CA 1
ATOM 2768 C C . GLY A 1 389 ? 15.649 -6.817 -3.924 1.00 87.06 389 GLY A C 1
ATOM 2769 O O . GLY A 1 389 ? 14.769 -7.508 -3.419 1.00 87.06 389 GLY A O 1
ATOM 2770 N N . ASN A 1 390 ? 15.371 -5.667 -4.548 1.00 93.62 390 ASN A N 1
ATOM 2771 C CA . ASN A 1 390 ? 14.011 -5.137 -4.656 1.00 93.62 390 ASN A CA 1
ATOM 2772 C C . ASN A 1 390 ? 13.303 -5.585 -5.950 1.00 93.62 390 ASN A C 1
ATOM 2774 O O . ASN A 1 390 ? 13.893 -5.569 -7.029 1.00 93.62 390 ASN A O 1
ATOM 2778 N N . THR A 1 391 ? 12.012 -5.908 -5.877 1.00 96.12 391 THR A N 1
ATOM 2779 C CA . THR A 1 391 ? 11.172 -6.254 -7.039 1.00 96.12 391 THR A CA 1
ATOM 2780 C C . THR A 1 391 ? 10.047 -5.235 -7.196 1.00 96.12 391 THR A C 1
ATOM 2782 O O . THR A 1 391 ? 9.149 -5.203 -6.362 1.00 96.12 391 THR A O 1
ATOM 2785 N N . TYR A 1 392 ? 10.068 -4.416 -8.249 1.00 96.12 392 TYR A N 1
ATOM 2786 C CA . TYR A 1 392 ? 9.047 -3.404 -8.546 1.00 96.12 392 TYR A CA 1
ATOM 2787 C C . TYR A 1 392 ? 8.348 -3.705 -9.879 1.00 96.12 392 TYR A C 1
ATOM 2789 O O . TYR A 1 392 ? 9.006 -3.802 -10.910 1.00 96.12 392 TYR A O 1
ATOM 2797 N N . LEU A 1 393 ? 7.020 -3.816 -9.883 1.00 97.19 393 LEU A N 1
ATOM 2798 C CA . LEU A 1 393 ? 6.203 -4.114 -11.063 1.00 97.19 393 LEU A CA 1
ATOM 2799 C C . LEU A 1 393 ? 5.019 -3.139 -11.147 1.00 97.19 393 LEU A C 1
ATOM 2801 O O . LEU A 1 393 ? 4.038 -3.286 -10.424 1.00 97.19 393 LEU A O 1
ATOM 2805 N N . GLY A 1 394 ? 5.100 -2.147 -12.033 1.00 96.31 394 GLY A N 1
ATOM 2806 C CA . GLY A 1 394 ? 4.080 -1.112 -12.230 1.00 96.31 394 GLY A CA 1
ATOM 2807 C C . GLY A 1 394 ? 4.668 0.236 -12.654 1.00 96.31 394 GLY A C 1
ATOM 2808 O O . GLY A 1 394 ? 5.868 0.472 -12.516 1.00 96.31 394 GLY A O 1
ATOM 2809 N N . ASP A 1 395 ? 3.823 1.141 -13.160 1.00 95.81 395 ASP A N 1
ATOM 2810 C CA . ASP A 1 395 ? 4.220 2.544 -13.357 1.00 95.81 395 ASP A CA 1
ATOM 2811 C C . ASP A 1 395 ? 4.658 3.147 -12.018 1.00 95.81 395 ASP A C 1
ATOM 2813 O O . ASP A 1 395 ? 3.946 3.010 -11.022 1.00 95.81 395 ASP A O 1
ATOM 2817 N N . SER A 1 396 ? 5.831 3.782 -11.991 1.00 96.12 396 SER A N 1
ATOM 2818 C CA . SER A 1 396 ? 6.361 4.511 -10.834 1.00 96.12 396 SER A CA 1
ATOM 2819 C C . SER A 1 396 ? 6.449 3.687 -9.533 1.00 96.12 396 SER A C 1
ATOM 2821 O O . SER A 1 396 ? 6.616 4.246 -8.445 1.00 96.12 396 SER A O 1
ATOM 2823 N N . ALA A 1 397 ? 6.394 2.353 -9.623 1.00 96.88 397 ALA A N 1
ATOM 2824 C CA . ALA A 1 397 ? 6.556 1.460 -8.482 1.00 96.88 397 ALA A CA 1
ATOM 2825 C C . ALA A 1 397 ? 7.957 1.651 -7.875 1.00 96.88 397 ALA A C 1
ATOM 2827 O O . ALA A 1 397 ? 8.967 1.580 -8.581 1.00 96.88 397 ALA A O 1
ATOM 2828 N N . GLY A 1 398 ? 8.020 1.970 -6.580 1.00 94.38 398 GLY A N 1
ATOM 2829 C CA . GLY A 1 398 ? 9.268 2.291 -5.877 1.00 94.38 398 GLY A CA 1
ATOM 2830 C C . GLY A 1 398 ? 10.044 3.499 -6.421 1.00 94.38 398 GLY A C 1
ATOM 2831 O O . GLY A 1 398 ? 11.254 3.561 -6.205 1.00 94.38 398 GLY A O 1
ATOM 2832 N N . LEU A 1 399 ? 9.391 4.426 -7.144 1.00 92.81 399 LEU A N 1
ATOM 2833 C CA . LEU A 1 399 ? 10.014 5.548 -7.873 1.00 92.81 399 LEU A CA 1
ATOM 2834 C C . LEU A 1 399 ? 11.156 6.232 -7.106 1.00 92.81 399 LEU A C 1
ATOM 2836 O O . LEU A 1 399 ? 12.246 6.391 -7.660 1.00 92.81 399 LEU A O 1
ATOM 2840 N N . SER A 1 400 ? 10.886 6.629 -5.858 1.00 86.94 400 SER A N 1
ATOM 2841 C CA . SER A 1 400 ? 11.767 7.428 -4.996 1.00 86.94 400 SER A CA 1
ATOM 2842 C C . SER A 1 400 ? 12.624 6.602 -4.031 1.00 86.94 400 SER A C 1
ATOM 2844 O O . SER A 1 400 ? 13.275 7.181 -3.161 1.00 86.94 400 SER A O 1
ATOM 2846 N N . ASN A 1 401 ? 12.637 5.269 -4.141 1.00 79.81 401 ASN A N 1
ATOM 2847 C CA . ASN A 1 401 ? 13.348 4.428 -3.182 1.00 79.81 401 ASN A CA 1
ATOM 2848 C C . ASN A 1 401 ? 14.859 4.446 -3.414 1.00 79.81 401 ASN A C 1
ATOM 2850 O O . ASN A 1 401 ? 15.367 3.594 -4.130 1.00 79.81 401 ASN A O 1
ATOM 2854 N N . VAL A 1 402 ? 15.574 5.395 -2.804 1.00 78.50 402 VAL A N 1
ATOM 2855 C CA . VAL A 1 402 ? 17.018 5.612 -3.013 1.00 78.50 402 VAL A CA 1
ATOM 2856 C C . VAL A 1 402 ? 17.872 4.409 -2.586 1.00 78.50 402 VAL A C 1
ATOM 2858 O O . VAL A 1 402 ? 18.686 3.924 -3.374 1.00 78.50 402 VAL A O 1
ATOM 2861 N N . SER A 1 403 ? 17.689 3.926 -1.354 1.00 79.56 403 SER A N 1
ATOM 2862 C CA . SER A 1 403 ? 18.613 2.989 -0.689 1.00 79.56 403 SER A CA 1
ATOM 2863 C C . SER A 1 403 ? 17.941 1.799 0.001 1.00 79.56 403 SER A C 1
ATOM 2865 O O . SER A 1 403 ? 18.636 0.980 0.599 1.00 79.56 403 SER A O 1
ATOM 2867 N N . GLY A 1 404 ? 16.612 1.693 -0.050 1.00 83.75 404 GLY A N 1
ATOM 2868 C CA . GLY A 1 404 ? 15.871 0.592 0.557 1.00 83.75 404 GLY A CA 1
ATOM 2869 C C . GLY A 1 404 ? 16.205 -0.758 -0.082 1.00 83.75 404 GLY A C 1
ATOM 2870 O O . GLY A 1 404 ? 16.556 -0.860 -1.263 1.00 83.75 404 GLY A O 1
ATOM 2871 N N . THR A 1 405 ? 16.095 -1.809 0.722 1.00 89.94 405 THR A N 1
ATOM 2872 C CA . THR A 1 405 ? 16.497 -3.181 0.388 1.00 89.94 405 THR A CA 1
ATOM 2873 C C . THR A 1 405 ? 15.355 -4.169 0.602 1.00 89.94 405 THR A C 1
ATOM 2875 O O . THR A 1 405 ? 14.483 -3.948 1.442 1.00 89.94 405 THR A O 1
ATOM 2878 N N . SER A 1 406 ? 15.371 -5.279 -0.139 1.00 92.94 406 SER A N 1
ATOM 2879 C CA . SER A 1 406 ? 14.438 -6.407 0.015 1.00 92.94 406 SER A CA 1
ATOM 2880 C C . SER A 1 406 ? 12.945 -6.044 -0.082 1.00 92.94 406 SER A C 1
ATOM 2882 O O . SER A 1 406 ? 12.107 -6.725 0.506 1.00 92.94 406 SER A O 1
ATOM 2884 N N . ASN A 1 407 ? 12.591 -4.969 -0.795 1.00 95.69 407 ASN A N 1
ATOM 2885 C CA . ASN A 1 407 ? 11.201 -4.541 -0.962 1.00 95.69 407 ASN A CA 1
ATOM 2886 C C . ASN A 1 407 ? 10.536 -5.201 -2.187 1.00 95.69 407 ASN A C 1
ATOM 2888 O O . ASN A 1 407 ? 11.163 -5.342 -3.236 1.00 95.69 407 ASN A O 1
ATOM 2892 N N . VAL A 1 408 ? 9.245 -5.526 -2.102 1.00 97.81 408 VAL A N 1
ATOM 2893 C CA . VAL A 1 408 ? 8.442 -6.068 -3.215 1.00 97.81 408 VAL A CA 1
ATOM 2894 C C . VAL A 1 408 ? 7.228 -5.173 -3.450 1.00 97.81 408 VAL A C 1
ATOM 2896 O O . VAL A 1 408 ? 6.288 -5.206 -2.663 1.00 97.81 408 VAL A O 1
ATOM 2899 N N . PHE A 1 409 ? 7.226 -4.379 -4.523 1.00 97.50 409 PHE A N 1
ATOM 2900 C CA . PHE A 1 409 ? 6.139 -3.457 -4.873 1.00 97.50 409 PHE A CA 1
ATOM 2901 C C . PHE A 1 409 ? 5.465 -3.864 -6.186 1.00 97.50 409 PHE A C 1
ATOM 2903 O O . PHE A 1 409 ? 6.102 -3.877 -7.235 1.00 97.50 409 PHE A O 1
ATOM 2910 N N . VAL A 1 410 ? 4.170 -4.177 -6.159 1.00 98.25 410 VAL A N 1
ATOM 2911 C CA . VAL A 1 410 ? 3.404 -4.613 -7.337 1.00 98.25 410 VAL A CA 1
ATOM 2912 C C . VAL A 1 410 ? 2.131 -3.781 -7.470 1.00 98.25 410 VAL A C 1
ATOM 2914 O O . VAL A 1 410 ? 1.213 -3.912 -6.669 1.00 98.25 410 VAL A O 1
ATOM 2917 N N . GLY A 1 411 ? 2.067 -2.923 -8.482 1.00 97.62 411 GLY A N 1
ATOM 2918 C CA . GLY A 1 411 ? 0.975 -1.982 -8.729 1.00 97.62 411 GLY A CA 1
ATOM 2919 C C . GLY A 1 411 ? 1.492 -0.598 -9.118 1.00 97.62 411 GLY A C 1
ATOM 2920 O O . GLY A 1 411 ? 2.600 -0.209 -8.746 1.00 97.62 411 GLY A O 1
ATOM 2921 N N . ALA A 1 412 ? 0.687 0.160 -9.866 1.00 97.62 412 ALA A N 1
ATOM 2922 C CA . ALA A 1 412 ? 1.009 1.549 -10.189 1.00 97.62 412 ALA A CA 1
ATOM 2923 C C . ALA A 1 412 ? 1.129 2.383 -8.901 1.00 97.62 412 ALA A C 1
ATOM 2925 O O . ALA A 1 412 ? 0.294 2.259 -8.003 1.00 97.62 412 ALA A O 1
ATOM 2926 N N . ASP A 1 413 ? 2.176 3.202 -8.801 1.00 97.44 413 ASP A N 1
ATOM 2927 C CA . ASP A 1 413 ? 2.515 4.010 -7.621 1.00 97.44 413 ASP A CA 1
ATOM 2928 C C . ASP A 1 413 ? 2.689 3.227 -6.298 1.00 97.44 413 ASP A C 1
ATOM 2930 O O . ASP A 1 413 ? 2.755 3.826 -5.219 1.00 97.44 413 ASP A O 1
ATOM 2934 N N . SER A 1 414 ? 2.821 1.896 -6.351 1.00 97.50 414 SER A N 1
ATOM 2935 C CA . SER A 1 414 ? 3.095 1.075 -5.166 1.00 97.50 414 SER A CA 1
ATOM 2936 C C . SER A 1 414 ? 4.463 1.435 -4.568 1.00 97.50 414 SER A C 1
ATOM 2938 O O . SER A 1 414 ? 5.483 1.430 -5.264 1.00 97.50 414 SER A O 1
ATOM 2940 N N . GLY A 1 415 ? 4.484 1.819 -3.289 1.00 95.56 415 GLY A N 1
ATOM 2941 C CA . GLY A 1 415 ? 5.691 2.244 -2.573 1.00 95.56 415 GLY A CA 1
ATOM 2942 C C . GLY A 1 415 ? 6.407 3.469 -3.156 1.00 95.56 415 GLY A C 1
ATOM 2943 O O . GLY A 1 415 ? 7.616 3.593 -2.972 1.00 95.56 415 GLY A O 1
ATOM 2944 N N . LYS A 1 416 ? 5.714 4.363 -3.881 1.00 95.19 416 LYS A N 1
ATOM 2945 C CA . LYS A 1 416 ? 6.331 5.475 -4.639 1.00 95.19 416 LYS A CA 1
ATOM 2946 C C . LYS A 1 416 ? 7.340 6.311 -3.838 1.00 95.19 416 LYS A C 1
ATOM 2948 O O . LYS A 1 416 ? 8.394 6.631 -4.381 1.00 95.19 416 LYS A O 1
ATOM 2953 N N . ALA A 1 417 ? 7.037 6.665 -2.584 1.00 92.88 417 ALA A N 1
ATOM 2954 C CA . ALA A 1 417 ? 7.902 7.468 -1.708 1.00 92.88 417 ALA A CA 1
ATOM 2955 C C . ALA A 1 417 ? 8.827 6.649 -0.780 1.00 92.88 417 ALA A C 1
ATOM 2957 O O . ALA A 1 417 ? 9.643 7.236 -0.068 1.00 92.88 417 ALA A O 1
ATOM 2958 N N . ASN A 1 418 ? 8.713 5.316 -0.781 1.00 89.31 418 ASN A N 1
ATOM 2959 C CA . ASN A 1 418 ? 9.333 4.438 0.212 1.00 89.31 418 ASN A CA 1
ATOM 2960 C C . ASN A 1 418 ? 10.860 4.518 0.186 1.00 89.31 418 ASN A C 1
ATOM 2962 O O . ASN A 1 418 ? 11.454 4.167 -0.822 1.00 89.31 418 ASN A O 1
ATOM 2966 N N . THR A 1 419 ? 11.497 4.829 1.313 1.00 87.56 419 THR A N 1
ATOM 2967 C CA . THR A 1 419 ? 12.954 4.722 1.515 1.00 87.56 419 THR A CA 1
ATOM 2968 C C . THR A 1 419 ? 13.358 3.622 2.507 1.00 87.56 419 THR A C 1
ATOM 2970 O O . THR A 1 419 ? 14.541 3.302 2.602 1.00 87.56 419 THR A O 1
ATOM 2973 N N . GLY A 1 420 ? 12.396 3.019 3.217 1.00 89.44 420 GLY A N 1
ATOM 2974 C CA . GLY A 1 420 ? 12.597 1.875 4.111 1.00 89.44 420 GLY A CA 1
ATOM 2975 C C . GLY A 1 420 ? 12.858 0.535 3.404 1.00 89.44 420 GLY A C 1
ATOM 2976 O O . GLY A 1 420 ? 12.829 0.424 2.173 1.00 89.44 420 GLY A O 1
ATOM 2977 N N . SER A 1 421 ? 13.088 -0.506 4.206 1.00 93.12 421 SER A N 1
ATOM 2978 C CA . SER A 1 421 ? 13.450 -1.859 3.754 1.00 93.12 421 SER A CA 1
ATOM 2979 C C . SER A 1 421 ? 12.447 -2.931 4.184 1.00 93.12 421 SER A C 1
ATOM 2981 O O . SER A 1 421 ? 11.674 -2.744 5.125 1.00 93.12 421 SER A O 1
ATOM 2983 N N . SER A 1 422 ? 12.520 -4.085 3.516 1.00 95.44 422 SER A N 1
ATOM 2984 C CA . SER A 1 422 ? 11.759 -5.302 3.827 1.00 95.44 422 SER A CA 1
ATOM 2985 C C . SER A 1 422 ? 10.233 -5.143 3.733 1.00 95.44 422 SER A C 1
ATOM 2987 O O . SER A 1 422 ? 9.499 -5.876 4.392 1.00 95.44 422 SER A O 1
ATOM 2989 N N . ASN A 1 423 ? 9.739 -4.190 2.934 1.00 96.81 423 ASN A N 1
ATOM 2990 C CA . ASN A 1 423 ? 8.305 -3.960 2.752 1.00 96.81 423 ASN A CA 1
ATOM 2991 C C . ASN A 1 423 ? 7.739 -4.721 1.537 1.00 96.81 423 ASN A C 1
ATOM 2993 O O . ASN A 1 423 ? 8.338 -4.718 0.462 1.00 96.81 423 ASN A O 1
ATOM 2997 N N . VAL A 1 424 ? 6.542 -5.295 1.664 1.00 98.31 424 VAL A N 1
ATOM 2998 C CA . VAL A 1 424 ? 5.799 -5.954 0.574 1.00 98.31 424 VAL A CA 1
ATOM 2999 C C . VAL A 1 424 ? 4.497 -5.194 0.320 1.00 98.31 424 VAL A C 1
ATOM 3001 O O . VAL A 1 424 ? 3.557 -5.321 1.097 1.00 98.31 424 VAL A O 1
ATOM 3004 N N . PHE A 1 425 ? 4.417 -4.405 -0.754 1.00 98.06 425 PHE A N 1
ATOM 3005 C CA . PHE A 1 425 ? 3.230 -3.618 -1.118 1.00 98.06 425 PHE A CA 1
ATOM 3006 C C . PHE A 1 425 ? 2.631 -4.103 -2.446 1.00 98.06 425 PHE A C 1
ATOM 3008 O O . PHE A 1 425 ? 3.244 -3.983 -3.504 1.00 98.06 425 PHE A O 1
ATOM 3015 N N . ILE A 1 426 ? 1.414 -4.639 -2.425 1.00 98.50 426 ILE A N 1
ATOM 3016 C CA . ILE A 1 426 ? 0.749 -5.232 -3.591 1.00 98.50 426 ILE A CA 1
ATOM 3017 C C . ILE A 1 426 ? -0.635 -4.594 -3.747 1.00 98.50 426 ILE A C 1
ATOM 3019 O O . ILE A 1 426 ? -1.554 -4.869 -2.983 1.00 98.50 426 ILE A O 1
ATOM 3023 N N . GLY A 1 427 ? -0.783 -3.726 -4.742 1.00 98.00 427 GLY A N 1
ATOM 3024 C CA . GLY A 1 427 ? -1.977 -2.927 -5.003 1.00 98.00 427 GLY A CA 1
ATOM 3025 C C . GLY A 1 427 ? -1.618 -1.573 -5.614 1.00 98.00 427 GLY A C 1
ATOM 3026 O O . GLY A 1 427 ? -0.513 -1.064 -5.430 1.00 98.00 427 GLY A O 1
ATOM 3027 N N . SER A 1 428 ? -2.557 -0.963 -6.342 1.00 97.88 428 SER A N 1
ATOM 3028 C CA . SER A 1 428 ? -2.374 0.418 -6.811 1.00 97.88 428 SER A CA 1
ATOM 3029 C C . SER A 1 428 ? -2.303 1.368 -5.610 1.00 97.88 428 SER A C 1
ATOM 3031 O O . SER A 1 428 ? -3.091 1.229 -4.672 1.00 97.88 428 SER A O 1
ATOM 3033 N N . VAL A 1 429 ? -1.342 2.296 -5.623 1.00 97.75 429 VAL A N 1
ATOM 3034 C CA . VAL A 1 429 ? -1.028 3.266 -4.552 1.00 97.75 429 VAL A CA 1
ATOM 3035 C C . VAL A 1 429 ? -0.846 2.669 -3.137 1.00 97.75 429 VAL A C 1
ATOM 3037 O O . VAL A 1 429 ? -0.925 3.394 -2.141 1.00 97.75 429 VAL A O 1
ATOM 3040 N N . ALA A 1 430 ? -0.580 1.362 -3.023 1.00 98.12 430 ALA A N 1
ATOM 3041 C CA . ALA A 1 430 ? -0.278 0.703 -1.752 1.00 98.12 430 ALA A CA 1
ATOM 3042 C C . ALA A 1 430 ? 1.027 1.264 -1.158 1.00 98.12 430 ALA A C 1
ATOM 3044 O O . ALA A 1 430 ? 2.039 1.362 -1.853 1.00 98.12 430 ALA A O 1
ATOM 3045 N N . GLY A 1 431 ? 0.996 1.697 0.105 1.00 96.44 431 GLY A N 1
ATOM 3046 C CA . GLY A 1 431 ? 2.144 2.321 0.778 1.00 96.44 431 GLY A CA 1
ATOM 3047 C C . GLY A 1 431 ? 2.743 3.549 0.068 1.00 96.44 431 GLY A C 1
ATOM 3048 O O . GLY A 1 431 ? 3.914 3.848 0.291 1.00 96.44 431 GLY A O 1
ATOM 3049 N N . ILE A 1 432 ? 1.992 4.247 -0.803 1.00 96.31 432 ILE A N 1
ATOM 3050 C CA . ILE A 1 432 ? 2.525 5.309 -1.686 1.00 96.31 432 ILE A CA 1
ATOM 3051 C C . ILE A 1 432 ? 3.307 6.402 -0.939 1.00 96.31 432 ILE A C 1
ATOM 3053 O O . ILE A 1 432 ? 4.336 6.842 -1.450 1.00 96.31 432 ILE A O 1
ATOM 3057 N N . ASN A 1 433 ? 2.847 6.812 0.251 1.00 94.50 433 ASN A N 1
ATOM 3058 C CA . ASN A 1 433 ? 3.473 7.857 1.069 1.00 94.50 433 ASN A CA 1
ATOM 3059 C C . ASN A 1 433 ? 4.368 7.308 2.193 1.00 94.50 433 ASN A C 1
ATOM 3061 O O . ASN A 1 433 ? 4.862 8.104 2.996 1.00 94.50 433 ASN A O 1
ATOM 3065 N N . ASN A 1 434 ? 4.597 5.988 2.261 1.00 92.25 434 ASN A N 1
ATOM 3066 C CA . ASN A 1 434 ? 5.561 5.444 3.213 1.00 92.25 434 ASN A CA 1
ATOM 3067 C C . ASN A 1 434 ? 6.927 6.060 2.919 1.00 92.25 434 ASN A C 1
ATOM 3069 O O . ASN A 1 434 ? 7.302 6.186 1.759 1.00 92.25 434 ASN A O 1
ATOM 3073 N N . THR A 1 435 ? 7.666 6.440 3.956 1.00 90.88 435 THR A N 1
ATOM 3074 C CA . THR A 1 435 ? 9.035 6.943 3.828 1.00 90.88 435 THR A CA 1
ATOM 3075 C C . THR A 1 435 ? 9.968 5.951 4.508 1.00 90.88 435 THR A C 1
ATOM 3077 O O . THR A 1 435 ? 10.353 4.966 3.883 1.00 90.88 435 THR A O 1
ATOM 3080 N N . THR A 1 436 ? 10.263 6.130 5.794 1.00 89.62 436 THR A N 1
ATOM 3081 C CA . THR A 1 436 ? 11.207 5.295 6.550 1.00 89.62 436 THR A CA 1
ATOM 3082 C C . THR A 1 436 ? 10.595 4.034 7.166 1.00 89.62 436 THR A C 1
ATOM 3084 O O . THR A 1 436 ? 11.333 3.265 7.777 1.00 89.62 436 THR A O 1
ATOM 3087 N N . GLY A 1 437 ? 9.278 3.813 7.055 1.00 90.94 437 GLY A N 1
ATOM 3088 C CA . GLY A 1 437 ? 8.623 2.618 7.601 1.00 90.94 437 GLY A CA 1
ATOM 3089 C C . GLY A 1 437 ? 9.165 1.330 6.970 1.00 90.94 437 GLY A C 1
ATOM 3090 O O . GLY A 1 437 ? 9.351 1.266 5.751 1.00 90.94 437 GLY A O 1
ATOM 3091 N N . GLY A 1 438 ? 9.431 0.315 7.789 1.00 93.44 438 GLY A N 1
ATOM 3092 C CA . GLY A 1 438 ? 10.044 -0.949 7.370 1.00 93.44 438 GLY A CA 1
ATOM 3093 C C . GLY A 1 438 ? 9.257 -2.180 7.811 1.00 93.44 438 GLY A C 1
ATOM 3094 O O . GLY A 1 438 ? 8.416 -2.103 8.705 1.00 93.44 438 GLY A O 1
ATOM 3095 N N . GLU A 1 439 ? 9.560 -3.325 7.200 1.00 96.25 439 GLU A N 1
ATOM 3096 C CA . GLU A 1 439 ? 9.014 -4.637 7.597 1.00 96.25 439 GLU A CA 1
ATOM 3097 C C . GLU A 1 439 ? 7.469 -4.701 7.571 1.00 96.25 439 GLU A C 1
ATOM 3099 O O . GLU A 1 439 ? 6.844 -5.407 8.361 1.00 96.25 439 GLU A O 1
ATOM 3104 N N . ASN A 1 440 ? 6.838 -3.947 6.663 1.00 97.56 440 ASN A N 1
ATOM 3105 C CA . ASN A 1 440 ? 5.386 -3.919 6.485 1.00 97.56 440 ASN A CA 1
ATOM 3106 C C . ASN A 1 440 ? 4.911 -4.802 5.316 1.00 97.56 440 ASN A C 1
ATOM 3108 O O . ASN A 1 440 ? 5.600 -4.934 4.305 1.00 97.56 440 ASN A O 1
ATOM 3112 N N . VAL A 1 441 ? 3.683 -5.319 5.390 1.00 98.50 441 VAL A N 1
ATOM 3113 C CA . VAL A 1 441 ? 3.029 -6.080 4.308 1.00 98.50 441 VAL A CA 1
ATOM 3114 C C . VAL A 1 441 ? 1.661 -5.468 4.008 1.00 98.50 441 VAL A C 1
ATOM 3116 O O . VAL A 1 441 ? 0.728 -5.662 4.779 1.00 98.50 441 VAL A O 1
ATOM 3119 N N . PHE A 1 442 ? 1.519 -4.733 2.902 1.00 98.31 442 PHE A N 1
ATOM 3120 C CA . PHE A 1 442 ? 0.270 -4.075 2.492 1.00 98.31 442 PHE A CA 1
ATOM 3121 C C . PHE A 1 442 ? -0.278 -4.700 1.198 1.00 98.31 442 PHE A C 1
ATOM 3123 O O . PHE A 1 442 ? 0.305 -4.529 0.131 1.00 98.31 442 PHE A O 1
ATOM 3130 N N . LEU A 1 443 ? -1.406 -5.408 1.267 1.00 98.62 443 LEU A N 1
ATOM 3131 C CA . LEU A 1 443 ? -2.043 -6.112 0.148 1.00 98.62 443 LEU A CA 1
ATOM 3132 C C . LEU A 1 443 ? -3.455 -5.560 -0.104 1.00 98.62 443 LEU A C 1
ATOM 3134 O O . LEU A 1 443 ? -4.418 -5.948 0.553 1.00 98.62 443 LEU A O 1
ATOM 3138 N N . GLY A 1 444 ? -3.581 -4.662 -1.077 1.00 98.25 444 GLY A N 1
ATOM 3139 C CA . GLY A 1 444 ? -4.835 -4.027 -1.478 1.00 98.25 444 GLY A CA 1
ATOM 3140 C C . GLY A 1 444 ? -4.620 -2.632 -2.065 1.00 98.25 444 GLY A C 1
ATOM 3141 O O . GLY A 1 444 ? -3.632 -1.957 -1.775 1.00 98.25 444 GLY A O 1
ATOM 3142 N N . THR A 1 445 ? -5.558 -2.168 -2.894 1.00 98.38 445 THR A N 1
ATOM 3143 C CA . THR A 1 445 ? -5.546 -0.784 -3.397 1.00 98.38 445 THR A CA 1
ATOM 3144 C C . THR A 1 445 ? -5.604 0.194 -2.224 1.00 98.38 445 THR A C 1
ATOM 3146 O O . THR A 1 445 ? -6.469 0.069 -1.358 1.00 98.38 445 THR A O 1
ATOM 3149 N N . SER A 1 446 ? -4.684 1.159 -2.184 1.00 98.19 446 SER A N 1
ATOM 3150 C CA . SER A 1 446 ? -4.528 2.113 -1.073 1.00 98.19 446 SER A CA 1
ATOM 3151 C C . SER A 1 446 ? -4.280 1.492 0.317 1.00 98.19 446 SER A C 1
ATOM 3153 O O . SER A 1 446 ? -4.427 2.192 1.323 1.00 98.19 446 SER A O 1
ATOM 3155 N N . ALA A 1 447 ? -3.885 0.218 0.416 1.00 98.38 447 ALA A N 1
ATOM 3156 C CA . ALA A 1 447 ? -3.484 -0.364 1.697 1.00 98.38 447 ALA A CA 1
ATOM 3157 C C . ALA A 1 447 ? -2.258 0.392 2.252 1.00 98.38 447 ALA A C 1
ATOM 3159 O O . ALA A 1 447 ? -1.277 0.615 1.537 1.00 98.38 447 ALA A O 1
ATOM 3160 N N . GLY A 1 448 ? -2.343 0.867 3.498 1.00 97.25 448 GLY A N 1
ATOM 3161 C CA . GLY A 1 448 ? -1.304 1.676 4.147 1.00 97.25 448 GLY A CA 1
ATOM 3162 C C . GLY A 1 448 ? -0.952 2.998 3.445 1.00 97.25 448 GLY A C 1
ATOM 3163 O O . GLY A 1 448 ? 0.147 3.509 3.652 1.00 97.25 448 GLY A O 1
ATOM 3164 N N . ARG A 1 449 ? -1.832 3.543 2.586 1.00 97.12 449 ARG A N 1
ATOM 3165 C CA . ARG A 1 449 ? -1.533 4.654 1.652 1.00 97.12 449 ARG A CA 1
ATOM 3166 C C . ARG A 1 449 ? -0.812 5.847 2.290 1.00 97.12 449 ARG A C 1
ATOM 3168 O O . ARG A 1 449 ? 0.132 6.365 1.697 1.00 97.12 449 ARG A O 1
ATOM 3175 N N . ASN A 1 450 ? -1.278 6.296 3.455 1.00 94.50 450 ASN A N 1
ATOM 3176 C CA . ASN A 1 450 ? -0.749 7.449 4.186 1.00 94.50 450 ASN A CA 1
ATOM 3177 C C . ASN A 1 450 ? 0.024 7.043 5.456 1.00 94.50 450 ASN A C 1
ATOM 3179 O O . ASN A 1 450 ? 0.230 7.887 6.327 1.00 94.50 450 ASN A O 1
ATOM 3183 N N . ASN A 1 451 ? 0.479 5.787 5.559 1.00 89.81 451 ASN A N 1
ATOM 3184 C CA . ASN A 1 451 ? 1.584 5.478 6.462 1.00 89.81 451 ASN A CA 1
ATOM 3185 C C . ASN A 1 451 ? 2.823 6.258 6.013 1.00 89.81 451 ASN A C 1
ATOM 3187 O O . ASN A 1 451 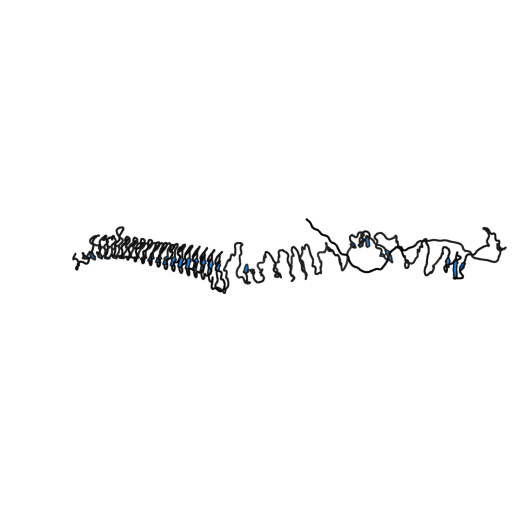? 3.050 6.390 4.816 1.00 89.81 451 ASN A O 1
ATOM 3191 N N . ILE A 1 452 ? 3.596 6.785 6.964 1.00 88.94 452 ILE A N 1
ATOM 3192 C CA . ILE A 1 452 ? 4.790 7.607 6.702 1.00 88.94 452 ILE A CA 1
ATOM 3193 C C . ILE A 1 452 ? 6.028 6.969 7.342 1.00 88.94 452 ILE A C 1
ATOM 3195 O O . ILE A 1 452 ? 7.073 6.878 6.699 1.00 88.94 452 ILE A O 1
ATOM 3199 N N . THR A 1 453 ? 5.915 6.526 8.598 1.00 88.62 453 THR A N 1
ATOM 3200 C CA . THR A 1 453 ? 7.032 6.013 9.416 1.00 88.62 453 THR A CA 1
ATOM 3201 C C . THR A 1 453 ? 6.686 4.754 10.218 1.00 88.62 453 THR A C 1
ATOM 3203 O O . THR A 1 453 ? 7.526 4.279 10.976 1.00 88.62 453 THR A O 1
ATOM 3206 N N . GLY A 1 454 ? 5.458 4.237 10.113 1.00 90.38 454 GLY A N 1
ATOM 3207 C CA . GLY A 1 454 ? 5.020 3.031 10.813 1.00 90.38 454 GLY A CA 1
ATOM 3208 C C . GLY A 1 454 ? 5.677 1.779 10.235 1.00 90.38 454 GLY A C 1
ATOM 3209 O O . GLY A 1 454 ? 5.821 1.654 9.015 1.00 90.38 454 GLY A O 1
ATOM 3210 N N . SER A 1 455 ? 6.058 0.859 11.114 1.00 95.06 455 SER A N 1
ATOM 3211 C CA . SER A 1 455 ? 6.780 -0.374 10.779 1.00 95.06 455 SER A CA 1
ATOM 3212 C C . SER A 1 455 ? 6.050 -1.619 11.286 1.00 95.06 455 SER A C 1
ATOM 3214 O O . SER A 1 455 ? 5.097 -1.521 12.070 1.00 95.06 455 SER A O 1
ATOM 3216 N N . ASN A 1 456 ? 6.518 -2.796 10.862 1.00 96.94 456 ASN A N 1
ATOM 3217 C CA . ASN A 1 456 ? 6.112 -4.103 11.393 1.00 96.94 456 ASN A CA 1
ATOM 3218 C C . ASN A 1 456 ? 4.596 -4.373 11.306 1.00 96.94 456 ASN A C 1
ATOM 3220 O O . ASN A 1 456 ? 4.038 -5.046 12.171 1.00 96.94 456 ASN A O 1
ATOM 3224 N N . SER A 1 457 ? 3.912 -3.804 10.308 1.00 97.94 457 SER A N 1
ATOM 3225 C CA . SER A 1 457 ? 2.448 -3.840 10.199 1.00 97.94 457 SER A CA 1
ATOM 3226 C C . SER A 1 457 ? 1.960 -4.589 8.954 1.00 97.94 457 SER A C 1
ATOM 3228 O O . SER A 1 457 ? 2.543 -4.477 7.876 1.00 97.94 457 SER A O 1
ATOM 3230 N N . VAL A 1 458 ? 0.868 -5.343 9.089 1.00 98.56 458 VAL A N 1
ATOM 3231 C CA . VAL A 1 458 ? 0.290 -6.200 8.040 1.00 98.56 458 VAL A CA 1
ATOM 3232 C C . VAL A 1 458 ? -1.128 -5.727 7.729 1.00 98.56 458 VAL A C 1
ATOM 3234 O O . VAL A 1 458 ? -2.021 -5.932 8.543 1.00 98.56 458 VAL A O 1
ATOM 3237 N N . PHE A 1 459 ? -1.346 -5.105 6.569 1.00 98.44 459 PHE A N 1
ATOM 3238 C CA . PHE A 1 459 ? -2.644 -4.577 6.125 1.00 98.44 459 PHE A CA 1
ATOM 3239 C C . PHE A 1 459 ? -3.122 -5.325 4.876 1.00 98.44 459 PHE A C 1
ATOM 3241 O O . PHE A 1 459 ? -2.431 -5.338 3.861 1.00 98.44 459 PHE A O 1
ATOM 3248 N N . VAL A 1 460 ? -4.298 -5.947 4.919 1.00 98.75 460 VAL A N 1
ATOM 3249 C CA . VAL A 1 460 ? -4.848 -6.757 3.822 1.00 98.75 460 VAL A CA 1
ATOM 3250 C C . VAL A 1 460 ? -6.299 -6.357 3.567 1.00 98.75 460 VAL A C 1
ATOM 3252 O O . VAL A 1 460 ? -7.140 -6.477 4.449 1.00 98.75 460 VAL A O 1
ATOM 3255 N N . GLY A 1 461 ? -6.605 -5.907 2.354 1.00 98.38 461 GLY A N 1
ATOM 3256 C CA . GLY A 1 461 ? -7.891 -5.313 1.976 1.00 98.38 461 GLY A CA 1
ATOM 3257 C C . GLY A 1 461 ? -7.705 -3.923 1.368 1.00 98.38 461 GLY A C 1
ATOM 3258 O O . GLY A 1 461 ? -6.691 -3.260 1.607 1.00 98.38 461 GLY A O 1
ATOM 3259 N N . ALA A 1 462 ? -8.663 -3.464 0.559 1.00 98.50 462 ALA A N 1
ATOM 3260 C CA . ALA A 1 462 ? -8.598 -2.102 0.041 1.00 98.50 462 ALA A CA 1
ATOM 3261 C C . ALA A 1 462 ? -8.792 -1.099 1.191 1.00 98.50 462 ALA A C 1
ATOM 3263 O O . ALA A 1 462 ? -9.497 -1.362 2.164 1.00 98.50 462 ALA A O 1
ATOM 3264 N N . ASN A 1 463 ? -8.071 0.023 1.123 1.00 98.31 463 ASN A N 1
ATOM 3265 C CA . ASN A 1 463 ? -8.029 1.052 2.170 1.00 98.31 463 ASN A CA 1
ATOM 3266 C C . ASN A 1 463 ? -7.689 0.545 3.601 1.00 98.31 463 ASN A C 1
ATOM 3268 O O . ASN A 1 463 ? -7.844 1.295 4.567 1.00 98.31 463 ASN A O 1
ATOM 3272 N N . SER A 1 464 ? -7.208 -0.694 3.772 1.00 98.44 464 SER A N 1
ATOM 3273 C CA . SER A 1 464 ? -6.787 -1.214 5.079 1.00 98.44 464 SER A CA 1
ATOM 3274 C C . SER A 1 464 ? -5.611 -0.377 5.600 1.00 98.44 464 SER A C 1
ATOM 3276 O O . SER A 1 464 ? -4.624 -0.163 4.889 1.00 98.44 464 SER A O 1
ATOM 3278 N N . GLY A 1 465 ? -5.751 0.198 6.797 1.00 97.56 465 GLY A N 1
ATOM 3279 C CA . GLY A 1 465 ? -4.792 1.155 7.357 1.00 97.56 465 GLY A CA 1
ATOM 3280 C C . GLY A 1 465 ? -4.557 2.422 6.510 1.00 97.56 465 GLY A C 1
ATOM 3281 O O . GLY A 1 465 ? -3.450 2.956 6.529 1.00 97.56 465 GLY A O 1
ATOM 3282 N N . PHE A 1 466 ? -5.541 2.909 5.740 1.00 97.88 466 PHE A N 1
ATOM 3283 C CA . PHE A 1 466 ? -5.374 4.028 4.788 1.00 97.88 466 PHE A CA 1
ATOM 3284 C C . PHE A 1 466 ? -4.683 5.276 5.373 1.00 97.88 466 PHE A C 1
ATOM 3286 O O . PHE A 1 466 ? -3.751 5.799 4.764 1.00 97.88 466 PHE A O 1
ATOM 3293 N N . ASN A 1 467 ? -5.111 5.741 6.552 1.00 95.56 467 ASN A N 1
ATOM 3294 C CA . ASN A 1 467 ? -4.520 6.849 7.316 1.00 95.56 467 ASN A CA 1
ATOM 3295 C C . ASN A 1 467 ? -3.633 6.361 8.479 1.00 95.56 467 ASN A C 1
ATOM 3297 O O . ASN A 1 467 ? -3.437 7.105 9.444 1.00 95.56 467 ASN A O 1
ATOM 3301 N N . ASN A 1 468 ? -3.134 5.119 8.440 1.00 92.88 468 ASN A N 1
ATOM 3302 C CA . ASN A 1 468 ? -2.447 4.551 9.592 1.00 92.88 468 ASN A CA 1
ATOM 3303 C C . ASN A 1 468 ? -1.090 5.217 9.855 1.00 92.88 468 ASN A C 1
ATOM 3305 O O . ASN A 1 468 ? -0.234 5.188 8.978 1.00 92.88 468 ASN A O 1
ATOM 3309 N N . THR A 1 469 ? -0.833 5.684 11.080 1.00 90.75 469 THR A N 1
ATOM 3310 C CA . THR A 1 469 ? 0.486 6.223 11.482 1.00 90.75 469 THR A CA 1
ATOM 3311 C C . THR A 1 469 ? 1.182 5.445 12.603 1.00 90.75 469 THR A C 1
ATOM 3313 O O . THR A 1 469 ? 2.264 5.847 13.023 1.00 90.75 469 THR A O 1
ATOM 3316 N N . GLY A 1 470 ? 0.579 4.368 13.118 1.00 92.06 470 GLY A N 1
ATOM 3317 C CA . GLY A 1 470 ? 1.161 3.536 14.179 1.00 92.06 470 GLY A CA 1
ATOM 3318 C C . GLY A 1 470 ? 1.841 2.261 13.664 1.00 92.06 470 GLY A C 1
ATOM 3319 O O . GLY A 1 470 ? 1.527 1.778 12.575 1.00 92.06 470 GLY A O 1
ATOM 3320 N N . SER A 1 471 ? 2.748 1.699 14.464 1.00 95.31 471 SER A N 1
ATOM 3321 C CA . SER A 1 471 ? 3.495 0.463 14.167 1.00 95.31 471 SER A CA 1
ATOM 3322 C C . SER A 1 471 ? 2.892 -0.786 14.831 1.00 95.31 471 SER A C 1
ATOM 3324 O O . SER A 1 471 ? 2.099 -0.679 15.770 1.00 95.31 471 SER A O 1
ATOM 3326 N N . GLN A 1 472 ? 3.354 -1.966 14.401 1.00 97.25 472 GLN A N 1
ATOM 3327 C CA . GLN A 1 472 ? 2.997 -3.286 14.949 1.00 97.25 472 GLN A CA 1
ATOM 3328 C C . GLN A 1 472 ? 1.498 -3.635 14.841 1.00 97.25 472 GLN A C 1
ATOM 3330 O O . GLN A 1 472 ? 0.945 -4.292 15.717 1.00 97.25 472 GLN A O 1
ATOM 3335 N N . ASN A 1 473 ? 0.813 -3.169 13.795 1.00 98.12 473 ASN A N 1
ATOM 3336 C CA . ASN A 1 473 ? -0.632 -3.359 13.628 1.00 98.12 473 ASN A CA 1
ATOM 3337 C C . ASN A 1 473 ? -0.959 -4.445 12.581 1.00 98.12 473 ASN A C 1
ATOM 3339 O O . ASN A 1 473 ? -0.323 -4.500 11.531 1.00 98.12 473 ASN A O 1
ATOM 3343 N N . ILE A 1 474 ? -1.982 -5.272 12.820 1.00 98.62 474 ILE A N 1
ATOM 3344 C CA . ILE A 1 474 ? -2.453 -6.312 11.884 1.00 98.62 474 ILE A CA 1
ATOM 3345 C C . ILE A 1 474 ? -3.909 -6.025 11.508 1.00 98.62 474 ILE A C 1
ATOM 3347 O O . ILE A 1 474 ? -4.803 -6.247 12.320 1.00 98.62 474 ILE A O 1
ATOM 3351 N N . PHE A 1 475 ? -4.161 -5.551 10.288 1.00 98.56 475 PHE A N 1
ATOM 3352 C CA . PHE A 1 475 ? -5.493 -5.206 9.780 1.00 98.56 475 PHE A CA 1
ATOM 3353 C C . PHE A 1 475 ? -5.854 -6.081 8.574 1.00 98.56 475 PHE A C 1
ATOM 3355 O O . PHE A 1 475 ? -5.135 -6.101 7.582 1.00 98.56 475 PHE A O 1
ATOM 3362 N N . ILE A 1 476 ? -6.947 -6.841 8.650 1.00 98.69 476 ILE A N 1
ATOM 3363 C CA . ILE A 1 476 ? -7.364 -7.783 7.601 1.00 98.69 476 ILE A CA 1
ATOM 3364 C C . ILE A 1 476 ? -8.861 -7.605 7.329 1.00 98.69 476 ILE A C 1
ATOM 3366 O O . ILE A 1 476 ? -9.713 -8.089 8.068 1.00 98.69 476 ILE A O 1
ATOM 3370 N N . GLY A 1 477 ? -9.190 -6.895 6.256 1.00 98.44 477 GLY A N 1
ATOM 3371 C CA . GLY A 1 477 ? -10.543 -6.544 5.833 1.00 98.44 477 GLY A CA 1
ATOM 3372 C C . GLY A 1 477 ? -10.564 -5.213 5.081 1.00 98.44 477 GLY A C 1
ATOM 3373 O O . GLY A 1 477 ? -9.682 -4.373 5.269 1.00 98.44 477 GLY A O 1
ATOM 3374 N N . ASP A 1 478 ? -11.581 -5.003 4.251 1.00 98.62 478 ASP A N 1
ATOM 3375 C CA . ASP A 1 478 ? -11.823 -3.708 3.607 1.00 98.62 478 ASP A CA 1
ATOM 3376 C C . ASP A 1 478 ? -11.990 -2.608 4.670 1.00 98.62 478 ASP A C 1
ATOM 3378 O O . ASP A 1 478 ? -12.673 -2.820 5.673 1.00 98.62 478 ASP A O 1
ATOM 3382 N N . GLU A 1 479 ? -11.292 -1.481 4.513 1.00 98.50 479 GLU A N 1
ATOM 3383 C CA . GLU A 1 479 ? -11.265 -0.353 5.466 1.00 98.50 479 GLU A CA 1
ATOM 3384 C C . GLU A 1 479 ? -10.910 -0.702 6.935 1.00 98.50 479 GLU A C 1
ATOM 3386 O O . GLU A 1 479 ? -11.121 0.101 7.851 1.00 98.50 479 GLU A O 1
ATOM 3391 N N . SER A 1 480 ? -10.346 -1.885 7.195 1.00 98.50 480 SER A N 1
ATOM 3392 C CA . SER A 1 480 ? -9.895 -2.278 8.538 1.00 98.50 480 SER A CA 1
ATOM 3393 C C . SER A 1 480 ? -8.823 -1.307 9.057 1.00 98.50 480 SER A C 1
ATOM 3395 O O . SER A 1 480 ? -7.849 -0.999 8.367 1.00 98.50 480 SER A O 1
ATOM 3397 N N . GLY A 1 481 ? -9.029 -0.759 10.259 1.00 98.00 481 GLY A N 1
ATOM 3398 C CA . GLY A 1 481 ? -8.130 0.222 10.876 1.00 98.00 481 GLY A CA 1
ATOM 3399 C C . GLY A 1 481 ? -7.926 1.525 10.089 1.00 98.00 481 GLY A C 1
ATOM 3400 O O . GLY A 1 481 ? -6.879 2.152 10.248 1.00 98.00 481 GLY A O 1
ATOM 3401 N N . TYR A 1 482 ? -8.878 1.937 9.237 1.00 98.38 482 TYR A N 1
ATOM 3402 C CA . TYR A 1 482 ? -8.720 3.048 8.281 1.00 98.38 482 TYR A CA 1
ATOM 3403 C C . TYR A 1 482 ? -8.069 4.317 8.868 1.00 98.38 482 TYR A C 1
ATOM 3405 O O . TYR A 1 482 ? -7.226 4.911 8.200 1.00 98.38 482 TYR A O 1
ATOM 3413 N N . ASN A 1 483 ? -8.403 4.735 10.100 1.00 96.94 483 ASN A N 1
ATOM 3414 C CA . ASN A 1 483 ? -7.859 5.950 10.739 1.00 96.94 483 ASN A CA 1
ATOM 3415 C C . ASN A 1 483 ? -6.731 5.735 11.776 1.00 96.94 483 ASN A C 1
ATOM 3417 O O . ASN A 1 483 ? -6.314 6.701 12.422 1.00 96.94 483 ASN A O 1
ATOM 3421 N N . ASN A 1 484 ? -6.228 4.505 11.930 1.00 95.75 484 ASN A N 1
ATOM 3422 C CA . ASN A 1 484 ? -5.454 4.070 13.097 1.00 95.75 484 ASN A CA 1
ATOM 3423 C C . ASN A 1 484 ? -4.110 4.794 13.339 1.00 95.75 484 ASN A C 1
ATOM 3425 O O . ASN A 1 484 ? -3.153 4.658 12.585 1.00 95.75 484 ASN A O 1
ATOM 3429 N N . LYS A 1 485 ? -3.959 5.458 14.483 1.00 94.12 485 LYS A N 1
ATOM 3430 C CA . LYS A 1 485 ? -2.686 6.065 14.933 1.00 94.12 485 LYS A CA 1
ATOM 3431 C C . LYS A 1 485 ? -2.063 5.342 16.133 1.00 94.12 485 LYS A C 1
ATOM 3433 O O . LYS A 1 485 ? -0.926 5.645 16.484 1.00 94.12 485 LYS A O 1
ATOM 3438 N N . GLY A 1 486 ? -2.792 4.410 16.751 1.00 95.00 486 GLY A N 1
ATOM 3439 C CA . GLY A 1 486 ? -2.323 3.556 17.842 1.00 95.00 486 GLY A CA 1
ATOM 3440 C C . GLY A 1 486 ? -1.491 2.360 17.371 1.00 95.00 486 GLY A C 1
ATOM 3441 O O . GLY A 1 486 ? -1.269 2.150 16.178 1.00 95.00 486 GLY A O 1
ATOM 3442 N N . THR A 1 487 ? -1.027 1.562 18.322 1.00 96.94 487 THR A N 1
ATOM 3443 C CA . THR A 1 487 ? -0.042 0.487 18.128 1.00 96.94 487 THR A CA 1
ATOM 3444 C C . THR A 1 487 ? -0.552 -0.850 18.649 1.00 96.94 487 THR A C 1
ATOM 3446 O O . THR A 1 487 ? -1.394 -0.892 19.547 1.00 96.94 487 THR A O 1
ATOM 3449 N N . GLU A 1 488 ? 0.007 -1.943 18.126 1.00 97.94 488 GLU A N 1
ATOM 3450 C CA . GLU A 1 488 ? -0.251 -3.306 18.623 1.00 97.94 488 GLU A CA 1
ATOM 3451 C C . GLU A 1 488 ? -1.745 -3.687 18.596 1.00 97.94 488 GLU A C 1
ATOM 3453 O O . GLU A 1 488 ? -2.243 -4.414 19.452 1.00 97.94 488 GLU A O 1
ATOM 3458 N N . ASN A 1 489 ? -2.479 -3.177 17.600 1.00 98.50 489 ASN A N 1
ATOM 3459 C CA . ASN A 1 489 ? -3.877 -3.524 17.363 1.00 98.50 489 ASN A CA 1
ATOM 3460 C C . ASN A 1 489 ? -4.009 -4.639 16.310 1.00 98.50 489 ASN A C 1
ATOM 3462 O O . ASN A 1 489 ? -3.314 -4.636 15.292 1.00 98.50 489 ASN A O 1
ATOM 3466 N N . ILE A 1 490 ? -4.963 -5.548 16.517 1.00 98.75 490 ILE A N 1
ATOM 3467 C CA . ILE A 1 490 ? -5.321 -6.631 15.594 1.00 98.75 490 ILE A CA 1
ATOM 3468 C C . ILE A 1 490 ? -6.789 -6.455 15.193 1.00 98.75 490 ILE A C 1
ATOM 3470 O O . ILE A 1 490 ? -7.681 -6.721 15.995 1.00 98.75 490 ILE A O 1
ATOM 3474 N N . PHE A 1 491 ? -7.059 -6.007 13.965 1.00 98.69 491 PHE A N 1
ATOM 3475 C CA . PHE A 1 491 ? -8.413 -5.789 13.441 1.00 98.69 491 PHE A CA 1
ATOM 3476 C C . PHE A 1 491 ? -8.699 -6.732 12.263 1.00 98.69 491 PHE A C 1
ATOM 3478 O O . PHE A 1 491 ? -7.981 -6.728 11.268 1.00 98.69 491 PHE A O 1
ATOM 3485 N N . PHE A 1 492 ? -9.743 -7.551 12.358 1.00 98.62 492 PHE A N 1
ATOM 3486 C CA . PHE A 1 492 ? -10.081 -8.581 11.376 1.00 98.62 492 PHE A CA 1
ATOM 3487 C C . PHE A 1 492 ? -11.572 -8.504 11.017 1.00 98.62 492 PHE A C 1
ATOM 3489 O O . PHE A 1 492 ? -12.440 -8.814 11.831 1.00 98.62 492 PHE A O 1
ATOM 3496 N N . GLY A 1 493 ? -11.886 -8.107 9.786 1.00 98.31 493 GLY A N 1
ATOM 3497 C CA . GLY A 1 493 ? -13.239 -7.885 9.273 1.00 98.31 493 GLY A CA 1
ATOM 3498 C C . GLY A 1 493 ? -13.419 -6.493 8.664 1.00 98.31 493 GLY A C 1
ATOM 3499 O O . GLY A 1 493 ? -12.689 -5.557 8.996 1.00 98.31 493 GLY A O 1
ATOM 3500 N N . SER A 1 494 ? -14.405 -6.353 7.772 1.00 98.62 494 SER A N 1
ATOM 3501 C CA . SER A 1 494 ? -14.724 -5.079 7.104 1.00 98.62 494 SER A CA 1
ATOM 3502 C C . SER A 1 494 ? -14.978 -3.967 8.123 1.00 98.62 494 SER A C 1
ATOM 3504 O O . SER A 1 494 ? -15.738 -4.176 9.072 1.00 98.62 494 SER A O 1
ATOM 3506 N N . SER A 1 495 ? -14.330 -2.816 7.941 1.00 98.56 495 SER A N 1
ATOM 3507 C CA . SER A 1 495 ? -14.460 -1.609 8.772 1.00 98.56 495 SER A CA 1
ATOM 3508 C C . SER A 1 495 ? -14.263 -1.850 10.286 1.00 98.56 495 SER A C 1
ATOM 3510 O O . SER A 1 495 ? -14.737 -1.079 11.124 1.00 98.56 495 SER A O 1
ATOM 3512 N N . SER A 1 496 ? -13.557 -2.920 10.671 1.00 98.56 496 SER A N 1
ATOM 3513 C CA . SER A 1 496 ? -13.177 -3.170 12.068 1.00 98.56 496 SER A CA 1
ATOM 3514 C C . SER A 1 496 ? -12.173 -2.107 12.537 1.00 98.56 496 SER A C 1
ATOM 3516 O O . SER A 1 496 ? -11.206 -1.797 11.840 1.00 98.56 496 SER A O 1
ATOM 3518 N N . GLY A 1 497 ? -12.442 -1.476 13.685 1.00 98.25 497 GLY A N 1
ATOM 3519 C CA . GLY A 1 497 ? -11.637 -0.359 14.202 1.00 98.25 497 GLY A CA 1
ATOM 3520 C C . GLY A 1 497 ? -11.562 0.881 13.292 1.00 98.25 497 GLY A C 1
ATOM 3521 O O . GLY A 1 497 ? -10.594 1.636 13.387 1.00 98.25 497 GLY A O 1
ATOM 3522 N N . TYR A 1 498 ? -12.537 1.095 12.397 1.00 98.62 498 TYR A N 1
ATOM 3523 C CA . TYR A 1 498 ? -12.500 2.117 11.337 1.00 98.62 498 TYR A CA 1
ATOM 3524 C C . TYR A 1 498 ? -12.130 3.537 11.812 1.00 98.62 498 TYR A C 1
ATOM 3526 O O . TYR A 1 498 ? -11.288 4.193 11.188 1.00 98.62 498 TYR A O 1
ATOM 3534 N N . THR A 1 499 ? -12.709 4.027 12.916 1.00 97.69 499 THR A N 1
ATOM 3535 C CA . THR A 1 499 ? -12.394 5.368 13.448 1.00 97.69 499 THR A CA 1
ATOM 3536 C C . THR A 1 499 ? -11.259 5.398 14.469 1.00 97.69 499 THR A C 1
ATOM 3538 O O . THR A 1 499 ? -11.007 6.476 15.012 1.00 97.69 499 THR A O 1
ATOM 3541 N N . ASN A 1 500 ? -10.582 4.272 14.753 1.00 97.50 500 ASN A N 1
ATOM 3542 C CA . ASN A 1 500 ? -9.582 4.218 15.823 1.00 97.50 500 ASN A CA 1
ATOM 3543 C C . ASN A 1 500 ? -8.535 5.314 15.624 1.00 97.50 500 ASN A C 1
ATOM 3545 O O . ASN A 1 500 ? -7.966 5.425 14.544 1.00 97.50 500 ASN A O 1
ATOM 3549 N N . THR A 1 501 ? -8.288 6.134 16.646 1.00 96.00 501 THR A N 1
ATOM 3550 C CA . THR A 1 501 ? -7.266 7.179 16.592 1.00 96.00 501 THR A CA 1
ATOM 3551 C C . THR A 1 501 ? -6.071 6.736 17.415 1.00 96.00 501 THR A C 1
ATOM 3553 O O . THR A 1 501 ? -5.167 6.145 16.846 1.00 96.00 501 THR A O 1
ATOM 3556 N N . THR A 1 502 ? -6.043 6.947 18.727 1.00 96.56 502 THR A N 1
ATOM 3557 C CA . THR A 1 502 ? -4.886 6.612 19.579 1.00 96.56 502 THR A CA 1
ATOM 3558 C C . THR A 1 502 ? -5.093 5.384 20.468 1.00 96.56 502 THR A C 1
ATOM 3560 O O . THR A 1 502 ? -4.304 5.173 21.382 1.00 96.56 502 THR A O 1
ATOM 3563 N N . GLY A 1 503 ? -6.145 4.590 20.245 1.00 97.38 503 GLY A N 1
ATOM 3564 C CA . GLY A 1 503 ? -6.343 3.322 20.950 1.00 97.38 503 GLY A CA 1
ATOM 3565 C C . GLY A 1 503 ? -5.284 2.281 20.574 1.00 97.38 503 GLY A C 1
ATOM 3566 O O . GLY A 1 503 ? -5.073 2.035 19.385 1.00 97.38 503 GLY A O 1
ATOM 3567 N N . SER A 1 504 ? -4.650 1.654 21.566 1.00 98.25 504 SER A N 1
ATOM 3568 C CA . SER A 1 504 ? -3.621 0.613 21.382 1.00 98.25 504 SER A CA 1
ATOM 3569 C C . SER A 1 504 ? -4.010 -0.706 22.058 1.00 98.25 504 SER A C 1
ATOM 3571 O O . SER A 1 504 ? -4.875 -0.734 22.939 1.00 98.25 504 SER A O 1
ATOM 3573 N N . TYR A 1 505 ? -3.335 -1.797 21.685 1.00 98.44 505 TYR A N 1
ATOM 3574 C CA . TYR A 1 505 ? -3.512 -3.131 22.281 1.00 98.44 505 TYR A CA 1
ATOM 3575 C C . TYR A 1 505 ? -4.943 -3.696 22.156 1.00 98.44 505 TYR A C 1
ATOM 3577 O O . TYR A 1 505 ? -5.396 -4.448 23.020 1.00 98.44 505 TYR A O 1
ATOM 3585 N N . ASN A 1 506 ? -5.693 -3.311 21.118 1.00 98.69 506 ASN A N 1
ATOM 3586 C CA . ASN A 1 506 ? -7.055 -3.797 20.890 1.00 98.69 506 ASN A CA 1
ATOM 3587 C C . ASN A 1 506 ? -7.091 -4.973 19.901 1.00 98.69 506 ASN A C 1
ATOM 3589 O O . ASN A 1 506 ? -6.398 -4.959 18.887 1.00 98.69 506 ASN A O 1
ATOM 3593 N N . VAL A 1 507 ? -7.966 -5.951 20.141 1.00 98.81 507 VAL A N 1
ATOM 3594 C CA . VAL A 1 507 ? -8.216 -7.097 19.251 1.00 98.81 507 VAL A CA 1
ATOM 3595 C C . VAL A 1 507 ? -9.685 -7.071 18.825 1.00 98.81 507 VAL A C 1
ATOM 3597 O O . VAL A 1 507 ? -10.562 -7.437 19.603 1.00 98.81 507 VAL A O 1
ATOM 3600 N N . PHE A 1 508 ? -9.982 -6.629 17.603 1.00 98.69 508 PHE A N 1
ATOM 3601 C CA . PHE A 1 508 ? -11.343 -6.573 17.058 1.00 98.69 508 PHE A CA 1
ATOM 3602 C C . PHE A 1 508 ? -11.498 -7.593 15.927 1.00 98.69 508 PHE A C 1
ATOM 3604 O O . PHE A 1 508 ? -10.858 -7.467 14.892 1.00 98.69 508 PHE A O 1
ATOM 3611 N N . HIS A 1 509 ? -12.362 -8.590 16.088 1.00 98.62 509 HIS A N 1
ATOM 3612 C CA . HIS A 1 509 ? -12.598 -9.642 15.102 1.00 98.62 509 HIS A CA 1
ATOM 3613 C C . HIS A 1 509 ? -14.097 -9.765 14.799 1.00 98.62 509 HIS A C 1
ATOM 3615 O O . HIS A 1 509 ? -14.877 -10.310 15.578 1.00 98.62 509 HIS A O 1
ATOM 3621 N N . GLY A 1 510 ? -14.501 -9.249 13.643 1.00 98.06 510 GLY A N 1
ATOM 3622 C CA . GLY A 1 510 ? -15.875 -9.189 13.157 1.00 98.06 510 GLY A CA 1
ATOM 3623 C C . GLY A 1 510 ? -16.105 -7.939 12.309 1.00 98.06 510 GLY A C 1
ATOM 3624 O O . GLY A 1 510 ? -15.460 -6.910 12.513 1.00 98.06 510 GLY A O 1
ATOM 3625 N N . GLY A 1 511 ? -17.043 -8.007 11.359 1.00 98.50 511 GLY A N 1
ATOM 3626 C CA . GLY A 1 511 ? -17.462 -6.824 10.600 1.00 98.50 511 GLY A CA 1
ATOM 3627 C C . GLY A 1 511 ? -17.943 -5.719 11.546 1.00 98.50 511 GLY A C 1
ATOM 3628 O O . GLY A 1 511 ? -18.746 -5.981 12.444 1.00 98.50 511 GLY A O 1
ATOM 3629 N N . SER A 1 512 ? -17.404 -4.513 11.380 1.00 98.62 512 SER A N 1
ATOM 3630 C CA . SER A 1 512 ? -17.673 -3.340 12.221 1.00 98.62 512 SER A CA 1
ATOM 3631 C C . SER A 1 512 ? -17.404 -3.528 13.729 1.00 98.62 512 SER A C 1
ATOM 3633 O O . SER A 1 512 ? -17.897 -2.748 14.546 1.00 98.62 512 SER A O 1
ATOM 3635 N N . ALA A 1 513 ? -16.619 -4.534 14.135 1.00 98.69 513 ALA A N 1
ATOM 3636 C CA . ALA A 1 513 ? -16.195 -4.681 15.528 1.00 98.69 513 ALA A CA 1
ATOM 3637 C C . ALA A 1 513 ? -15.351 -3.462 15.950 1.00 98.69 513 ALA A C 1
ATOM 3639 O O . ALA A 1 513 ? -14.400 -3.085 15.260 1.00 98.69 513 ALA A O 1
ATOM 3640 N N . GLY A 1 514 ? -15.739 -2.805 17.048 1.00 98.25 514 GLY A N 1
ATOM 3641 C CA . GLY A 1 514 ? -15.099 -1.574 17.530 1.00 98.25 514 GLY A CA 1
ATOM 3642 C C . GLY A 1 514 ? -15.080 -0.407 16.533 1.00 98.25 514 GLY A C 1
ATOM 3643 O O . GLY A 1 514 ? -14.186 0.431 16.618 1.00 98.25 514 GLY A O 1
ATOM 3644 N N . TYR A 1 515 ? -16.018 -0.356 15.575 1.00 98.69 515 TYR A N 1
ATOM 3645 C CA . TYR A 1 515 ? -16.045 0.629 14.479 1.00 98.69 515 TYR A CA 1
ATOM 3646 C C . TYR A 1 515 ? -15.808 2.077 14.936 1.00 98.69 515 TYR A C 1
ATOM 3648 O O . TYR A 1 515 ? -14.992 2.769 14.329 1.00 98.69 515 TYR A O 1
ATOM 3656 N N . SER A 1 516 ? -16.488 2.506 16.009 1.00 98.00 516 SER A N 1
ATOM 3657 C CA . SER A 1 516 ? -16.443 3.883 16.528 1.00 98.00 516 SER A CA 1
ATOM 3658 C C . SER A 1 516 ? -15.318 4.148 17.535 1.00 98.00 516 SER A C 1
ATOM 3660 O O . SER A 1 516 ? -15.291 5.232 18.128 1.00 98.00 516 SER A O 1
ATOM 3662 N N . ASN A 1 517 ? -14.411 3.189 17.779 1.00 97.88 517 ASN A N 1
ATOM 3663 C CA . ASN A 1 517 ? -13.349 3.375 18.769 1.00 97.88 517 ASN A CA 1
ATOM 3664 C C . ASN A 1 517 ? -12.495 4.585 18.379 1.00 97.88 517 ASN A C 1
ATOM 3666 O O . ASN A 1 517 ? -12.306 4.850 17.194 1.00 97.88 517 ASN A O 1
ATOM 3670 N N . THR A 1 518 ? -11.982 5.334 19.350 1.00 97.62 518 THR A N 1
ATOM 3671 C CA . THR A 1 518 ? -11.050 6.441 19.099 1.00 97.62 518 THR A CA 1
ATOM 3672 C C . THR A 1 518 ? -9.826 6.307 19.993 1.00 97.62 518 THR A C 1
ATOM 3674 O O . THR A 1 518 ? -8.722 6.134 19.484 1.00 97.62 518 THR A O 1
ATOM 3677 N N . THR A 1 519 ? -10.004 6.305 21.315 1.00 97.69 519 THR A N 1
ATOM 3678 C CA . THR A 1 519 ? -8.896 6.208 22.284 1.00 97.69 519 THR A CA 1
ATOM 3679 C C . THR A 1 519 ? -8.989 4.993 23.209 1.00 97.69 519 THR A C 1
ATOM 3681 O O . THR A 1 519 ? -8.100 4.795 24.037 1.00 97.69 519 THR A O 1
ATOM 3684 N N . GLY A 1 520 ? -10.049 4.185 23.097 1.00 97.62 520 GLY A N 1
ATOM 3685 C CA . GLY A 1 520 ? -10.206 2.957 23.877 1.00 97.62 520 GLY A CA 1
ATOM 3686 C C . GLY A 1 520 ? -9.054 1.983 23.630 1.00 97.62 520 GLY A C 1
ATOM 3687 O O . GLY A 1 520 ? -8.654 1.784 22.482 1.00 97.62 520 GLY A O 1
ATOM 3688 N N . SER A 1 521 ? -8.497 1.411 24.696 1.00 98.44 521 SER A N 1
ATOM 3689 C CA . SER A 1 521 ? -7.311 0.541 24.643 1.00 98.44 521 SER A CA 1
ATOM 3690 C C . SER A 1 521 ? -7.513 -0.751 25.438 1.00 98.44 521 SER A C 1
ATOM 3692 O O . SER A 1 521 ? -8.343 -0.804 26.349 1.00 98.44 521 SER A O 1
ATOM 3694 N N . TYR A 1 522 ? -6.735 -1.790 25.123 1.00 98.56 522 TYR A N 1
ATOM 3695 C CA . TYR A 1 522 ? -6.820 -3.111 25.769 1.00 98.56 522 TYR A CA 1
ATOM 3696 C C . TYR A 1 522 ? -8.210 -3.774 25.672 1.00 98.56 522 TYR A C 1
ATOM 3698 O O . TYR A 1 522 ? -8.631 -4.480 26.589 1.00 98.56 522 TYR A O 1
ATOM 3706 N N . ASN A 1 523 ? -8.962 -3.522 24.595 1.00 98.69 523 ASN A N 1
ATOM 3707 C CA . ASN A 1 523 ? -10.272 -4.138 24.376 1.00 98.69 523 ASN A CA 1
ATOM 3708 C C . ASN A 1 523 ? -10.183 -5.361 23.448 1.00 98.69 523 ASN A C 1
ATOM 3710 O O . ASN A 1 523 ? -9.464 -5.336 22.452 1.00 98.69 523 ASN A O 1
ATOM 3714 N N . VAL A 1 524 ? -10.983 -6.394 23.713 1.00 98.81 524 VAL A N 1
ATOM 3715 C CA . VAL A 1 524 ? -11.143 -7.581 22.859 1.00 98.81 524 VAL A CA 1
ATOM 3716 C C . VAL A 1 524 ? -12.604 -7.672 22.424 1.00 98.81 524 VAL A C 1
ATOM 3718 O O . VAL A 1 524 ? -13.462 -7.945 23.255 1.00 98.81 524 VAL A O 1
ATOM 3721 N N . PHE A 1 525 ? -12.911 -7.435 21.147 1.00 98.69 525 PHE A N 1
ATOM 3722 C CA . PHE A 1 525 ? -14.273 -7.455 20.593 1.00 98.69 525 PHE A CA 1
ATOM 3723 C C . PHE A 1 525 ? -14.404 -8.545 19.522 1.00 98.69 525 PHE A C 1
ATOM 3725 O O . PHE A 1 525 ? -13.807 -8.440 18.456 1.00 98.69 525 PHE A O 1
ATOM 3732 N N . GLN A 1 526 ? -15.199 -9.581 19.784 1.00 98.69 526 GLN A N 1
ATOM 3733 C CA . GLN A 1 526 ? -15.301 -10.790 18.964 1.00 98.69 526 GLN A CA 1
ATOM 3734 C C . GLN A 1 526 ? -16.746 -11.023 18.498 1.00 98.69 526 GLN A C 1
ATOM 3736 O O . GLN A 1 526 ? -17.550 -11.645 19.188 1.00 98.69 526 GLN A O 1
ATOM 3741 N N . GLY A 1 527 ? -17.064 -10.576 17.285 1.00 98.19 527 GLY A N 1
ATOM 3742 C CA . GLY A 1 527 ? -18.365 -10.745 16.637 1.00 98.19 527 GLY A CA 1
ATOM 3743 C C . GLY A 1 527 ? -18.778 -9.526 15.811 1.00 98.19 527 GLY A C 1
ATOM 3744 O O . GLY A 1 527 ? -18.235 -8.432 15.971 1.00 98.19 527 GLY A O 1
ATOM 3745 N N . TYR A 1 528 ? -19.740 -9.710 14.903 1.00 98.75 528 TYR A N 1
ATOM 3746 C CA . TYR A 1 528 ? -20.270 -8.607 14.096 1.00 98.75 528 TYR A CA 1
ATOM 3747 C C . TYR A 1 528 ? -20.876 -7.521 14.997 1.00 98.75 528 TYR A C 1
ATOM 3749 O O . TYR A 1 528 ? -21.675 -7.824 15.886 1.00 98.75 528 TYR A O 1
ATOM 3757 N N . ALA A 1 529 ? -20.477 -6.269 14.764 1.00 98.50 529 ALA A N 1
ATOM 3758 C CA . ALA A 1 529 ? -20.865 -5.093 15.544 1.00 98.50 529 ALA A CA 1
ATOM 3759 C C . ALA A 1 529 ? -20.594 -5.185 17.069 1.00 98.50 529 ALA A C 1
ATOM 3761 O O . ALA A 1 529 ? -21.142 -4.400 17.847 1.00 98.50 529 ALA A O 1
ATOM 3762 N N . SER A 1 530 ? -19.725 -6.102 17.515 1.00 98.50 530 SER A N 1
ATOM 3763 C CA . SER A 1 530 ? -19.259 -6.169 18.906 1.00 98.50 530 SER A CA 1
ATOM 3764 C C . SER A 1 530 ? -18.587 -4.843 19.287 1.00 98.50 530 SER A C 1
ATOM 3766 O O . SER A 1 530 ? -17.616 -4.428 18.652 1.00 98.50 530 SER A O 1
ATOM 3768 N N . GLY A 1 531 ? -19.112 -4.154 20.304 1.00 98.00 531 GLY A N 1
ATOM 3769 C CA . GLY A 1 531 ? -18.615 -2.849 20.757 1.00 98.00 531 GLY A CA 1
ATOM 3770 C C . GLY A 1 531 ? -18.713 -1.714 19.727 1.00 98.00 531 GLY A C 1
ATOM 3771 O O . GLY A 1 531 ? -17.907 -0.789 19.785 1.00 98.00 531 GLY A O 1
ATOM 3772 N N . TYR A 1 532 ? -19.653 -1.777 18.773 1.00 98.50 532 TYR A N 1
ATOM 3773 C CA . TYR A 1 532 ? -19.747 -0.866 17.616 1.00 98.50 532 TYR A CA 1
ATOM 3774 C C . TYR A 1 532 ? -19.642 0.634 17.950 1.00 98.50 532 TYR A C 1
ATOM 3776 O O . TYR A 1 532 ? -18.950 1.359 17.232 1.00 98.50 532 TYR A O 1
ATOM 3784 N N . LEU A 1 533 ? -20.295 1.104 19.025 1.00 97.69 533 LEU A N 1
ATOM 3785 C CA . LEU A 1 533 ? -20.257 2.508 19.467 1.00 97.69 533 LEU A CA 1
ATOM 3786 C C . LEU A 1 533 ? -19.273 2.800 20.610 1.00 97.69 533 LEU A C 1
ATOM 3788 O O . LEU A 1 533 ? -19.274 3.923 21.123 1.00 97.69 533 LEU A O 1
ATOM 3792 N N . ASN A 1 534 ? -18.424 1.849 21.013 1.00 97.00 534 ASN A N 1
ATOM 3793 C CA . ASN A 1 534 ? -17.349 2.154 21.956 1.00 97.00 534 ASN A CA 1
ATOM 3794 C C . ASN A 1 534 ? -16.439 3.233 21.356 1.00 97.00 534 ASN A C 1
ATOM 3796 O O . ASN A 1 534 ? -16.137 3.180 20.174 1.00 97.00 534 ASN A O 1
ATOM 3800 N N . THR A 1 535 ? -16.062 4.235 22.152 1.00 97.25 535 THR A N 1
ATOM 3801 C CA . THR A 1 535 ? -15.225 5.373 21.732 1.00 97.25 535 THR A CA 1
ATOM 3802 C C . THR A 1 535 ? -13.964 5.477 22.589 1.00 97.25 535 THR A C 1
ATOM 3804 O O . THR A 1 535 ? -12.856 5.556 22.060 1.00 97.25 535 THR A O 1
ATOM 3807 N N . THR A 1 536 ? -14.112 5.446 23.915 1.00 97.38 536 THR A N 1
ATOM 3808 C CA . THR A 1 536 ? -12.999 5.625 24.867 1.00 97.38 536 THR A CA 1
ATOM 3809 C C . THR A 1 536 ? -12.968 4.561 25.966 1.00 97.38 536 THR A C 1
ATOM 3811 O O . THR A 1 536 ? -12.155 4.651 26.886 1.00 97.38 536 THR A O 1
ATOM 3814 N N . GLY A 1 537 ? -13.870 3.580 25.915 1.00 96.81 537 GLY A N 1
ATOM 3815 C CA . GLY A 1 537 ? -13.907 2.472 26.858 1.00 96.81 537 GLY A CA 1
ATOM 3816 C C . GLY A 1 537 ? -12.659 1.603 26.727 1.00 96.81 537 GLY A C 1
ATOM 3817 O O . GLY A 1 537 ? -12.163 1.387 25.625 1.00 96.81 537 GLY A O 1
ATOM 3818 N N . SER A 1 538 ? -12.124 1.127 27.847 1.00 98.25 538 SER A N 1
ATOM 3819 C CA . SER A 1 538 ? -10.875 0.355 27.879 1.00 98.25 538 SER A CA 1
ATOM 3820 C C . SER A 1 538 ? -10.998 -0.891 28.755 1.00 98.25 538 SER A C 1
ATOM 3822 O O . SER A 1 538 ? -11.848 -0.946 29.648 1.00 98.25 538 SER A O 1
ATOM 3824 N N . TYR A 1 539 ? -10.137 -1.884 28.527 1.00 98.44 539 TYR A N 1
ATOM 3825 C CA . TYR A 1 539 ? -10.134 -3.160 29.261 1.00 98.44 539 TYR A CA 1
ATOM 3826 C C . TYR A 1 539 ? -11.459 -3.943 29.161 1.00 98.44 539 TYR A C 1
ATOM 3828 O O . TYR A 1 539 ? -11.865 -4.602 30.116 1.00 98.44 539 TYR A O 1
ATOM 3836 N N . ASN A 1 540 ? -12.181 -3.840 28.041 1.00 98.56 540 ASN A N 1
ATOM 3837 C CA . ASN A 1 540 ? -13.429 -4.577 27.828 1.00 98.56 540 ASN A CA 1
ATOM 3838 C C . ASN A 1 540 ? -13.207 -5.851 26.999 1.00 98.56 540 ASN A C 1
ATOM 3840 O O . ASN A 1 540 ? -12.576 -5.793 25.948 1.00 98.56 540 ASN A O 1
ATOM 3844 N N . VAL A 1 541 ? -13.816 -6.967 27.397 1.00 98.81 541 VAL A N 1
ATOM 3845 C CA . VAL A 1 541 ? -13.899 -8.201 26.598 1.00 98.81 541 VAL A CA 1
ATOM 3846 C C . VAL A 1 541 ? -15.350 -8.402 26.177 1.00 98.81 541 VAL A C 1
ATOM 3848 O O . VAL A 1 541 ? -16.179 -8.740 27.013 1.00 98.81 541 VAL A O 1
ATOM 3851 N N . PHE A 1 542 ? -15.682 -8.180 24.905 1.00 98.56 542 PHE A N 1
ATOM 3852 C CA . PHE A 1 542 ? -17.015 -8.407 24.337 1.00 98.56 542 PHE A CA 1
ATOM 3853 C C . PHE A 1 542 ? -16.963 -9.553 23.315 1.00 98.56 542 PHE A C 1
ATOM 3855 O O . PHE A 1 542 ? -16.118 -9.554 22.425 1.00 98.56 542 PHE A O 1
ATOM 3862 N N . GLN A 1 543 ? -17.879 -10.517 23.398 1.00 98.69 543 GLN A N 1
ATOM 3863 C CA . GLN A 1 543 ? -17.941 -11.673 22.503 1.00 98.69 543 GLN A CA 1
ATOM 3864 C C . GLN A 1 543 ? -19.397 -12.023 22.176 1.00 98.69 543 GLN A C 1
ATOM 3866 O O . GLN A 1 543 ? -20.171 -12.359 23.065 1.00 98.69 543 GLN A O 1
ATOM 3871 N N . GLY A 1 544 ? -19.782 -11.936 20.904 1.00 98.25 544 GLY A N 1
ATOM 3872 C CA . GLY A 1 544 ? -21.151 -12.150 20.427 1.00 98.25 544 GLY A CA 1
ATOM 3873 C C . GLY A 1 544 ? -21.540 -11.199 19.292 1.00 98.25 544 GLY A C 1
ATOM 3874 O O . GLY A 1 544 ? -20.835 -10.237 18.994 1.00 98.25 544 GLY A O 1
ATOM 3875 N N . TYR A 1 545 ? -22.682 -11.455 18.650 1.00 98.69 545 TYR A N 1
ATOM 3876 C CA . TYR A 1 545 ? -23.304 -10.462 17.767 1.00 98.69 545 TYR A CA 1
ATOM 3877 C C . TYR A 1 545 ? -23.815 -9.288 18.612 1.00 98.69 545 TYR A C 1
ATOM 3879 O O . TYR A 1 545 ? -24.538 -9.513 19.584 1.00 98.69 545 TYR A O 1
ATOM 3887 N N . ALA A 1 546 ? -23.442 -8.057 18.246 1.00 98.31 546 ALA A N 1
ATOM 3888 C CA . ALA A 1 546 ? -23.873 -6.815 18.899 1.00 98.31 546 ALA A CA 1
ATOM 3889 C C . ALA A 1 546 ? -23.710 -6.784 20.441 1.00 98.31 546 ALA A C 1
ATOM 3891 O O . ALA A 1 546 ? -24.449 -6.092 21.144 1.00 98.31 546 ALA A O 1
ATOM 3892 N N . SER A 1 547 ? -22.735 -7.513 20.991 1.00 98.38 547 SER A N 1
ATOM 3893 C CA . SER A 1 547 ? -22.390 -7.436 22.414 1.00 98.38 547 SER A CA 1
ATOM 3894 C C . SER A 1 547 ? -21.797 -6.060 22.744 1.00 98.38 547 SER A C 1
ATOM 3896 O O . SER A 1 547 ? -20.929 -5.548 22.033 1.00 98.38 547 SER A O 1
ATOM 3898 N N . GLY A 1 548 ? -22.299 -5.421 23.804 1.00 97.69 548 GLY A N 1
ATOM 3899 C CA . GLY A 1 548 ? -21.872 -4.076 24.214 1.00 97.69 548 GLY A CA 1
ATOM 3900 C C . GLY A 1 548 ? -22.100 -2.959 23.183 1.00 97.69 548 GLY A C 1
ATOM 3901 O O . GLY A 1 548 ? -21.385 -1.958 23.207 1.00 97.69 548 GLY A O 1
ATOM 3902 N N . TYR A 1 549 ? -23.050 -3.130 22.255 1.00 98.31 549 TYR A N 1
ATOM 3903 C CA . TYR A 1 549 ? -23.214 -2.301 21.052 1.00 98.31 549 TYR A CA 1
ATOM 3904 C C . TYR A 1 549 ? -23.303 -0.784 21.312 1.00 98.31 549 TYR A C 1
ATOM 3906 O O . TYR A 1 549 ? -22.59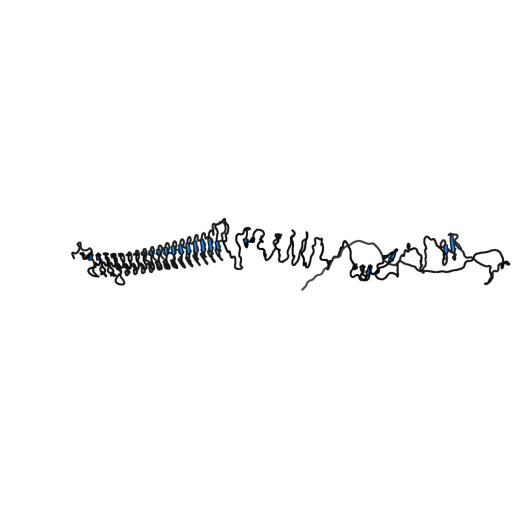5 -0.025 20.647 1.00 98.31 549 TYR A O 1
ATOM 3914 N N . LEU A 1 550 ? -24.110 -0.328 22.285 1.00 97.19 550 LEU A N 1
ATOM 3915 C CA . LEU A 1 550 ? -24.252 1.096 22.640 1.00 97.19 550 LEU A CA 1
ATOM 3916 C C . LEU A 1 550 ? -23.254 1.593 23.707 1.00 97.19 550 LEU A C 1
ATOM 3918 O O . LEU A 1 550 ? -23.357 2.751 24.128 1.00 97.19 550 LEU A O 1
ATOM 3922 N N . ASN A 1 551 ? -22.319 0.761 24.186 1.00 95.81 551 ASN A N 1
ATOM 3923 C CA . ASN A 1 551 ? -21.456 1.117 25.316 1.00 95.81 551 ASN A CA 1
ATOM 3924 C C . ASN A 1 551 ? -20.276 2.011 24.894 1.00 95.81 551 ASN A C 1
ATOM 3926 O O . ASN A 1 551 ? -19.286 1.520 24.355 1.00 95.81 551 ASN A O 1
ATOM 3930 N N . ARG A 1 552 ? -20.370 3.327 25.140 1.00 95.50 552 ARG A N 1
ATOM 3931 C CA . ARG A 1 552 ? -19.456 4.336 24.571 1.00 95.50 552 ARG A CA 1
ATOM 3932 C C . ARG A 1 552 ? -18.167 4.565 25.359 1.00 95.50 552 ARG A C 1
ATOM 3934 O O . ARG A 1 552 ? -17.111 4.728 24.743 1.00 95.50 552 ARG A O 1
ATOM 3941 N N . THR A 1 553 ? -18.246 4.645 26.688 1.00 96.44 553 THR A N 1
ATOM 3942 C CA . THR A 1 553 ? -17.088 4.915 27.571 1.00 96.44 553 THR A CA 1
ATOM 3943 C C . THR A 1 553 ? -16.941 3.906 28.716 1.00 96.44 553 THR A C 1
ATOM 3945 O O . THR A 1 553 ? -15.993 3.987 29.503 1.00 96.44 553 THR A O 1
ATOM 3948 N N . GLY A 1 554 ? -17.844 2.923 28.800 1.00 96.06 554 GLY A N 1
ATOM 3949 C CA . GLY A 1 554 ? -17.761 1.828 29.759 1.00 96.06 554 GLY A CA 1
ATOM 3950 C C . GLY A 1 554 ? -16.451 1.053 29.644 1.00 96.06 554 GLY A C 1
ATOM 3951 O O . GLY A 1 554 ? -15.908 0.866 28.556 1.00 96.06 554 GLY A O 1
ATOM 3952 N N . SER A 1 555 ? -15.914 0.642 30.787 1.00 97.56 555 SER A N 1
ATOM 3953 C CA . SER A 1 555 ? -14.577 0.052 30.901 1.00 97.56 555 SER A CA 1
ATOM 3954 C C . SER A 1 555 ? -14.574 -1.108 31.894 1.00 97.56 555 SER A C 1
ATOM 3956 O O . SER A 1 555 ? -15.441 -1.169 32.770 1.00 97.56 555 SER A O 1
ATOM 3958 N N . ALA A 1 556 ? -13.587 -2.000 31.780 1.00 98.06 556 ALA A N 1
ATOM 3959 C CA . ALA A 1 556 ? -13.423 -3.181 32.635 1.00 98.06 556 ALA A CA 1
ATOM 3960 C C . ALA A 1 556 ? -14.641 -4.135 32.654 1.00 98.06 556 ALA A C 1
ATOM 3962 O O . ALA A 1 556 ? -14.949 -4.720 33.691 1.00 98.06 556 ALA A O 1
ATOM 3963 N N . ASN A 1 557 ? -15.369 -4.266 31.539 1.00 98.31 557 ASN A N 1
ATOM 3964 C CA . ASN A 1 557 ? -16.497 -5.198 31.419 1.00 98.31 557 ASN A CA 1
ATOM 3965 C C . ASN A 1 557 ? -16.092 -6.511 30.727 1.00 98.31 557 ASN A C 1
ATOM 3967 O O . ASN A 1 557 ? -15.356 -6.485 29.742 1.00 98.31 557 ASN A O 1
ATOM 3971 N N . THR A 1 558 ? -16.693 -7.625 31.141 1.00 98.69 558 THR A N 1
ATOM 3972 C CA . THR A 1 558 ? -16.673 -8.908 30.417 1.00 98.69 558 THR A CA 1
ATOM 3973 C C . THR A 1 558 ? -18.087 -9.207 29.931 1.00 98.69 558 THR A C 1
ATOM 3975 O O . THR A 1 558 ? -19.010 -9.234 30.735 1.00 98.69 558 THR A O 1
ATOM 3978 N N . ILE A 1 559 ? -18.290 -9.408 28.631 1.00 98.50 559 ILE A N 1
ATOM 3979 C CA . ILE A 1 559 ? -19.605 -9.567 27.999 1.00 98.50 559 ILE A CA 1
ATOM 3980 C C . ILE A 1 559 ? -19.542 -10.718 26.996 1.00 98.50 559 ILE A C 1
ATOM 3982 O O . ILE A 1 559 ? -18.856 -10.607 25.985 1.00 98.50 559 ILE A O 1
ATOM 3986 N N . ILE A 1 560 ? -20.257 -11.814 27.243 1.00 98.75 560 ILE A N 1
ATOM 3987 C CA . ILE A 1 560 ? -20.217 -13.024 26.411 1.00 98.75 560 ILE A CA 1
ATOM 3988 C C . ILE A 1 560 ? -21.645 -13.478 26.089 1.00 98.75 560 ILE A C 1
ATOM 3990 O O . ILE A 1 560 ? -22.301 -14.141 26.887 1.00 98.75 560 ILE A O 1
ATOM 3994 N N . GLY A 1 561 ? -22.131 -13.133 24.902 1.00 98.38 561 GLY A N 1
ATOM 3995 C CA . GLY A 1 561 ? -23.453 -13.504 24.410 1.00 98.38 561 GLY A CA 1
ATOM 3996 C C . GLY A 1 561 ? -23.950 -12.573 23.308 1.00 98.38 561 GLY A C 1
ATOM 3997 O O . GLY A 1 561 ? -23.598 -11.395 23.255 1.00 98.38 561 GLY A O 1
ATOM 3998 N N . THR A 1 562 ? -24.795 -13.097 22.421 1.00 98.69 562 THR A N 1
ATOM 3999 C CA . THR A 1 562 ? -25.529 -12.282 21.443 1.00 98.69 562 THR A CA 1
ATOM 4000 C C . THR A 1 562 ? -26.414 -11.271 22.172 1.00 98.69 562 THR A C 1
ATOM 4002 O O . THR A 1 562 ? -27.180 -11.648 23.059 1.00 98.69 562 THR A O 1
ATOM 4005 N N . GLU A 1 563 ? -26.280 -9.995 21.805 1.00 98.38 563 GLU A N 1
ATOM 4006 C CA . GLU A 1 563 ? -26.995 -8.845 22.384 1.00 98.38 563 GLU A CA 1
ATOM 4007 C C . GLU A 1 563 ? -26.800 -8.671 23.911 1.00 98.38 563 GLU A C 1
ATOM 4009 O O . GLU A 1 563 ? -27.503 -7.893 24.557 1.00 98.38 563 GLU A O 1
ATOM 4014 N N . ALA A 1 564 ? -25.814 -9.347 24.513 1.00 98.50 564 ALA A N 1
ATOM 4015 C CA . ALA A 1 564 ? -25.449 -9.139 25.912 1.00 98.50 564 ALA A CA 1
ATOM 4016 C C . ALA A 1 564 ? -24.925 -7.706 26.116 1.00 98.50 564 ALA A C 1
ATOM 4018 O O . ALA A 1 564 ? -24.085 -7.221 25.351 1.00 98.50 564 ALA A O 1
ATOM 4019 N N . GLY A 1 565 ? -25.438 -7.007 27.131 1.00 97.31 565 GLY A N 1
ATOM 4020 C CA . GLY A 1 565 ? -25.113 -5.604 27.393 1.00 97.31 565 GLY A CA 1
ATOM 4021 C C . GLY A 1 565 ? -25.374 -4.650 26.219 1.00 97.31 565 GLY A C 1
ATOM 4022 O O . GLY A 1 565 ? -24.657 -3.664 26.095 1.00 97.31 565 GLY A O 1
ATOM 4023 N N . TYR A 1 566 ? -26.326 -4.938 25.322 1.00 98.00 566 TYR A N 1
ATOM 4024 C CA . TYR A 1 566 ? -26.583 -4.110 24.130 1.00 98.00 566 TYR A CA 1
ATOM 4025 C C . TYR A 1 566 ? -26.732 -2.608 24.462 1.00 98.00 566 TYR A C 1
ATOM 4027 O O . TYR A 1 566 ? -26.117 -1.764 23.806 1.00 98.00 566 TYR A O 1
ATOM 4035 N N . GLY A 1 567 ? -27.463 -2.305 25.539 1.00 94.31 567 GLY A N 1
ATOM 4036 C CA . GLY A 1 567 ? -27.750 -0.980 26.088 1.00 94.31 567 GLY A CA 1
ATOM 4037 C C . GLY A 1 567 ? -29.104 -0.440 25.621 1.00 94.31 567 GLY A C 1
ATOM 4038 O O . GLY A 1 567 ? -29.466 -0.597 24.457 1.00 94.31 567 GLY A O 1
ATOM 4039 N N . SER A 1 568 ? -29.865 0.231 26.496 1.00 91.06 568 SER A N 1
ATOM 4040 C CA . SER A 1 568 ? -31.210 0.725 26.128 1.00 91.06 568 SER A CA 1
ATOM 4041 C C . SER A 1 568 ? -31.252 2.170 25.614 1.00 91.06 568 SER A C 1
ATOM 4043 O O . SER A 1 568 ? -32.244 2.571 25.014 1.00 91.06 568 SER A O 1
ATOM 4045 N N . LEU A 1 569 ? -30.232 2.990 25.896 1.00 88.38 569 LEU A N 1
ATOM 4046 C CA . LEU A 1 569 ? -30.207 4.421 25.553 1.00 88.38 569 LEU A CA 1
ATOM 4047 C C . LEU A 1 569 ? -28.816 4.882 25.109 1.00 88.38 569 LEU A C 1
ATOM 4049 O O . LEU A 1 569 ? -27.796 4.313 25.499 1.00 88.38 569 LEU A O 1
ATOM 4053 N N . LEU A 1 570 ? -28.770 5.968 24.336 1.00 84.12 570 LEU A N 1
ATOM 4054 C CA . LEU A 1 570 ? -27.529 6.651 23.976 1.00 84.12 570 LEU A CA 1
ATOM 4055 C C . LEU A 1 570 ? -27.312 7.899 24.852 1.00 84.12 570 LEU A C 1
ATOM 4057 O O . LEU A 1 570 ? -28.160 8.789 24.825 1.00 84.12 570 LEU A O 1
ATOM 4061 N N . PRO A 1 571 ? -26.178 8.026 25.572 1.00 79.44 571 PRO A N 1
ATOM 4062 C CA . PRO A 1 571 ? -25.080 7.066 25.700 1.00 79.44 571 PRO A CA 1
ATOM 4063 C C . PRO A 1 571 ? -25.314 6.030 26.821 1.00 79.44 571 PRO A C 1
ATOM 4065 O O . PRO A 1 571 ? -25.686 6.380 27.945 1.00 79.44 571 PRO A O 1
ATOM 4068 N N . SER A 1 572 ? -24.990 4.764 26.551 1.00 88.44 572 SER A N 1
ATOM 4069 C CA . SER A 1 572 ? -24.804 3.747 27.592 1.00 88.44 572 SER A CA 1
ATOM 4070 C C . SER A 1 572 ? -23.320 3.687 27.955 1.00 88.44 572 SER A C 1
ATOM 4072 O O . SER A 1 572 ? -22.471 3.728 27.072 1.00 88.44 572 SER A O 1
ATOM 4074 N N . ASN A 1 573 ? -23.000 3.658 29.251 1.00 93.31 573 ASN A N 1
ATOM 4075 C CA . ASN A 1 573 ? -21.622 3.711 29.770 1.00 93.31 573 ASN A CA 1
ATOM 4076 C C . ASN A 1 573 ? -21.456 2.845 31.039 1.00 93.31 573 ASN A C 1
ATOM 4078 O O . ASN A 1 573 ? -20.771 3.234 31.993 1.00 93.31 573 ASN A O 1
ATOM 4082 N N . TYR A 1 574 ? -22.145 1.701 31.095 1.00 95.75 574 TYR A N 1
ATOM 4083 C CA . TYR A 1 574 ? -21.994 0.754 32.199 1.00 95.75 574 TYR A CA 1
ATOM 4084 C C . TYR A 1 574 ? -20.575 0.151 32.194 1.00 95.75 574 TYR A C 1
ATOM 4086 O O . TYR A 1 574 ? -19.934 -0.005 31.150 1.00 95.75 574 TYR A O 1
ATOM 4094 N N . ALA A 1 575 ? -20.054 -0.137 33.382 1.00 97.69 575 ALA A N 1
ATOM 4095 C CA . ALA A 1 575 ? -18.646 -0.440 33.617 1.00 97.69 575 ALA A CA 1
ATOM 4096 C C . ALA A 1 575 ? -18.486 -1.471 34.739 1.00 97.69 575 ALA A C 1
ATOM 4098 O O . ALA A 1 575 ? -19.348 -1.567 35.617 1.00 97.69 575 ALA A O 1
ATOM 4099 N N . SER A 1 576 ? -17.352 -2.175 34.739 1.00 97.69 576 SER A N 1
ATOM 4100 C CA . SER A 1 576 ? -16.984 -3.179 35.748 1.00 97.69 576 SER A CA 1
ATOM 4101 C C . SER A 1 576 ? -17.939 -4.382 35.855 1.00 97.69 576 SER A C 1
ATOM 4103 O O . SER A 1 576 ? -17.955 -5.040 36.891 1.00 97.69 576 SER A O 1
ATOM 4105 N N . SER A 1 577 ? -18.757 -4.653 34.831 1.00 98.06 577 SER A N 1
ATOM 4106 C CA . SER A 1 577 ? -19.795 -5.696 34.850 1.00 98.06 577 SER A CA 1
ATOM 4107 C C . SER A 1 577 ? -19.370 -6.978 34.117 1.00 98.06 577 SER A C 1
ATOM 4109 O O . SER A 1 577 ? -18.686 -6.914 33.096 1.00 98.06 577 SER A O 1
ATOM 4111 N N . THR A 1 578 ? -19.843 -8.132 34.592 1.00 98.56 578 THR A N 1
ATOM 4112 C CA . THR A 1 578 ? -19.676 -9.455 33.963 1.00 98.56 578 THR A CA 1
ATOM 4113 C C . THR A 1 578 ? -21.036 -9.959 33.485 1.00 98.56 578 THR A C 1
ATOM 4115 O O . THR A 1 578 ? -21.886 -10.303 34.299 1.00 98.56 578 THR A O 1
ATOM 4118 N N . LEU A 1 579 ? -21.255 -9.995 32.173 1.00 98.50 579 LEU A N 1
ATOM 4119 C CA . LEU A 1 579 ? -22.526 -10.325 31.527 1.00 98.50 579 LEU A CA 1
ATOM 4120 C C . LEU A 1 579 ? -22.336 -11.573 30.655 1.00 98.50 579 LEU A C 1
ATOM 4122 O O . LEU A 1 579 ? -21.518 -11.552 29.739 1.00 98.50 579 LEU A O 1
ATOM 4126 N N . VAL A 1 580 ? -23.057 -12.663 30.909 1.00 98.69 580 VAL A N 1
ATOM 4127 C CA . VAL A 1 580 ? -22.887 -13.926 30.169 1.00 98.69 580 VAL A CA 1
ATOM 4128 C C . VAL A 1 580 ? -24.244 -14.530 29.822 1.00 98.69 580 VAL A C 1
ATOM 4130 O O . VAL A 1 580 ? -25.008 -14.872 30.714 1.00 98.69 580 VAL A O 1
ATOM 4133 N N . GLY A 1 581 ? -24.532 -14.705 28.533 1.00 98.38 581 GLY A N 1
ATOM 4134 C CA . GLY A 1 581 ? -25.790 -15.256 28.019 1.00 98.38 581 GLY A CA 1
ATOM 4135 C C . GLY A 1 581 ? -26.462 -14.356 26.980 1.00 98.38 581 GLY A C 1
ATOM 4136 O O . GLY A 1 581 ? -26.129 -13.182 26.842 1.00 98.38 581 GLY A O 1
ATOM 4137 N N . TYR A 1 582 ? -27.410 -14.909 26.217 1.00 98.62 582 TYR A N 1
ATOM 4138 C CA . TYR A 1 582 ? -28.225 -14.127 25.277 1.00 98.62 582 TYR A CA 1
ATOM 4139 C C . TYR A 1 582 ? -28.961 -13.013 26.031 1.00 98.62 582 TYR A C 1
ATOM 4141 O O . TYR A 1 582 ? -29.650 -13.311 27.003 1.00 98.62 582 TYR A O 1
ATOM 4149 N N . ARG A 1 583 ? -28.802 -11.753 25.605 1.00 98.44 583 ARG A N 1
ATOM 4150 C CA . ARG A 1 583 ? -29.430 -10.565 26.224 1.00 98.44 583 ARG A CA 1
ATOM 4151 C C . ARG A 1 583 ? -29.174 -10.344 27.723 1.00 98.44 583 ARG A C 1
ATOM 4153 O O . ARG A 1 583 ? -29.863 -9.535 28.342 1.00 98.44 583 ARG A O 1
ATOM 4160 N N . ALA A 1 584 ? -28.155 -10.974 28.312 1.00 98.56 584 ALA A N 1
ATOM 4161 C CA . ALA A 1 584 ? -27.769 -10.692 29.696 1.00 98.56 584 ALA A CA 1
ATOM 4162 C C . ALA A 1 584 ? -27.454 -9.188 29.865 1.00 98.56 584 ALA A C 1
ATOM 4164 O O . ALA A 1 584 ? -26.566 -8.657 29.191 1.00 98.56 584 ALA A O 1
ATOM 4165 N N . GLY A 1 585 ? -28.209 -8.487 30.715 1.00 97.44 585 GLY A N 1
ATOM 4166 C CA . GLY A 1 585 ? -28.104 -7.035 30.900 1.00 97.44 585 GLY A CA 1
ATOM 4167 C C . GLY A 1 585 ? -28.442 -6.176 29.674 1.00 97.44 585 GLY A C 1
ATOM 4168 O O . GLY A 1 585 ? -27.847 -5.110 29.516 1.00 97.44 585 GLY A O 1
ATOM 4169 N N . TYR A 1 586 ? -29.336 -6.618 28.779 1.00 98.00 586 TYR A N 1
ATOM 4170 C CA . TYR A 1 586 ? -29.637 -5.912 27.521 1.00 98.00 586 TYR A CA 1
ATOM 4171 C C . TYR A 1 586 ? -29.978 -4.422 27.709 1.00 98.00 586 TYR A C 1
ATOM 4173 O O . TYR A 1 586 ? -29.497 -3.603 26.929 1.00 98.00 586 TYR A O 1
ATOM 4181 N N . ASN A 1 587 ? -30.724 -4.031 28.753 1.00 97.12 587 ASN A N 1
ATOM 4182 C CA . ASN A 1 587 ? -31.140 -2.634 28.947 1.00 97.12 587 ASN A CA 1
ATOM 4183 C C . ASN A 1 587 ? -30.176 -1.746 29.766 1.00 97.12 587 ASN A C 1
ATOM 4185 O O . ASN A 1 587 ? -30.534 -0.612 30.093 1.00 97.12 587 ASN A O 1
ATOM 4189 N N . LEU A 1 588 ? -28.955 -2.198 30.082 1.00 96.88 588 LEU A N 1
ATOM 4190 C CA . LEU A 1 588 ? -28.026 -1.447 30.941 1.00 96.88 588 LEU A CA 1
ATOM 4191 C C . LEU A 1 588 ? -27.674 -0.047 30.396 1.00 96.88 588 LEU A C 1
ATOM 4193 O O . LEU A 1 588 ? -27.401 0.143 29.214 1.00 96.88 588 LEU A O 1
ATOM 4197 N N . GLN A 1 589 ? -27.623 0.942 31.291 1.00 95.25 589 GLN A N 1
ATOM 4198 C CA . GLN A 1 589 ? -27.369 2.358 30.995 1.00 95.25 589 GLN A CA 1
ATOM 4199 C C . GLN A 1 589 ? -26.137 2.887 31.750 1.00 95.25 589 GLN A C 1
ATOM 4201 O O . GLN A 1 589 ? -25.484 2.177 32.508 1.00 95.25 589 GLN A O 1
ATOM 4206 N N . THR A 1 590 ? -25.813 4.173 31.570 1.00 92.56 590 THR A N 1
ATOM 4207 C CA . THR A 1 590 ? -24.631 4.855 32.147 1.00 92.56 590 THR A CA 1
ATOM 4208 C C . THR A 1 590 ? -24.374 4.607 33.642 1.00 92.56 590 THR A C 1
ATOM 4210 O O . THR A 1 590 ? -23.208 4.577 34.039 1.00 92.56 590 THR A O 1
ATOM 4213 N N . SER A 1 591 ? -25.405 4.400 34.464 1.00 90.50 591 SER A N 1
ATOM 4214 C CA . SER A 1 591 ? -25.238 4.149 35.904 1.00 90.50 591 SER A CA 1
ATOM 4215 C C . SER A 1 591 ? -25.223 2.670 36.304 1.00 90.50 591 SER A C 1
ATOM 4217 O O . SER A 1 591 ? -24.837 2.397 37.431 1.00 90.50 591 SER A O 1
ATOM 4219 N N . GLY A 1 592 ? -25.597 1.725 35.431 1.00 94.69 592 GLY A N 1
ATOM 4220 C CA . GLY A 1 592 ? -25.808 0.314 35.792 1.00 94.69 592 GLY A CA 1
ATOM 4221 C C . GLY A 1 592 ? -24.524 -0.520 35.896 1.00 94.69 592 GLY A C 1
ATOM 4222 O O . GLY A 1 592 ? -24.247 -1.352 35.034 1.00 94.69 592 GLY A O 1
ATOM 4223 N N . LYS A 1 593 ? -23.692 -0.267 36.910 1.00 96.19 593 LYS A N 1
ATOM 4224 C CA . LYS A 1 593 ? -22.293 -0.733 36.984 1.00 96.19 593 LYS A CA 1
ATOM 4225 C C . LYS A 1 593 ? -22.098 -1.921 37.929 1.00 96.19 593 LYS A C 1
ATOM 4227 O O . LYS A 1 593 ? -22.898 -2.148 38.830 1.00 96.19 593 LYS A O 1
ATOM 4232 N N . LYS A 1 594 ? -20.975 -2.633 37.776 1.00 96.62 594 LYS A N 1
ATOM 4233 C CA . LYS A 1 594 ? -20.544 -3.726 38.673 1.00 96.62 594 LYS A CA 1
ATOM 4234 C C . LYS A 1 594 ? -21.553 -4.883 38.792 1.00 96.62 594 LYS A C 1
ATOM 4236 O O . LYS A 1 594 ? -21.622 -5.538 39.826 1.00 96.62 594 LYS A O 1
ATOM 4241 N N . ASN A 1 595 ? -22.356 -5.119 37.757 1.00 97.62 595 ASN A N 1
ATOM 4242 C CA . ASN A 1 595 ? -23.361 -6.182 37.758 1.00 97.62 595 ASN A CA 1
ATOM 4243 C C . ASN A 1 595 ? -22.753 -7.508 37.267 1.00 97.62 595 ASN A C 1
ATOM 4245 O O . ASN A 1 595 ? -21.986 -7.511 36.305 1.00 97.62 595 ASN A O 1
ATOM 4249 N N . ILE A 1 596 ? -23.118 -8.626 37.891 1.00 98.31 596 ILE A N 1
ATOM 4250 C CA . ILE A 1 596 ? -22.779 -9.991 37.470 1.00 98.31 596 ILE A CA 1
ATOM 4251 C C . ILE A 1 596 ? -24.079 -10.663 37.023 1.00 98.31 596 ILE A C 1
ATOM 4253 O O . ILE A 1 596 ? -24.871 -11.078 37.863 1.00 98.31 596 ILE A O 1
ATOM 4257 N N . LEU A 1 597 ? -24.323 -10.730 35.715 1.00 98.50 597 LEU A N 1
ATOM 4258 C CA . LEU A 1 597 ? -25.571 -11.229 35.127 1.00 98.50 597 LEU A CA 1
ATOM 4259 C C . LEU A 1 597 ? -25.268 -12.483 34.297 1.00 98.50 597 LEU A C 1
ATOM 4261 O O . LEU A 1 597 ? -24.505 -12.407 33.333 1.00 98.50 597 LEU A O 1
ATOM 4265 N N . PHE A 1 598 ? -25.820 -13.637 34.679 1.00 98.50 598 PHE A N 1
ATOM 4266 C CA . PHE A 1 598 ? -25.466 -14.934 34.094 1.00 98.50 598 PHE A CA 1
ATOM 4267 C C . PHE A 1 598 ? -26.703 -15.756 33.711 1.00 98.50 598 PHE A C 1
ATOM 4269 O O . PHE A 1 598 ? -27.379 -16.343 34.555 1.00 98.50 598 PHE A O 1
ATOM 4276 N N . GLY A 1 599 ? -26.949 -15.863 32.410 1.00 98.12 599 GLY A N 1
ATOM 4277 C CA . GLY A 1 599 ? -27.977 -16.696 31.803 1.00 98.12 599 GLY A CA 1
ATOM 4278 C C . GLY A 1 599 ? -28.744 -15.981 30.690 1.00 98.12 599 GLY A C 1
ATOM 4279 O O . GLY A 1 599 ? -28.470 -14.836 30.332 1.00 98.12 599 GLY A O 1
ATOM 4280 N N . TYR A 1 600 ? -29.696 -16.697 30.103 1.00 98.38 600 TYR A N 1
ATOM 4281 C CA . TYR A 1 600 ? -30.572 -16.188 29.048 1.00 98.38 600 TYR A CA 1
ATOM 4282 C C . TYR A 1 600 ? -31.510 -15.103 29.612 1.00 98.38 600 TYR A C 1
ATOM 4284 O O . TYR A 1 600 ? -32.177 -15.357 30.610 1.00 98.38 600 TYR A O 1
ATOM 4292 N N . GLN A 1 601 ? -31.526 -13.911 29.001 1.00 98.00 601 GLN A N 1
ATOM 4293 C CA . GLN A 1 601 ? -32.255 -12.705 29.444 1.00 98.00 601 GLN A CA 1
ATOM 4294 C C . GLN A 1 601 ? -31.990 -12.306 30.919 1.00 98.00 601 GLN A C 1
ATOM 4296 O O . GLN A 1 601 ? -32.775 -11.600 31.542 1.00 98.00 601 GLN A O 1
ATOM 4301 N N . SER A 1 602 ? -30.848 -12.718 31.492 1.00 98.25 602 SER A N 1
ATOM 4302 C CA . SER A 1 602 ? -30.540 -12.466 32.906 1.00 98.25 602 SER A CA 1
ATOM 4303 C C . SER A 1 602 ? -30.296 -10.978 33.196 1.00 98.25 602 SER A C 1
ATOM 4305 O O . SER A 1 602 ? -29.422 -10.351 32.589 1.00 98.25 602 SER A O 1
ATOM 4307 N N . GLY A 1 603 ? -31.062 -10.419 34.136 1.00 97.19 603 GLY A N 1
ATOM 4308 C CA . GLY A 1 603 ? -31.034 -9.003 34.502 1.00 97.19 603 GLY A CA 1
ATOM 4309 C C . GLY A 1 603 ? -31.376 -8.066 33.342 1.00 97.19 603 GLY A C 1
ATOM 4310 O O . GLY A 1 603 ? -30.812 -6.973 33.260 1.00 97.19 603 GLY A O 1
ATOM 4311 N N . GLU A 1 604 ? -32.237 -8.494 32.414 1.00 96.81 604 GLU A N 1
ATOM 4312 C CA . GLU A 1 604 ? -32.664 -7.671 31.284 1.00 96.81 604 GLU A CA 1
ATOM 4313 C C . GLU A 1 604 ? -33.387 -6.391 31.732 1.00 96.81 604 GLU A C 1
ATOM 4315 O O . GLU A 1 604 ? -33.239 -5.372 31.056 1.00 96.81 604 GLU A O 1
ATOM 4320 N N . ASN A 1 605 ? -34.088 -6.365 32.873 1.00 96.31 605 ASN A N 1
ATOM 4321 C CA . ASN A 1 605 ? -34.738 -5.139 33.354 1.00 96.31 605 ASN A CA 1
ATOM 4322 C C . ASN A 1 605 ? -33.775 -4.069 33.891 1.00 96.31 605 ASN A C 1
ATOM 4324 O O . ASN A 1 605 ? -34.183 -2.916 34.058 1.00 96.31 605 ASN A O 1
ATOM 4328 N N . ILE A 1 606 ? -32.514 -4.411 34.172 1.00 97.31 606 ILE A N 1
ATOM 4329 C CA . ILE A 1 606 ? -31.593 -3.511 34.867 1.00 97.31 606 ILE A CA 1
ATOM 4330 C C . ILE A 1 606 ? -31.173 -2.382 33.925 1.00 97.31 606 ILE A C 1
ATOM 4332 O O . ILE A 1 606 ? -30.539 -2.606 32.897 1.00 97.31 606 ILE A O 1
ATOM 4336 N N . THR A 1 607 ? -31.471 -1.142 34.318 1.00 96.56 607 THR A N 1
ATOM 4337 C CA . THR A 1 607 ? -31.068 0.066 33.583 1.00 96.56 607 THR A CA 1
ATOM 4338 C C . THR A 1 607 ? -29.959 0.806 34.321 1.00 96.56 607 THR A C 1
ATOM 4340 O O . THR A 1 607 ? -28.856 0.973 33.803 1.00 96.56 607 THR A O 1
ATOM 4343 N N . THR A 1 608 ? -30.220 1.231 35.556 1.00 96.44 608 THR A N 1
ATOM 4344 C CA . THR A 1 608 ? -29.287 2.021 36.379 1.00 96.44 608 THR A CA 1
ATOM 4345 C C . THR A 1 608 ? -28.868 1.319 37.671 1.00 96.44 608 THR A C 1
ATOM 4347 O O . THR A 1 608 ? -27.938 1.779 38.333 1.00 96.44 608 THR A O 1
ATOM 4350 N N . GLY A 1 609 ? -29.491 0.180 37.990 1.00 96.19 609 GLY A N 1
ATOM 4351 C CA . GLY A 1 609 ? -29.131 -0.676 39.118 1.00 96.19 609 GLY A CA 1
ATOM 4352 C C . GLY A 1 609 ? -27.686 -1.188 39.074 1.00 96.19 609 GLY A C 1
ATOM 4353 O O . GLY A 1 609 ? -27.171 -1.501 38.001 1.00 96.19 609 GLY A O 1
ATOM 4354 N N . SER A 1 610 ? -27.021 -1.262 40.231 1.00 96.31 610 SER A N 1
ATOM 4355 C CA . SER A 1 610 ? -25.580 -1.557 40.350 1.00 96.31 610 SER A CA 1
ATOM 4356 C C . SER A 1 610 ? -25.244 -2.590 41.427 1.00 96.31 610 SER A C 1
ATOM 4358 O O . SER A 1 610 ? -25.989 -2.749 42.387 1.00 96.31 610 SER A O 1
ATOM 4360 N N . ASN A 1 611 ? -24.077 -3.232 41.323 1.00 95.88 611 ASN A N 1
ATOM 4361 C CA . ASN A 1 611 ? -23.608 -4.273 42.256 1.00 95.88 611 ASN A CA 1
ATOM 4362 C C . ASN A 1 611 ? -24.580 -5.469 42.398 1.00 95.88 611 ASN A C 1
ATOM 4364 O O . ASN A 1 611 ? -24.623 -6.102 43.451 1.00 95.88 611 ASN A O 1
ATOM 4368 N N . ASN A 1 612 ? -25.400 -5.762 41.383 1.00 96.56 612 ASN A N 1
ATOM 4369 C CA . ASN A 1 612 ? -26.335 -6.886 41.436 1.00 96.56 612 ASN A CA 1
ATOM 4370 C C . ASN A 1 612 ? -25.691 -8.173 40.922 1.00 96.56 612 ASN A C 1
ATOM 4372 O O . ASN A 1 612 ? -24.950 -8.147 39.939 1.00 96.56 612 ASN A O 1
ATOM 4376 N N . ILE A 1 613 ? -26.034 -9.301 41.536 1.00 97.50 613 ILE A N 1
ATOM 4377 C CA . ILE A 1 613 ? -25.680 -10.645 41.081 1.00 97.50 613 ILE A CA 1
ATOM 4378 C C . ILE A 1 613 ? -26.982 -11.350 40.699 1.00 97.50 613 ILE A C 1
ATOM 4380 O O . ILE A 1 613 ? -27.781 -11.679 41.572 1.00 97.50 613 ILE A O 1
ATOM 4384 N N . VAL A 1 614 ? -27.211 -11.572 39.407 1.00 98.00 614 VAL A N 1
ATOM 4385 C CA . VAL A 1 614 ? -28.434 -12.201 38.889 1.00 98.00 614 VAL A CA 1
ATOM 4386 C C . VAL A 1 614 ? -28.053 -13.420 38.059 1.00 98.00 614 VAL A C 1
ATOM 4388 O O . VAL A 1 614 ? -27.193 -13.332 37.185 1.00 98.00 614 VAL A O 1
ATOM 4391 N N . ILE A 1 615 ? -28.644 -14.578 38.358 1.00 98.44 615 ILE A N 1
ATOM 4392 C CA . ILE A 1 615 ? -28.271 -15.854 37.738 1.00 98.44 615 ILE A CA 1
ATOM 4393 C C . ILE A 1 615 ? -29.521 -16.683 37.418 1.00 98.44 615 ILE A C 1
ATOM 4395 O O . ILE A 1 615 ? -30.305 -17.020 38.307 1.00 98.44 615 ILE A O 1
ATOM 4399 N N . GLY A 1 616 ? -29.673 -17.067 36.150 1.00 97.44 616 GLY A N 1
ATOM 4400 C CA . GLY A 1 616 ? -30.693 -18.005 35.679 1.00 97.44 616 GLY A CA 1
ATOM 4401 C C . GLY A 1 616 ? -31.251 -17.679 34.292 1.00 97.44 616 GLY A C 1
ATOM 4402 O O . GLY A 1 616 ? -30.779 -16.777 33.604 1.00 97.44 616 GLY A O 1
ATOM 4403 N N . TYR A 1 617 ? -32.254 -18.450 33.874 1.00 97.88 617 TYR A N 1
ATOM 4404 C CA . TYR A 1 617 ? -33.032 -18.206 32.658 1.00 97.88 617 TYR A CA 1
ATOM 4405 C C . TYR A 1 617 ? -34.205 -17.280 32.997 1.00 97.88 617 TYR A C 1
ATOM 4407 O O . TYR A 1 617 ? -35.009 -17.647 33.850 1.00 97.88 617 TYR A O 1
ATOM 4415 N N . ASP A 1 618 ? -34.296 -16.124 32.336 1.00 97.06 618 ASP A N 1
ATOM 4416 C CA . ASP A 1 618 ? -35.376 -15.136 32.507 1.00 97.06 618 ASP A CA 1
ATOM 4417 C C . ASP A 1 618 ? -35.536 -14.677 33.978 1.00 97.06 618 ASP A C 1
ATOM 4419 O O . ASP A 1 618 ? -36.630 -14.596 34.536 1.00 97.06 618 ASP A O 1
ATOM 4423 N N . ILE A 1 619 ? -34.394 -14.443 34.643 1.00 97.56 619 ILE A N 1
ATOM 4424 C CA . ILE A 1 619 ? -34.295 -13.998 36.044 1.00 97.56 619 ILE A CA 1
ATOM 4425 C C . ILE A 1 619 ? -33.762 -12.570 36.089 1.00 97.56 619 ILE A C 1
ATOM 4427 O O . ILE A 1 619 ? -32.760 -12.261 35.442 1.00 97.56 619 ILE A O 1
ATOM 4431 N N . ASP A 1 620 ? -34.387 -11.731 36.909 1.00 97.00 620 ASP A N 1
ATOM 4432 C CA . ASP A 1 620 ? -34.234 -10.276 36.900 1.00 97.00 620 ASP A CA 1
ATOM 4433 C C . ASP A 1 620 ? -33.882 -9.698 38.284 1.00 97.00 620 ASP A C 1
ATOM 4435 O O . ASP A 1 620 ? -33.966 -10.385 39.307 1.00 97.00 620 ASP A O 1
ATOM 4439 N N . ALA A 1 621 ? -33.509 -8.415 38.346 1.00 95.06 621 ALA A N 1
ATOM 4440 C CA . ALA A 1 621 ? -33.452 -7.694 39.623 1.00 95.06 621 ALA A CA 1
ATOM 4441 C C . ALA A 1 621 ? -34.867 -7.255 40.067 1.00 95.06 621 ALA A C 1
ATOM 4443 O O . ALA A 1 621 ? -35.745 -7.105 39.215 1.00 95.06 621 ALA A O 1
ATOM 4444 N N . PRO A 1 622 ? -35.117 -6.970 41.365 1.00 92.75 622 PRO A N 1
ATOM 4445 C CA . PRO A 1 622 ? -36.450 -6.572 41.847 1.00 92.75 622 PRO A CA 1
ATOM 4446 C C . PRO A 1 622 ? -37.024 -5.308 41.189 1.00 92.75 622 PRO A C 1
ATOM 4448 O O . PRO A 1 622 ? -38.236 -5.108 41.173 1.00 92.75 622 PRO A O 1
ATOM 4451 N N . SER A 1 623 ? -36.163 -4.438 40.660 1.00 95.12 623 SER A N 1
ATOM 4452 C CA . SER A 1 623 ? -36.545 -3.309 39.816 1.00 95.12 623 SER A CA 1
ATOM 4453 C C . SER A 1 623 ? -35.369 -2.855 38.947 1.00 95.12 623 SER A C 1
ATOM 4455 O O . SER A 1 623 ? -34.207 -3.100 39.278 1.00 95.12 623 SER A O 1
ATOM 4457 N N . ALA A 1 624 ? -35.659 -2.087 37.896 1.00 95.69 624 ALA A N 1
ATOM 4458 C CA . ALA A 1 624 ? -34.665 -1.561 36.956 1.00 95.69 624 ALA A CA 1
ATOM 4459 C C . ALA A 1 624 ? -33.566 -0.669 37.587 1.00 95.69 624 ALA A C 1
ATOM 4461 O O . ALA A 1 624 ? -32.538 -0.402 36.952 1.00 95.69 624 ALA A O 1
ATOM 4462 N N . THR A 1 625 ? -33.783 -0.192 38.818 1.00 96.56 625 THR A N 1
ATOM 4463 C CA . THR A 1 625 ? -32.867 0.661 39.593 1.00 96.56 625 THR A CA 1
ATOM 4464 C C . THR A 1 625 ? -32.319 -0.024 40.853 1.00 96.56 625 THR A C 1
ATOM 4466 O O . THR A 1 625 ? -31.521 0.582 41.567 1.00 96.56 625 THR A O 1
ATOM 4469 N N . SER A 1 626 ? -32.709 -1.277 41.129 1.00 93.00 626 SER A N 1
ATOM 4470 C CA . SER A 1 626 ? -32.256 -2.040 42.299 1.00 93.00 626 SER A CA 1
ATOM 4471 C C . SER A 1 626 ? -30.735 -2.173 42.330 1.00 93.00 626 SER A C 1
ATOM 4473 O O . SER A 1 626 ? -30.095 -2.360 41.296 1.00 93.00 626 SER A O 1
ATOM 4475 N N . ALA A 1 627 ? -30.147 -2.084 43.519 1.00 94.75 627 ALA A N 1
ATOM 4476 C CA . ALA A 1 627 ? -28.708 -2.175 43.711 1.00 94.75 627 ALA A CA 1
ATOM 4477 C C . ALA A 1 627 ? -28.368 -3.051 44.919 1.00 94.75 627 ALA A C 1
ATOM 4479 O O . ALA A 1 627 ? -29.177 -3.174 45.839 1.00 94.75 627 ALA A O 1
ATOM 4480 N N . ASN A 1 628 ? -27.165 -3.626 44.916 1.00 94.06 628 ASN A N 1
ATOM 4481 C CA . ASN A 1 628 ? -26.652 -4.497 45.978 1.00 94.06 628 ASN A CA 1
ATOM 4482 C C . ASN A 1 628 ? -27.566 -5.722 46.233 1.00 94.06 628 ASN A C 1
ATOM 4484 O O . ASN A 1 628 ? -27.782 -6.098 47.388 1.00 94.06 628 ASN A O 1
ATOM 4488 N N . THR A 1 629 ? -28.149 -6.314 45.179 1.00 94.12 629 THR A N 1
ATOM 4489 C CA . THR A 1 629 ? -29.051 -7.482 45.285 1.00 94.12 629 THR A CA 1
ATOM 4490 C C . THR A 1 629 ? -28.443 -8.769 44.726 1.00 94.12 629 THR A C 1
ATOM 4492 O O . THR A 1 629 ? -27.656 -8.740 43.782 1.00 94.12 629 THR A O 1
ATOM 4495 N N . LEU A 1 630 ? -28.830 -9.908 45.299 1.00 94.88 630 LEU A N 1
ATOM 4496 C CA . LEU A 1 630 ? -28.547 -11.254 44.804 1.00 94.88 630 LEU A CA 1
ATOM 4497 C C . LEU A 1 630 ? -29.873 -11.900 44.406 1.00 94.88 630 LEU A C 1
ATOM 4499 O O . LEU A 1 630 ? -30.802 -11.911 45.209 1.00 94.88 630 LEU A O 1
ATOM 4503 N N . ASN A 1 631 ? -29.952 -12.469 43.206 1.00 95.00 631 ASN A N 1
ATOM 4504 C CA . ASN A 1 631 ? -31.071 -13.300 42.774 1.00 95.00 631 ASN A CA 1
ATOM 4505 C C . ASN A 1 631 ? -30.576 -14.486 41.932 1.00 95.00 631 ASN A C 1
ATOM 4507 O O . ASN A 1 631 ? -30.133 -14.314 40.797 1.00 95.00 631 ASN A O 1
ATOM 4511 N N . ILE A 1 632 ? -30.676 -15.701 42.471 1.00 96.69 632 ILE A N 1
ATOM 4512 C CA . ILE A 1 632 ? -30.428 -16.946 41.737 1.00 96.69 632 ILE A CA 1
ATOM 4513 C C . ILE A 1 632 ? -31.756 -17.691 41.596 1.00 96.69 632 ILE A C 1
ATOM 4515 O O . ILE A 1 632 ? -32.292 -18.215 42.576 1.00 96.69 632 ILE A O 1
ATOM 4519 N N . GLY A 1 633 ? -32.285 -17.743 40.371 1.00 94.44 633 GLY A N 1
ATOM 4520 C CA . GLY A 1 633 ? -33.490 -18.509 40.034 1.00 94.44 633 GLY A CA 1
ATOM 4521 C C . GLY A 1 633 ? -34.774 -18.103 40.771 1.00 94.44 633 GLY A C 1
ATOM 4522 O O . GLY A 1 633 ? -35.668 -18.936 40.876 1.00 94.44 633 GLY A O 1
ATOM 4523 N N . ASN A 1 634 ? -34.854 -16.891 41.339 1.00 91.00 634 ASN A N 1
ATOM 4524 C CA . ASN A 1 634 ? -35.883 -16.467 42.305 1.00 91.00 634 ASN A CA 1
ATOM 4525 C C . ASN A 1 634 ? -35.973 -17.348 43.576 1.00 91.00 634 ASN A C 1
ATOM 4527 O O . ASN A 1 634 ? -36.935 -17.237 44.332 1.00 91.00 634 ASN A O 1
ATOM 4531 N N . LEU A 1 635 ? -34.980 -18.215 43.824 1.00 92.88 635 LEU A N 1
ATOM 4532 C CA . LEU A 1 635 ? -34.939 -19.163 44.945 1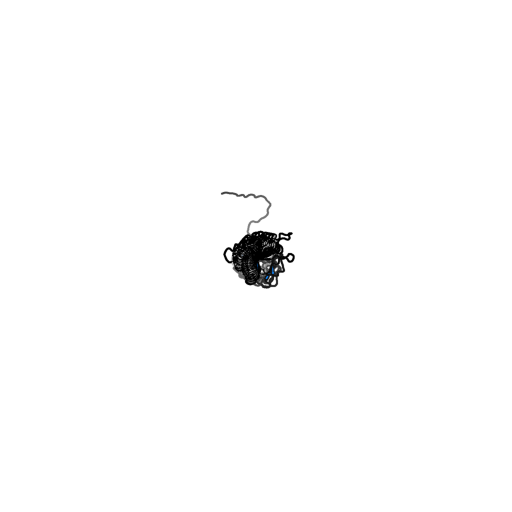.00 92.88 635 LEU A CA 1
ATOM 4533 C C . LEU A 1 635 ? -33.939 -18.742 46.029 1.00 92.88 635 LEU A C 1
ATOM 4535 O O . LEU A 1 635 ? -34.223 -18.883 47.216 1.00 92.88 635 LEU A O 1
ATOM 4539 N N . ILE A 1 636 ? -32.771 -18.232 45.630 1.00 92.44 636 ILE A N 1
ATOM 4540 C CA . ILE A 1 636 ? -31.796 -17.633 46.548 1.00 92.44 636 ILE A CA 1
ATOM 4541 C C . ILE A 1 636 ? -31.820 -16.132 46.293 1.00 92.44 636 ILE A C 1
ATOM 4543 O O . ILE A 1 636 ? -31.327 -15.669 45.264 1.00 92.44 636 ILE A O 1
ATOM 4547 N N . PHE A 1 637 ? -32.410 -15.392 47.226 1.00 91.44 637 PHE A N 1
ATOM 4548 C CA . PHE A 1 637 ? -32.533 -13.942 47.166 1.00 91.44 637 PHE A CA 1
ATOM 4549 C C . PHE A 1 637 ? -31.801 -13.283 48.340 1.00 91.44 637 PHE A C 1
ATOM 4551 O O . PHE A 1 637 ? -31.712 -13.862 49.422 1.00 91.44 637 PHE A O 1
ATOM 4558 N N . GLY A 1 638 ? -31.274 -12.078 48.128 1.00 88.38 638 GLY A N 1
ATOM 4559 C CA . GLY A 1 638 ? -30.630 -11.289 49.174 1.00 88.38 638 GLY A CA 1
ATOM 4560 C C . GLY A 1 638 ? -30.516 -9.810 48.815 1.00 88.38 638 GLY A C 1
ATOM 4561 O O . GLY A 1 638 ? -30.408 -9.436 47.646 1.00 88.38 638 GLY A O 1
ATOM 4562 N N . THR A 1 639 ? -30.520 -8.969 49.843 1.00 89.62 639 THR A N 1
ATOM 4563 C CA . THR A 1 639 ? -30.342 -7.512 49.773 1.00 89.62 639 THR A CA 1
ATOM 4564 C C . THR A 1 639 ? -29.108 -7.083 50.577 1.00 89.62 639 THR A C 1
ATOM 4566 O O . THR A 1 639 ? -28.529 -7.895 51.298 1.00 89.62 639 THR A O 1
ATOM 4569 N N . SER A 1 640 ? -28.690 -5.821 50.433 1.00 87.12 640 SER A N 1
ATOM 4570 C CA . SER A 1 640 ? -27.541 -5.228 51.145 1.00 87.12 640 SER A CA 1
ATOM 4571 C C . SER A 1 640 ? -26.186 -5.911 50.889 1.00 87.12 640 SER A C 1
ATOM 4573 O O . SER A 1 640 ? -25.331 -5.980 51.766 1.00 87.12 640 SER A O 1
ATOM 4575 N N . LEU A 1 641 ? -25.929 -6.371 49.659 1.00 83.31 641 LEU A N 1
ATOM 4576 C CA . LEU A 1 641 ? -24.599 -6.844 49.241 1.00 83.31 641 LEU A CA 1
ATOM 4577 C C . LEU A 1 641 ? -23.624 -5.683 48.947 1.00 83.31 641 LEU A C 1
ATOM 4579 O O . LEU A 1 641 ? -23.088 -5.562 47.846 1.00 83.31 641 LEU A O 1
ATOM 4583 N N . ASP A 1 642 ? -23.408 -4.810 49.932 1.00 81.19 642 ASP A N 1
ATOM 4584 C CA . ASP A 1 642 ? -22.367 -3.768 49.923 1.00 81.19 642 ASP A CA 1
ATOM 4585 C C . ASP A 1 642 ? -21.126 -4.127 50.763 1.00 81.19 642 ASP A C 1
ATOM 4587 O O . ASP A 1 642 ? -20.072 -3.511 50.592 1.00 81.19 642 ASP A O 1
ATOM 4591 N N . GLY A 1 643 ? -21.228 -5.153 51.614 1.00 75.00 643 GLY A N 1
ATOM 4592 C CA . GLY A 1 643 ? -20.152 -5.619 52.490 1.00 75.00 643 GLY A CA 1
ATOM 4593 C C . GLY A 1 643 ? -20.082 -4.921 53.852 1.00 75.00 643 GLY A C 1
ATOM 4594 O O . GLY A 1 643 ? -19.091 -5.110 54.555 1.00 75.00 643 GLY A O 1
ATOM 4595 N N . ALA A 1 644 ? -21.092 -4.130 54.233 1.00 74.69 644 ALA A N 1
ATOM 4596 C CA . ALA A 1 644 ? -21.213 -3.589 55.587 1.00 74.69 644 ALA A CA 1
ATOM 4597 C C . ALA A 1 644 ? -21.718 -4.642 56.596 1.00 74.69 644 ALA A C 1
ATOM 4599 O O . ALA A 1 644 ? -21.225 -4.695 57.724 1.00 74.69 644 ALA A O 1
ATOM 4600 N N . ASP A 1 645 ? -22.661 -5.494 56.179 1.00 65.81 645 ASP A N 1
ATOM 4601 C CA . ASP A 1 645 ? -23.249 -6.550 57.009 1.00 65.81 645 ASP A CA 1
ATOM 4602 C C . ASP A 1 645 ? -22.489 -7.887 56.907 1.00 65.81 645 ASP A C 1
ATOM 4604 O O . ASP A 1 645 ? -21.985 -8.280 55.854 1.00 65.81 645 ASP A O 1
ATOM 4608 N N . THR A 1 646 ? -22.436 -8.628 58.019 1.00 65.56 646 THR A N 1
ATOM 4609 C CA . THR A 1 646 ? -21.737 -9.927 58.136 1.00 65.56 646 THR A CA 1
ATOM 4610 C C . THR A 1 646 ? -22.635 -11.145 57.890 1.00 65.56 646 THR A C 1
ATOM 4612 O O . THR A 1 646 ? -22.179 -12.286 57.982 1.00 65.56 646 THR A O 1
ATOM 4615 N N . THR A 1 647 ? -23.908 -10.923 57.564 1.00 62.84 647 THR A N 1
ATOM 4616 C CA . THR A 1 647 ? -24.929 -11.951 57.323 1.00 62.84 647 THR A CA 1
ATOM 4617 C C . THR A 1 647 ? -25.714 -11.616 56.064 1.00 62.84 647 THR A C 1
ATOM 4619 O O . THR A 1 647 ? -26.067 -10.454 55.873 1.00 62.84 647 THR A O 1
ATOM 4622 N N . LEU A 1 648 ? -26.066 -12.613 55.239 1.00 61.34 648 LEU A N 1
ATOM 4623 C CA . LEU A 1 648 ? -27.079 -12.386 54.204 1.00 61.34 648 LEU A CA 1
ATOM 4624 C C . LEU A 1 648 ? -28.388 -11.951 54.871 1.00 61.34 648 LEU A C 1
ATOM 4626 O O . LEU A 1 648 ? -28.874 -12.621 55.783 1.00 61.34 648 LEU A O 1
ATOM 4630 N N . SER A 1 649 ? -28.959 -10.862 54.365 1.00 57.00 649 SER A N 1
ATOM 4631 C CA . SER A 1 649 ? -30.326 -10.449 54.668 1.00 57.00 649 SER A CA 1
ATOM 4632 C C . SER A 1 649 ? -31.290 -11.598 54.350 1.00 57.00 649 SER A C 1
ATOM 4634 O O . SER A 1 649 ? -31.360 -12.050 53.204 1.00 57.00 649 SER A O 1
ATOM 4636 N N . THR A 1 650 ? -32.008 -12.097 55.359 1.00 53.09 650 THR A N 1
ATOM 4637 C CA . THR A 1 650 ? -33.119 -13.036 55.159 1.00 53.09 650 THR A CA 1
ATOM 4638 C C . THR A 1 650 ? -34.299 -12.245 54.596 1.00 53.09 650 THR A C 1
ATOM 4640 O O . THR A 1 650 ? -34.968 -11.545 55.360 1.00 53.09 650 THR A O 1
ATOM 4643 N N . GLY A 1 651 ? -34.458 -12.298 53.269 1.00 50.28 651 GLY A N 1
ATOM 4644 C CA . GLY A 1 651 ? -35.360 -11.439 52.486 1.00 50.28 651 GLY A CA 1
ATOM 4645 C C . GLY A 1 651 ? -36.844 -11.548 52.814 1.00 50.28 651 GLY A C 1
ATOM 4646 O O . GLY A 1 651 ? -37.283 -12.644 53.228 1.00 50.28 651 GLY A O 1
#

Radius of gyration: 76.02 Å; chains: 1; bounding box: 145×70×237 Å

Foldseek 3Di:
DDDDDDDDDDDDDDDDDDDDDDDDDDDDDAAADDDDDDDDDDDDDDDDDDDPVHHHDDPDDDPPDDDDDDDFWEAPPVVRATEGNDNDRPDNDRYPDDDDDPDDDDDPDDDPPDPRHYDDPPPDPPDDDDPDDDDDPVDDPQWDWDQDPPRDIDTDLCQWGAPPVVCAIEGNDNDAPDNYRYDDDDDDPDDDDPDPDDDDDPCPDPPDDDDPDQPDDDDQDDPDADDDDPHADDDDEDHDHPDDDPDAHDDDDDDDDDDDDPDDDDHPDDDPDPDDDDPDLADWDADPQRQWIAGSVQFIDGNDPDGPHHWDADPVGTDDPDFDADDPVAAGEAAAEALWCQQQDCPPPDPASGQEHAAEHQGCNQANREYLEYAHEHQGCNQQHNEYNEYAAEALGVNQQHHEYNEYAAEHLGCNQDPDYCEYAHEHLGVNQAYHEYNEYAAEHLGCNQAHHEYCEYAHAHLGCNCEPYYAEYAHEHLGCNQHPDHQEYAAYHQGVNQAYHEYQEYAHEHLGVNQAHHEYQEYAAYHQGCNQAHHEYQEYAHEAQGCNQAHHAYCEYHAEHLWNNAQDPRAHEYLEYAHEHQGCNHAGNQAYNEYFEYHVGQNQAHNEYVEYTYDHNTHDPHNHHYLWYYHPVPDIFHDNPPPDPDTPPD

Secondary structure (DSSP, 8-state):
----------------------------------------------S---HHHHB---S---TT--------EEEETTTTEEEES-SS--SSEEESS----SS----S------SS----TT--TT-----S----TTPPTTB--EE-GGG-EE--TTTEEEETTTTEEEES-SS-SSSEEE-S----S------SS----TT--TT-----STT----S---S----SS-----SS----SS--SS--PPPS------S-S-----SS----S------TTPPEE-GGGSEEE-TTSBEEES-S---SB-EEETTEEE--S-----TTSPPPEEESTTTTTT----TTS-TTTT-EEESTTTTTT-SS-BS-EEESTTTTTT-SS-BS-EEESTTTTTT-SS--S-EEESTTTTTT---SS-EEESTTTTTT-SS--S-EEESTTTTTT-SS--S-EEESTTTTTT---SS-EEESTTTTTT--SSS-EEESTTTTTT-SS--S-EEESTTTTTT-SS--S-EEESTTTTTT-SS--S-EEESTTTTTTBSS--S-EEESTTTT--SSSSB---S-EEESTTTTTT--TT--S-EEESTTTTTT-SS--S-EEESSS---SSTT--S-EEETTTEEE--TTSS-SS----

Sequence (651 aa):
MIHLQNNSMEKKKNAIRYVRSSLRSVIAFSVGAALFIGGTVLLAAPPTSKYAPGESLDPSCSPGDTNCGVLHLSVATSTGNFGIGTTSPYAKLSISGNGVFENYVYSSYFTATSTTASTFPYASTTALSVSGSFYNSSLTSGSVPFIGTGGLLSQNNANLFWDNTNTRLGIGTTSPYAKLSVVGETVSSYFTATTTTASTFPYASTTALTVSGTNGLTLGSLNGPLHANNGAVSATTSIGVLYGGTGAITFGQGWLHSSGGTSALTASTSPTVNYLTATSTTATSTFAGGALFATGGGNVGIGTTSPWARLDLDQGGLRVFGNVVTDPASDTLTFFGVGAGANNIVTGVGLEGQQNTFIGYNAGNASTNARRNTFVGYSAGKVNTTGLGNTYLGDSAGLSNVSGTSNVFVGADSGKANTGSSNVFIGSVAGINNTTGGENVFLGTSAGRNNITGSNSVFVGANSGFNNTGSQNIFIGDESGYNNKGTENIFFGSSSGYTNTTGSYNVFHGGSAGYSNTTGSYNVFQGYASGYLNTTGSYNVFQGYASGYLNRTGSANTIIGTEAGYGSLLPSNYASSTLVGYRAGYNLQTSGKKNILFGYQSGENITTGSNNIVIGYDIDAPSATSANTLNIGNLIFGTSLDGADTTLSTG